Protein AF-0000000066328607 (afdb_homodimer)

Solvent-accessible surface area (backbone atoms only — not comparable to full-atom values): 21822 Å² total; per-residue (Å²): 132,86,82,62,62,66,60,51,61,69,42,44,64,60,47,49,53,6,44,50,48,44,50,51,42,34,50,56,7,50,53,42,5,49,52,48,1,49,55,45,18,50,38,54,71,70,55,42,78,79,56,28,61,55,47,50,51,49,29,50,53,29,64,73,44,41,66,67,58,46,33,49,51,36,40,67,57,39,34,74,76,64,48,50,59,67,55,27,48,24,50,31,40,14,48,34,35,14,25,53,34,14,52,27,45,34,53,11,56,64,66,52,54,65,60,61,55,50,52,40,46,71,73,64,45,48,71,68,52,35,39,64,71,48,43,47,67,61,15,44,45,63,15,34,61,51,45,42,52,49,51,55,50,49,48,43,59,54,58,58,47,38,81,66,76,38,67,24,42,56,36,45,30,52,49,41,29,69,74,69,63,41,49,70,58,28,52,50,50,42,54,52,53,48,46,64,60,48,50,59,52,52,53,49,39,52,52,50,36,52,53,37,46,55,69,75,99,133,83,81,61,60,66,60,50,61,69,42,44,63,60,47,50,54,6,43,51,48,44,51,51,42,34,50,56,8,49,52,42,4,49,52,49,1,48,55,44,16,50,38,55,71,71,55,41,80,78,55,27,61,54,47,50,51,49,30,50,52,28,64,72,43,41,65,66,58,46,33,49,52,37,41,69,58,38,34,75,76,64,46,50,60,68,56,26,50,24,50,33,40,15,48,33,35,12,26,53,34,14,52,25,44,33,53,12,56,63,66,53,53,66,61,60,55,52,50,40,46,70,73,63,42,48,72,66,54,36,39,64,71,48,42,46,68,61,16,44,44,64,15,35,61,51,45,42,51,48,51,54,50,50,48,41,58,54,58,56,47,38,81,67,75,38,67,22,41,55,37,46,30,53,48,42,28,68,74,68,63,41,48,70,58,28,51,51,51,42,53,52,52,48,46,65,60,47,50,59,53,53,52,49,40,52,53,49,37,53,53,37,46,55,69,74,99

InterPro domains:
  IPR000515 ABC transporter type 1, transmembrane domain MetI-like [PF00528] (34-216)
  IPR000515 ABC transporter type 1, transmembrane domain MetI-like [PS50928] (19-205)
  IPR000515 ABC transporter type 1, transmembrane domain MetI-like [cd06261] (22-199)
  IPR010065 Amino acid ABC transporter, permease protein, 3-TM domain [TIGR01726] (12-104)
  IPR035906 MetI-like superfamily [G3DSA:1.10.3720.10] (1-215)
  IPR035906 MetI-like superfamily [SSF161098] (14-198)
  IPR043429 ABC transporter membrane protein permease protein ArtM/GltK/GlnP/TcyL/YhdX-like [PTHR30614] (11-213)

Organism: Helicobacter pylori (strain ATCC 700392 / 26695) (NCBI:txid85962)

Structure (mmCIF, N/CA/C/O backbone):
data_AF-0000000066328607-model_v1
#
loop_
_entity.id
_entity.type
_entity.pdbx_description
1 polymer 'Glutamine ABC transporter, permease protein (GlnP)'
#
loop_
_atom_site.group_PDB
_atom_site.id
_atom_site.type_symbol
_atom_site.label_atom_id
_atom_site.label_alt_id
_atom_site.label_comp_id
_atom_site.label_asym_id
_atom_site.label_entity_id
_atom_site.label_seq_id
_atom_site.pdbx_PDB_ins_code
_atom_site.Cartn_x
_atom_site.Cartn_y
_atom_site.Cartn_z
_atom_site.occupancy
_atom_site.B_iso_or_equiv
_atom_site.auth_seq_id
_atom_site.auth_comp_id
_atom_site.auth_asym_id
_atom_site.auth_atom_id
_atom_site.pdbx_PDB_model_num
ATOM 1 N N . MET A 1 1 ? 21.172 -5.895 -26.016 1 56.72 1 MET A N 1
ATOM 2 C CA . MET A 1 1 ? 20.281 -6.691 -26.859 1 56.72 1 MET A CA 1
ATOM 3 C C . MET A 1 1 ? 19.203 -5.82 -27.484 1 56.72 1 MET A C 1
ATOM 5 O O . MET A 1 1 ? 18.703 -4.887 -26.859 1 56.72 1 MET A O 1
ATOM 9 N N . ALA A 1 2 ? 19 -5.793 -28.781 1 77.94 2 ALA A N 1
ATOM 10 C CA . ALA A 1 2 ? 18.078 -4.953 -29.531 1 77.94 2 ALA A CA 1
ATOM 11 C C . ALA A 1 2 ? 16.625 -5.293 -29.188 1 77.94 2 ALA A C 1
ATOM 13 O O . ALA A 1 2 ? 16.281 -6.465 -29.031 1 77.94 2 ALA A O 1
ATOM 14 N N . LEU A 1 3 ? 15.836 -4.395 -28.812 1 90.5 3 LEU A N 1
ATOM 15 C CA . LEU A 1 3 ? 14.422 -4.543 -28.5 1 90.5 3 LEU A CA 1
ATOM 16 C C . LEU A 1 3 ? 13.656 -5.16 -29.672 1 90.5 3 LEU A C 1
ATOM 18 O O . LEU A 1 3 ? 13.875 -4.777 -30.812 1 90.5 3 LEU A O 1
ATOM 22 N N . ASP A 1 4 ? 12.883 -6.191 -29.484 1 95.69 4 ASP A N 1
ATOM 23 C CA . ASP A 1 4 ? 12.031 -6.824 -30.484 1 95.69 4 ASP A CA 1
ATOM 24 C C . ASP A 1 4 ? 10.703 -6.07 -30.641 1 95.69 4 ASP A C 1
ATOM 26 O O . ASP A 1 4 ? 9.711 -6.434 -30.016 1 95.69 4 ASP A O 1
ATOM 30 N N . TRP A 1 5 ? 10.68 -5.152 -31.547 1 95.38 5 TRP A N 1
ATOM 31 C CA . TRP A 1 5 ? 9.531 -4.277 -31.75 1 95.38 5 TRP A CA 1
ATOM 32 C C . TRP A 1 5 ? 8.336 -5.062 -32.281 1 95.38 5 TRP A C 1
ATOM 34 O O . TRP A 1 5 ? 7.188 -4.762 -31.938 1 95.38 5 TRP A O 1
ATOM 44 N N . ASP A 1 6 ? 8.586 -6.004 -33.094 1 95.69 6 ASP A N 1
ATOM 45 C CA . ASP A 1 6 ? 7.52 -6.824 -33.625 1 95.69 6 ASP A CA 1
ATOM 46 C C . ASP A 1 6 ? 6.777 -7.582 -32.531 1 95.69 6 ASP A C 1
ATOM 48 O O . ASP A 1 6 ? 5.547 -7.641 -32.531 1 95.69 6 ASP A O 1
ATOM 52 N N . PHE A 1 7 ? 7.516 -8.172 -31.719 1 96.44 7 PHE A N 1
ATOM 53 C CA . PHE A 1 7 ? 6.918 -8.859 -30.562 1 96.44 7 PHE A CA 1
ATOM 54 C C . PHE A 1 7 ? 6.07 -7.895 -29.75 1 96.44 7 PHE A C 1
ATOM 56 O O . PHE A 1 7 ? 4.945 -8.227 -29.359 1 96.44 7 PHE A O 1
ATOM 63 N N . MET A 1 8 ? 6.586 -6.734 -29.422 1 96.69 8 MET A N 1
ATOM 64 C CA . MET A 1 8 ? 5.895 -5.75 -28.594 1 96.69 8 MET A CA 1
ATOM 65 C C . MET A 1 8 ? 4.594 -5.305 -29.25 1 96.69 8 MET A C 1
ATOM 67 O O . MET A 1 8 ? 3.559 -5.211 -28.578 1 96.69 8 MET A O 1
ATOM 71 N N . PHE A 1 9 ? 4.652 -5.102 -30.547 1 96.56 9 PHE A N 1
ATOM 72 C CA . PHE A 1 9 ? 3.455 -4.668 -31.25 1 96.56 9 PHE A CA 1
ATOM 73 C C . PHE A 1 9 ? 2.398 -5.766 -31.266 1 96.56 9 PHE A C 1
ATOM 75 O O . PHE A 1 9 ? 1.21 -5.492 -31.078 1 96.56 9 PHE A O 1
ATOM 82 N N . HIS A 1 10 ? 2.779 -6.961 -31.406 1 96.19 10 HIS A N 1
ATOM 83 C CA . HIS A 1 10 ? 1.855 -8.086 -31.438 1 96.19 10 HIS A CA 1
ATOM 84 C C . HIS A 1 10 ? 1.29 -8.375 -30.047 1 96.19 10 HIS A C 1
ATOM 86 O O . HIS A 1 10 ? 0.248 -9.023 -29.922 1 96.19 10 HIS A O 1
ATOM 92 N N . SER A 1 11 ? 1.988 -7.941 -29.016 1 96.44 11 SER A N 1
ATOM 93 C CA . SER A 1 11 ? 1.578 -8.211 -27.641 1 96.44 11 SER A CA 1
ATOM 94 C C . SER A 1 11 ? 0.584 -7.16 -27.141 1 96.44 11 SER A C 1
ATOM 96 O O . SER A 1 11 ? -0.037 -7.332 -26.094 1 96.44 11 SER A O 1
ATOM 98 N N . ILE A 1 12 ? 0.394 -6.129 -27.906 1 97.44 12 ILE A N 1
ATOM 99 C CA . ILE A 1 12 ? -0.395 -4.977 -27.484 1 97.44 12 ILE A CA 1
ATOM 100 C C . ILE A 1 12 ? -1.811 -5.426 -27.125 1 97.44 12 ILE A C 1
ATOM 102 O O . ILE A 1 12 ? -2.34 -5.055 -26.078 1 97.44 12 ILE A O 1
ATOM 106 N N . PRO A 1 13 ? -2.422 -6.297 -27.922 1 97.75 13 PRO A N 1
ATOM 107 C CA . PRO A 1 13 ? -3.791 -6.691 -27.578 1 97.75 13 PRO A CA 1
ATOM 108 C C . PRO A 1 13 ? -3.877 -7.422 -26.234 1 97.75 13 PRO A C 1
ATOM 110 O O . PRO A 1 13 ? -4.824 -7.207 -25.469 1 97.75 13 PRO A O 1
ATOM 113 N N . ALA A 1 14 ? -2.963 -8.25 -25.953 1 97.5 14 ALA A N 1
ATOM 114 C CA . ALA A 1 14 ? -2.959 -8.984 -24.688 1 97.5 14 ALA A CA 1
ATOM 115 C C . ALA A 1 14 ? -2.795 -8.031 -23.5 1 97.5 14 ALA A C 1
ATOM 117 O O . ALA A 1 14 ? -3.486 -8.164 -22.484 1 97.5 14 ALA A O 1
ATOM 118 N N . PHE A 1 15 ? -1.903 -7.074 -23.609 1 98.06 15 PHE A N 1
ATOM 119 C CA . PHE A 1 15 ? -1.684 -6.105 -22.531 1 98.06 15 PHE A CA 1
ATOM 120 C C . PHE A 1 15 ? -2.896 -5.199 -22.375 1 98.06 15 PHE A C 1
ATOM 122 O O . PHE A 1 15 ? -3.229 -4.793 -21.25 1 98.06 15 PHE A O 1
ATOM 129 N N . PHE A 1 16 ? -3.533 -4.898 -23.453 1 97.62 16 PHE A N 1
ATOM 130 C CA . PHE A 1 16 ? -4.738 -4.082 -23.391 1 97.62 16 PHE A CA 1
ATOM 131 C C . PHE A 1 16 ? -5.859 -4.832 -22.688 1 97.62 16 PHE A C 1
ATOM 133 O O . PHE A 1 16 ? -6.641 -4.242 -21.938 1 97.62 16 PHE A O 1
ATOM 140 N N . LYS A 1 17 ? -5.996 -6.062 -22.953 1 97.69 17 LYS A N 1
ATOM 141 C CA . LYS A 1 17 ? -6.988 -6.875 -22.25 1 97.69 17 LYS A CA 1
ATOM 142 C C . LYS A 1 17 ? -6.691 -6.941 -20.75 1 97.69 17 LYS A C 1
ATOM 144 O O . LYS A 1 17 ? -7.609 -6.875 -19.938 1 97.69 17 LYS A O 1
ATOM 149 N N . GLY A 1 18 ? -5.414 -7.113 -20.391 1 97.69 18 GLY A N 1
ATOM 150 C CA . GLY A 1 18 ? -5.016 -7.055 -19 1 97.69 18 GLY A CA 1
ATOM 151 C C . GLY A 1 18 ? -5.324 -5.723 -18.344 1 97.69 18 GLY A C 1
ATOM 152 O O . GLY A 1 18 ? -5.75 -5.676 -17.188 1 97.69 18 GLY A O 1
ATOM 153 N N . LEU A 1 19 ? -5.086 -4.684 -19.125 1 97.88 19 LEU A N 1
ATOM 154 C CA . LEU A 1 19 ? -5.375 -3.334 -18.656 1 97.88 19 LEU A CA 1
ATOM 155 C C . LEU A 1 19 ? -6.867 -3.156 -18.406 1 97.88 19 LEU A C 1
ATOM 157 O O . LEU A 1 19 ? -7.262 -2.549 -17.406 1 97.88 19 LEU A O 1
ATOM 161 N N . GLU A 1 20 ? -7.648 -3.631 -19.297 1 97.81 20 GLU A N 1
ATOM 162 C CA . GLU A 1 20 ? -9.094 -3.562 -19.141 1 97.81 20 GLU A CA 1
ATOM 163 C C . GLU A 1 20 ? -9.547 -4.227 -17.844 1 97.81 20 GLU A C 1
ATOM 165 O O . GLU A 1 20 ? -10.375 -3.68 -17.109 1 97.81 20 GLU A O 1
ATOM 170 N N . LEU A 1 21 ? -9.016 -5.367 -17.578 1 98 21 LEU A N 1
ATOM 171 C CA . LEU A 1 21 ? -9.375 -6.082 -16.359 1 98 21 LEU A CA 1
ATOM 172 C C . LEU A 1 21 ? -8.906 -5.32 -15.125 1 98 21 LEU A C 1
ATOM 174 O O . LEU A 1 21 ? -9.648 -5.195 -14.148 1 98 21 LEU A O 1
ATOM 178 N N . THR A 1 22 ? -7.652 -4.848 -15.141 1 97.94 22 THR A N 1
ATOM 179 C CA . THR A 1 22 ? -7.102 -4.062 -14.047 1 97.94 22 THR A CA 1
ATOM 180 C C . THR A 1 22 ? -7.988 -2.854 -13.75 1 97.94 22 THR A C 1
ATOM 182 O O . THR A 1 22 ? -8.336 -2.6 -12.594 1 97.94 22 THR A O 1
ATOM 185 N N . LEU A 1 23 ? -8.383 -2.156 -14.789 1 97.94 23 LEU A N 1
ATOM 186 C CA . LEU A 1 23 ? -9.203 -0.962 -14.625 1 97.94 23 LEU A CA 1
ATOM 187 C C . LEU A 1 23 ? -10.609 -1.325 -14.148 1 97.94 23 LEU A C 1
ATOM 189 O O . LEU A 1 23 ? -11.203 -0.594 -13.359 1 97.94 23 LEU A O 1
ATOM 193 N N . TYR A 1 24 ? -11.125 -2.414 -14.609 1 98.44 24 TYR A N 1
ATOM 194 C CA . TYR A 1 24 ? -12.445 -2.875 -14.203 1 98.44 24 TYR A CA 1
ATOM 195 C C . TYR A 1 24 ? -12.477 -3.191 -12.711 1 98.44 24 TYR A C 1
ATOM 197 O O . TYR A 1 24 ? -13.359 -2.715 -11.992 1 98.44 24 TYR A O 1
ATOM 205 N N . ILE A 1 25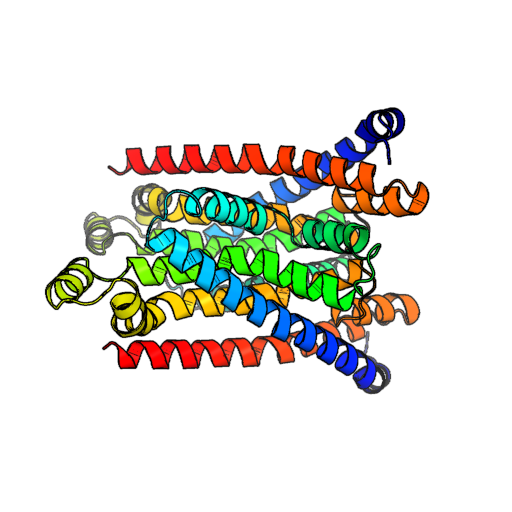 ? -11.531 -3.939 -12.258 1 98.31 25 ILE A N 1
ATOM 206 C CA . ILE A 1 25 ? -11.445 -4.316 -10.852 1 98.31 25 ILE A CA 1
ATOM 207 C C . ILE A 1 25 ? -11.219 -3.07 -10 1 98.31 25 ILE A C 1
ATOM 209 O O . ILE A 1 25 ? -11.844 -2.906 -8.945 1 98.31 25 ILE A O 1
ATOM 213 N N . SER A 1 26 ? -10.328 -2.264 -10.477 1 98.12 26 SER A N 1
ATOM 214 C CA . SER A 1 26 ? -10.031 -1.04 -9.742 1 98.12 26 SER A CA 1
ATOM 215 C C . SER A 1 26 ? -11.258 -0.147 -9.633 1 98.12 26 SER A C 1
ATOM 217 O O . SER A 1 26 ? -11.547 0.4 -8.562 1 98.12 26 SER A O 1
ATOM 219 N N . PHE A 1 27 ? -11.953 -0.001 -10.711 1 98.06 27 PHE A N 1
ATOM 220 C CA . PHE A 1 27 ? -13.109 0.887 -10.734 1 98.06 27 PHE A CA 1
ATOM 221 C C . PHE A 1 27 ? -14.156 0.433 -9.727 1 98.06 27 PHE A C 1
ATOM 223 O O . PHE A 1 27 ? -14.555 1.203 -8.852 1 98.06 27 PHE A O 1
ATOM 230 N N . PHE A 1 28 ? -14.562 -0.734 -9.766 1 98.69 28 PHE A N 1
ATOM 231 C CA . PHE A 1 28 ? -15.625 -1.227 -8.898 1 98.69 28 PHE A CA 1
ATOM 232 C C . PHE A 1 28 ? -15.117 -1.414 -7.473 1 98.69 28 PHE A C 1
ATOM 234 O O . PHE A 1 28 ? -15.867 -1.221 -6.512 1 98.69 28 PHE A O 1
ATOM 241 N N . GLY A 1 29 ? -13.828 -1.856 -7.344 1 98.62 29 GLY A N 1
ATOM 242 C CA . GLY A 1 29 ? -13.242 -1.942 -6.016 1 98.62 29 GLY A CA 1
ATOM 243 C C . GLY A 1 29 ? -13.164 -0.603 -5.309 1 98.62 29 GLY A C 1
ATOM 244 O O . GLY A 1 29 ? -13.492 -0.503 -4.121 1 98.62 29 GLY A O 1
ATOM 245 N N . ILE A 1 30 ? -12.766 0.428 -6.039 1 98.25 30 ILE A N 1
ATOM 246 C CA . ILE A 1 30 ? -12.656 1.773 -5.484 1 98.25 30 ILE A CA 1
ATOM 247 C C . ILE A 1 30 ? -14.047 2.314 -5.156 1 98.25 30 ILE A C 1
ATOM 249 O O . ILE A 1 30 ? -14.242 2.928 -4.105 1 98.25 30 ILE A O 1
ATOM 253 N N . LEU A 1 31 ? -14.977 2.078 -6.047 1 98.56 31 LEU A N 1
ATOM 254 C CA . LEU A 1 31 ? -16.359 2.498 -5.793 1 98.56 31 LEU A CA 1
ATOM 255 C C . LEU A 1 31 ? -16.891 1.873 -4.508 1 98.56 31 LEU A C 1
ATOM 257 O O . LEU A 1 31 ? -17.484 2.561 -3.68 1 98.56 31 LEU A O 1
ATOM 261 N N . LEU A 1 32 ? -16.672 0.644 -4.371 1 98.81 32 LEU A N 1
ATOM 262 C CA . LEU A 1 32 ? -17.094 -0.055 -3.162 1 98.81 32 LEU A CA 1
ATOM 263 C C . LEU A 1 32 ? -16.359 0.489 -1.939 1 98.81 32 LEU A C 1
ATOM 265 O O . LEU A 1 32 ? -16.953 0.641 -0.872 1 98.81 32 LEU A O 1
ATOM 269 N N . SER A 1 33 ? -15.07 0.733 -2.104 1 98.81 33 SER A N 1
ATOM 270 C CA . SER A 1 33 ? -14.266 1.293 -1.022 1 98.81 33 SER A CA 1
ATOM 271 C C . SER A 1 33 ? -14.812 2.643 -0.567 1 98.81 33 SER A C 1
ATOM 273 O O . SER A 1 33 ? -14.867 2.922 0.632 1 98.81 33 SER A O 1
ATOM 275 N N . LEU A 1 34 ? -15.203 3.48 -1.538 1 98.19 34 LEU A N 1
ATOM 276 C CA . LEU A 1 34 ? -15.758 4.797 -1.235 1 98.19 34 LEU A CA 1
ATOM 277 C C . LEU A 1 34 ? -17.078 4.676 -0.484 1 98.19 34 LEU A C 1
ATOM 279 O O . LEU A 1 34 ? -17.312 5.391 0.494 1 98.19 34 LEU A O 1
ATOM 283 N N . LEU A 1 35 ? -17.859 3.779 -0.89 1 98.38 35 LEU A N 1
ATOM 284 C CA . LEU A 1 35 ? -19.172 3.58 -0.274 1 98.38 35 LEU A CA 1
ATOM 285 C C . LEU A 1 35 ? -19.031 3.055 1.15 1 98.38 35 LEU A C 1
ATOM 287 O O . LEU A 1 35 ? -19.578 3.635 2.09 1 98.38 35 LEU A O 1
ATOM 291 N N . VAL A 1 36 ? -18.266 2.014 1.302 1 98.56 36 VAL A N 1
ATOM 292 C CA . VAL A 1 36 ? -18.062 1.406 2.613 1 98.56 36 VAL A CA 1
ATOM 293 C C . VAL A 1 36 ? -17.344 2.387 3.531 1 98.56 36 VAL A C 1
ATOM 295 O O . VAL A 1 36 ? -17.719 2.549 4.695 1 98.56 36 VAL A O 1
ATOM 298 N N . GLY A 1 37 ? -16.297 3.006 2.957 1 98.5 37 GLY A N 1
ATOM 299 C CA . GLY A 1 37 ? -15.539 3.975 3.738 1 98.5 37 GLY A CA 1
ATOM 300 C C . GLY A 1 37 ? -16.375 5.141 4.215 1 98.5 37 GLY A C 1
ATOM 301 O O . GLY A 1 37 ? -16.25 5.574 5.363 1 98.5 37 GLY A O 1
ATOM 302 N N . PHE A 1 38 ? -17.234 5.617 3.357 1 96.94 38 PHE A N 1
ATOM 303 C CA . PHE A 1 38 ? -18.109 6.734 3.693 1 96.94 38 PHE A CA 1
ATOM 304 C C . PHE A 1 38 ? -19.062 6.352 4.812 1 96.94 38 PHE A C 1
ATOM 306 O O . PHE A 1 38 ? -19.219 7.086 5.793 1 96.94 38 PHE A O 1
ATOM 313 N N . LEU A 1 39 ? -19.688 5.238 4.734 1 96.44 39 LEU A N 1
ATOM 314 C CA . LEU A 1 39 ? -20.625 4.77 5.746 1 96.44 39 LEU A CA 1
ATOM 315 C C . LEU A 1 39 ? -19.922 4.539 7.078 1 96.44 39 LEU A C 1
ATOM 317 O O . LEU A 1 39 ? -20.438 4.914 8.133 1 96.44 39 LEU A O 1
ATOM 321 N N . CYS A 1 40 ? -18.766 3.979 7.051 1 97.88 40 CYS A N 1
ATOM 322 C CA . CYS A 1 40 ? -18 3.736 8.273 1 97.88 40 CYS A CA 1
ATOM 323 C C . CYS A 1 40 ? -17.594 5.051 8.93 1 97.88 40 CYS A C 1
ATOM 325 O O . CYS A 1 40 ? -17.625 5.172 10.156 1 97.88 40 CYS A O 1
ATOM 327 N N . ALA A 1 41 ? -17.219 5.996 8.086 1 96.5 41 ALA A N 1
ATOM 328 C CA . ALA A 1 41 ? -16.812 7.297 8.609 1 96.5 41 ALA A CA 1
ATOM 329 C C . ALA A 1 41 ? -17.969 7.984 9.336 1 96.5 41 ALA A C 1
ATOM 331 O O . ALA A 1 41 ? -17.766 8.633 10.367 1 96.5 41 ALA A O 1
ATOM 332 N N . ILE A 1 42 ? -19.156 7.855 8.836 1 93 42 ILE A N 1
ATOM 333 C CA . ILE A 1 42 ? -20.328 8.445 9.461 1 93 42 ILE A CA 1
ATOM 334 C C . ILE A 1 42 ? -20.562 7.816 10.828 1 93 42 ILE A C 1
ATOM 336 O O . ILE A 1 42 ? -20.781 8.523 11.812 1 93 42 ILE A O 1
ATOM 340 N N . VAL A 1 43 ? -20.469 6.551 10.883 1 94.88 43 VAL A N 1
ATOM 341 C CA . VAL A 1 43 ? -20.688 5.824 12.125 1 94.88 43 VAL A CA 1
ATOM 342 C C . VAL A 1 43 ? -19.641 6.254 13.164 1 94.88 43 VAL A C 1
ATOM 344 O O . VAL A 1 43 ? -19.984 6.504 14.32 1 94.88 43 VAL A O 1
ATOM 347 N N . LEU A 1 44 ? -18.469 6.383 12.742 1 94.88 44 LEU A N 1
ATOM 348 C CA . LEU A 1 44 ? -17.391 6.75 13.656 1 94.88 44 LEU A CA 1
ATOM 349 C C . LEU A 1 44 ? -17.531 8.203 14.102 1 94.88 44 LEU A C 1
ATOM 351 O O . LEU A 1 44 ? -17.219 8.531 15.25 1 94.88 44 LEU A O 1
ATOM 355 N N . TYR A 1 45 ? -17.953 9.008 13.164 1 92.12 45 TYR A N 1
ATOM 356 C CA . TYR A 1 45 ? -18.094 10.43 13.469 1 92.12 45 TYR A CA 1
ATOM 357 C C . TYR A 1 45 ? -19.172 10.664 14.523 1 92.12 45 TYR A C 1
ATOM 359 O O . TYR A 1 45 ? -18.969 11.453 15.445 1 92.12 45 TYR A O 1
ATOM 367 N N . PHE A 1 46 ? -20.297 10.016 14.477 1 89.69 46 PHE A N 1
ATOM 368 C CA . PHE A 1 46 ? -21.422 10.227 15.383 1 89.69 46 PHE A CA 1
ATOM 369 C C . PHE A 1 46 ? -21.281 9.352 16.625 1 89.69 46 PHE A C 1
ATOM 371 O O . PHE A 1 46 ? -22.094 9.453 17.547 1 89.69 46 PHE A O 1
ATOM 378 N N . LYS A 1 47 ? -20.281 8.508 16.688 1 89.81 47 LYS A N 1
ATOM 379 C CA . LYS A 1 47 ? -19.984 7.668 17.844 1 89.81 47 LYS A CA 1
ATOM 380 C C . LYS A 1 47 ? -21.188 6.836 18.25 1 89.81 47 LYS A C 1
ATOM 382 O O . LYS A 1 47 ? -21.562 6.805 19.422 1 89.81 47 LYS A O 1
ATOM 387 N N . THR A 1 48 ? -21.75 6.27 17.312 1 87.75 48 THR A N 1
ATOM 388 C CA . THR A 1 48 ? -22.891 5.422 17.625 1 87.75 48 THR A CA 1
ATOM 389 C C . THR A 1 48 ? -22.469 4.246 18.5 1 87.75 48 THR A C 1
ATOM 391 O O . THR A 1 48 ? -21.516 3.537 18.172 1 87.75 48 THR A O 1
ATOM 394 N N . ARG A 1 49 ? -22.969 4.039 19.609 1 86.94 49 ARG A N 1
ATOM 395 C CA . ARG A 1 49 ? -22.547 3.156 20.703 1 86.94 49 ARG A CA 1
ATOM 396 C C . ARG A 1 49 ? -22.391 1.723 20.203 1 86.94 49 ARG A C 1
ATOM 398 O O . ARG A 1 49 ? -21.375 1.073 20.5 1 86.94 49 ARG A O 1
ATOM 405 N N . PHE A 1 50 ? -23.219 1.138 19.469 1 90.5 50 PHE A N 1
ATOM 406 C CA . PHE A 1 50 ? -23.172 -0.28 19.141 1 90.5 50 PHE A CA 1
ATOM 407 C C . PHE A 1 50 ? -22.422 -0.501 17.828 1 90.5 50 PHE A C 1
ATOM 409 O O . PHE A 1 50 ? -21.656 -1.463 17.688 1 90.5 50 PHE A O 1
ATOM 416 N N . LEU A 1 51 ? -22.375 0.401 16.969 1 94.75 51 LEU A N 1
ATOM 417 C CA . LEU A 1 51 ? -21.828 0.186 15.633 1 94.75 51 LEU A CA 1
ATOM 418 C C . LEU A 1 51 ? -20.359 0.636 15.57 1 94.75 51 LEU A C 1
ATOM 420 O O . LEU A 1 51 ? -19.578 0.085 14.805 1 94.75 51 LEU A O 1
ATOM 424 N N . SER A 1 52 ? -20.031 1.515 16.406 1 95.81 52 SER A N 1
ATOM 425 C CA . SER A 1 52 ? -18.719 2.129 16.344 1 95.81 52 SER A CA 1
ATOM 426 C C . SER A 1 52 ? -17.625 1.112 16.641 1 95.81 52 SER A C 1
ATOM 428 O O . SER A 1 52 ? -16.625 1.035 15.914 1 95.81 52 SER A O 1
ATOM 430 N N . PRO A 1 53 ? -17.844 0.282 17.672 1 95.5 53 PRO A N 1
ATOM 431 C CA . PRO A 1 53 ? -16.797 -0.705 17.922 1 95.5 53 PRO A CA 1
ATOM 432 C C . PRO A 1 53 ? -16.625 -1.689 16.766 1 95.5 53 PRO A C 1
ATOM 434 O O . PRO A 1 53 ? -15.5 -2.08 16.453 1 95.5 53 PRO A O 1
ATOM 437 N N . VAL A 1 54 ? -17.625 -2.041 16.156 1 97.06 54 VAL A N 1
ATOM 438 C CA . VAL A 1 54 ? -17.594 -2.975 15.031 1 97.06 54 VAL A CA 1
ATOM 439 C C . VAL A 1 54 ? -16.859 -2.338 13.852 1 97.06 54 VAL A C 1
ATOM 441 O O . VAL A 1 54 ? -16.016 -2.977 13.219 1 97.06 54 VAL A O 1
ATOM 444 N N . VAL A 1 55 ? -17.141 -1.115 13.578 1 97.56 55 VAL A N 1
ATOM 445 C CA . VAL A 1 55 ? -16.547 -0.392 12.469 1 97.56 55 VAL A CA 1
ATOM 446 C C . VAL A 1 55 ? -15.055 -0.16 12.742 1 97.56 55 VAL A C 1
ATOM 448 O O . VAL A 1 55 ? -14.227 -0.224 11.828 1 97.56 55 VAL A O 1
ATOM 451 N N . TYR A 1 56 ? -14.789 0.041 13.961 1 95.69 56 TYR A N 1
ATOM 452 C CA . TYR A 1 56 ? -13.398 0.221 14.359 1 95.69 56 TYR A CA 1
ATOM 453 C C . TYR A 1 56 ? -12.602 -1.058 14.141 1 95.69 56 TYR A C 1
ATOM 455 O O . TYR A 1 56 ? -11.508 -1.023 13.578 1 95.69 56 TYR A O 1
ATOM 463 N N . ILE A 1 57 ? -13.156 -2.143 14.539 1 95.75 57 ILE A N 1
ATOM 464 C CA . ILE A 1 57 ? -12.508 -3.438 14.383 1 95.75 57 ILE A CA 1
ATOM 465 C C . ILE A 1 57 ? -12.344 -3.762 12.898 1 95.75 57 ILE A C 1
ATOM 467 O O . ILE A 1 57 ? -11.273 -4.199 12.469 1 95.75 57 ILE A O 1
ATOM 471 N N . TYR A 1 58 ? -13.367 -3.52 12.148 1 97.06 58 TYR A N 1
ATOM 472 C CA . TYR A 1 58 ? -13.297 -3.705 10.703 1 97.06 58 TYR A CA 1
ATOM 473 C C . TYR A 1 58 ? -12.141 -2.906 10.109 1 97.06 58 TYR A C 1
ATOM 475 O O . TYR A 1 58 ? -11.328 -3.449 9.359 1 97.06 58 TYR A O 1
ATOM 483 N N . GLY A 1 59 ? -12.078 -1.633 10.43 1 96.75 59 GLY A N 1
ATOM 484 C CA . GLY A 1 59 ? -11.039 -0.771 9.906 1 96.75 59 GLY A CA 1
ATOM 485 C C . GLY A 1 59 ? -9.641 -1.262 10.227 1 96.75 59 GLY A C 1
ATOM 486 O O . GLY A 1 59 ? -8.75 -1.249 9.375 1 96.75 59 GLY A O 1
ATOM 487 N N . GLU A 1 60 ? -9.5 -1.785 11.414 1 92.44 60 GLU A N 1
ATOM 488 C CA . GLU A 1 60 ? -8.203 -2.285 11.852 1 92.44 60 GLU A CA 1
ATOM 489 C C . GLU A 1 60 ? -7.812 -3.547 11.086 1 92.44 60 GLU A C 1
ATOM 491 O O . GLU A 1 60 ? -6.672 -3.674 10.633 1 92.44 60 GLU A O 1
ATOM 496 N N . ILE A 1 61 ? -8.703 -4.402 10.953 1 94.06 61 ILE A N 1
ATOM 497 C CA . ILE A 1 61 ? -8.43 -5.652 10.242 1 94.06 61 ILE A CA 1
ATOM 498 C C . ILE A 1 61 ? -8.148 -5.359 8.773 1 94.06 61 ILE A C 1
ATOM 500 O O . ILE A 1 61 ? -7.191 -5.883 8.203 1 94.06 61 ILE A O 1
ATOM 504 N N . ALA A 1 62 ? -8.961 -4.543 8.18 1 96.44 62 ALA A N 1
ATOM 505 C CA . ALA A 1 62 ? -8.836 -4.219 6.762 1 96.44 62 ALA A CA 1
ATOM 506 C C . ALA A 1 62 ? -7.492 -3.564 6.461 1 96.44 62 ALA A C 1
ATOM 508 O O . ALA A 1 62 ? -6.812 -3.941 5.504 1 96.44 62 ALA A O 1
ATOM 509 N N . ARG A 1 63 ? -7.047 -2.688 7.273 1 94.06 63 ARG A N 1
ATOM 510 C CA . ARG A 1 63 ? -5.863 -1.885 6.984 1 94.06 63 ARG A CA 1
ATOM 511 C C . ARG A 1 63 ? -4.594 -2.598 7.441 1 94.06 63 ARG A C 1
ATOM 513 O O . ARG A 1 63 ? -3.5 -2.305 6.953 1 94.06 63 ARG A O 1
ATOM 520 N N . ASN A 1 64 ? -4.773 -3.602 8.336 1 90.5 64 ASN A N 1
ATOM 521 C CA . ASN A 1 64 ? -3.574 -4.215 8.898 1 90.5 64 ASN A CA 1
ATOM 522 C C . ASN A 1 64 ? -3.379 -5.641 8.383 1 90.5 64 ASN A C 1
ATOM 524 O O . ASN A 1 64 ? -2.568 -6.395 8.922 1 90.5 64 ASN A O 1
ATOM 528 N N . THR A 1 65 ? -4.066 -5.988 7.395 1 93.88 65 THR A N 1
ATOM 529 C CA . THR A 1 65 ? -3.904 -7.273 6.727 1 93.88 65 THR A CA 1
ATOM 530 C C . THR A 1 65 ? -3.529 -7.074 5.258 1 93.88 65 THR A C 1
ATOM 532 O O . THR A 1 65 ? -4.109 -6.23 4.574 1 93.88 65 THR A O 1
ATOM 535 N N . PRO A 1 66 ? -2.531 -7.867 4.812 1 94.75 66 PRO A N 1
ATOM 536 C CA . PRO A 1 66 ? -2.195 -7.773 3.389 1 94.75 66 PRO A CA 1
ATOM 537 C C . PRO A 1 66 ? -3.387 -8.07 2.48 1 94.75 66 PRO A C 1
ATOM 539 O O . PRO A 1 66 ? -4.191 -8.953 2.779 1 94.75 66 PRO A O 1
ATOM 542 N N . LEU A 1 67 ? -3.471 -7.324 1.412 1 96.19 67 LEU A N 1
ATOM 543 C CA . LEU A 1 67 ? -4.555 -7.551 0.465 1 96.19 67 LEU A CA 1
ATOM 544 C C . LEU A 1 67 ? -4.57 -9 -0.006 1 96.19 67 LEU A C 1
ATOM 546 O O . LEU A 1 67 ? -5.641 -9.594 -0.182 1 96.19 67 LEU A O 1
ATOM 550 N N . LEU A 1 68 ? -3.441 -9.57 -0.203 1 95.38 68 LEU A N 1
ATOM 551 C CA . LEU A 1 68 ? -3.34 -10.938 -0.694 1 95.38 68 LEU A CA 1
ATOM 552 C C . LEU A 1 68 ? -4.02 -11.914 0.264 1 95.38 68 LEU A C 1
ATOM 554 O O . LEU A 1 68 ? -4.645 -12.883 -0.171 1 95.38 68 LEU A O 1
ATOM 558 N N . ILE A 1 69 ? -3.85 -11.641 1.523 1 94.5 69 ILE A N 1
ATOM 559 C CA . ILE A 1 69 ? -4.492 -12.492 2.52 1 94.5 69 ILE A CA 1
ATOM 560 C C . ILE A 1 69 ? -6.008 -12.367 2.406 1 94.5 69 ILE A C 1
ATOM 562 O O . ILE A 1 69 ? -6.723 -13.375 2.41 1 94.5 69 ILE A O 1
ATOM 566 N N . GLN A 1 70 ? -6.465 -11.195 2.264 1 95.94 70 GLN A N 1
ATOM 567 C CA . GLN A 1 70 ? -7.895 -10.953 2.104 1 95.94 70 GLN A CA 1
ATOM 568 C C . GLN A 1 70 ? -8.422 -11.602 0.832 1 95.94 70 GLN A C 1
ATOM 570 O O . GLN A 1 70 ? -9.5 -12.211 0.841 1 95.94 70 GLN A O 1
ATOM 575 N N . LEU A 1 71 ? -7.672 -11.516 -0.167 1 95.56 71 LEU A N 1
ATOM 576 C CA . LEU A 1 71 ? -8.023 -12.109 -1.452 1 95.56 71 LEU A CA 1
ATOM 577 C C . LEU A 1 71 ? -8.141 -13.625 -1.334 1 95.56 71 LEU A C 1
ATOM 579 O O . LEU A 1 71 ? -9.086 -14.227 -1.85 1 95.56 71 LEU A O 1
ATOM 583 N N . PHE A 1 72 ? -7.223 -14.234 -0.681 1 94.31 72 PHE A N 1
ATOM 584 C CA . PHE A 1 72 ? -7.219 -15.688 -0.534 1 94.31 72 PHE A CA 1
ATOM 585 C C . PHE A 1 72 ? -8.406 -16.141 0.301 1 94.31 72 PHE A C 1
ATOM 587 O O . PHE A 1 72 ? -9.07 -17.125 -0.04 1 94.31 72 PHE A O 1
ATOM 594 N N . PHE A 1 73 ? -8.68 -15.414 1.337 1 93.69 73 PHE A N 1
ATOM 595 C CA . PHE A 1 73 ? -9.805 -15.781 2.184 1 93.69 73 PHE A CA 1
ATOM 596 C C . PHE A 1 73 ? -11.117 -15.703 1.406 1 93.69 73 PHE A C 1
ATOM 598 O O . PHE A 1 73 ? -11.961 -16.594 1.508 1 93.69 73 PHE A O 1
ATOM 605 N N . LEU A 1 74 ? -11.242 -14.734 0.647 1 93.69 74 LEU A N 1
ATOM 606 C CA . LEU A 1 74 ? -12.484 -14.547 -0.097 1 93.69 74 LEU A CA 1
ATOM 607 C C . LEU A 1 74 ? -12.578 -15.539 -1.255 1 93.69 74 LEU A C 1
ATOM 609 O O . LEU A 1 74 ? -13.633 -16.109 -1.502 1 93.69 74 LEU A O 1
ATOM 613 N N . TYR A 1 75 ? -11.477 -15.742 -1.92 1 93.56 75 TYR A N 1
ATOM 614 C CA . TYR A 1 75 ? -11.453 -16.609 -3.084 1 93.56 75 TYR A CA 1
ATOM 615 C C . TYR A 1 75 ? -11.703 -18.062 -2.68 1 93.56 75 TYR A C 1
ATOM 617 O O . TYR A 1 75 ? -12.531 -18.75 -3.285 1 93.56 75 TYR A O 1
ATOM 625 N N . TYR A 1 76 ? -11.109 -18.516 -1.666 1 90.5 76 TYR A N 1
ATOM 626 C CA . TYR A 1 76 ? -11.242 -19.906 -1.277 1 90.5 76 TYR A CA 1
ATOM 627 C C . TYR A 1 76 ? -12.445 -20.109 -0.362 1 90.5 76 TYR A C 1
ATOM 629 O O . TYR A 1 76 ? -12.984 -21.219 -0.273 1 90.5 76 TYR A O 1
ATOM 637 N N . GLY A 1 77 ? -12.867 -19.031 0.311 1 85.25 77 GLY A N 1
ATOM 638 C CA . GLY A 1 77 ? -14.031 -19.094 1.175 1 85.25 77 GLY A CA 1
ATOM 639 C C . GLY A 1 77 ? -15.336 -18.938 0.424 1 85.25 77 GLY A C 1
ATOM 640 O O . GLY A 1 77 ? -16.266 -19.734 0.606 1 85.25 77 GLY A O 1
ATOM 641 N N . LEU A 1 78 ? -15.359 -17.953 -0.422 1 83.06 78 LEU A N 1
ATOM 642 C CA . LEU A 1 78 ? -16.625 -17.578 -1.054 1 83.06 78 LEU A CA 1
ATOM 643 C C . LEU A 1 78 ? -16.734 -18.219 -2.436 1 83.06 78 LEU A C 1
ATOM 645 O O . LEU A 1 78 ? -17.844 -18.297 -2.99 1 83.06 78 LEU A O 1
ATOM 649 N N . ASN A 1 79 ? -15.664 -18.547 -2.928 1 74 79 ASN A N 1
ATOM 650 C CA . ASN A 1 79 ? -15.766 -19.25 -4.203 1 74 79 ASN A CA 1
ATOM 651 C C . ASN A 1 79 ? -16.578 -20.531 -4.074 1 74 79 ASN A C 1
ATOM 653 O O . ASN A 1 79 ? -17.297 -20.906 -5 1 74 79 ASN A O 1
ATOM 657 N N . GLU A 1 80 ? -16.531 -21.016 -2.971 1 75.62 80 GLU A N 1
ATOM 658 C CA . GLU A 1 80 ? -17.297 -22.219 -2.697 1 75.62 80 GLU A CA 1
ATOM 659 C C . GLU A 1 80 ? -18.797 -21.969 -2.77 1 75.62 80 GLU A C 1
ATOM 661 O O . GLU A 1 80 ? -19.562 -22.859 -3.115 1 75.62 80 GLU A O 1
ATOM 666 N N . ILE A 1 81 ? -19.078 -20.656 -2.557 1 81.56 81 ILE A N 1
ATOM 667 C CA . ILE A 1 81 ? -20.516 -20.391 -2.57 1 81.56 81 ILE A CA 1
ATOM 668 C C . ILE A 1 81 ? -20.891 -19.719 -3.889 1 81.56 81 ILE A C 1
ATOM 670 O O . ILE A 1 81 ? -21.984 -19.156 -4.012 1 81.56 81 ILE A O 1
ATOM 674 N N . GLY A 1 82 ? -19.969 -19.672 -4.793 1 87.75 82 GLY A N 1
ATOM 675 C CA . GLY A 1 82 ? -20.391 -19.344 -6.145 1 87.75 82 GLY A CA 1
ATOM 676 C C . GLY A 1 82 ? -19.844 -18 -6.633 1 87.75 82 GLY A C 1
ATOM 677 O O . GLY A 1 82 ? -20.062 -17.625 -7.781 1 87.75 82 GLY A O 1
ATOM 678 N N . LEU A 1 83 ? -19.125 -17.328 -5.867 1 91.19 83 LEU A N 1
ATOM 679 C CA . LEU A 1 83 ? -18.578 -16.062 -6.348 1 91.19 83 LEU A CA 1
ATOM 680 C C . LEU A 1 83 ? -17.359 -16.312 -7.238 1 91.19 83 LEU A C 1
ATOM 682 O O . LEU A 1 83 ? -16.547 -17.172 -6.949 1 91.19 83 LEU A O 1
ATOM 686 N N . SER A 1 84 ? -17.391 -15.555 -8.328 1 94.62 84 SER A N 1
ATOM 687 C CA . SER A 1 84 ? -16.281 -15.664 -9.258 1 94.62 84 SER A CA 1
ATOM 688 C C . SER A 1 84 ? -15.016 -15.023 -8.688 1 94.62 84 SER A C 1
ATOM 690 O O . SER A 1 84 ? -15.078 -14.273 -7.711 1 94.62 84 SER A O 1
ATOM 692 N N . ALA A 1 85 ? -13.836 -15.359 -9.273 1 95.12 85 ALA A N 1
ATOM 693 C CA . ALA A 1 85 ? -12.57 -14.742 -8.898 1 95.12 85 ALA A CA 1
ATOM 694 C C . ALA A 1 85 ? -12.641 -13.227 -9.023 1 95.12 85 ALA A C 1
ATOM 696 O O . ALA A 1 85 ? -12.094 -12.5 -8.18 1 95.12 85 ALA A O 1
ATOM 697 N N . LEU A 1 86 ? -13.336 -12.812 -10.086 1 96.56 86 LEU A N 1
ATOM 698 C CA . LEU A 1 86 ? -13.492 -11.383 -10.352 1 96.56 86 LEU A CA 1
ATOM 699 C C . LEU A 1 86 ? -14.266 -10.703 -9.227 1 96.56 86 LEU A C 1
ATOM 701 O O . LEU A 1 86 ? -13.859 -9.648 -8.742 1 96.56 86 LEU A O 1
ATOM 705 N N . GLU A 1 87 ? -15.32 -11.281 -8.781 1 96.88 87 GLU A N 1
ATOM 706 C CA . GLU A 1 87 ? -16.125 -10.734 -7.691 1 96.88 87 GLU A CA 1
ATOM 707 C C . GLU A 1 87 ? -15.352 -10.734 -6.375 1 96.88 87 GLU A C 1
ATOM 709 O O . GLU A 1 87 ? -15.445 -9.781 -5.594 1 96.88 87 GLU A O 1
ATOM 714 N N . CYS A 1 88 ? -14.578 -11.781 -6.176 1 96.69 88 CYS A N 1
ATOM 715 C CA . CYS A 1 88 ? -13.766 -11.867 -4.965 1 96.69 88 CYS A CA 1
ATOM 716 C C . CYS A 1 88 ? -12.719 -10.758 -4.938 1 96.69 88 CYS A C 1
ATOM 718 O O . CYS A 1 88 ? -12.453 -10.172 -3.885 1 96.69 88 CYS A O 1
ATOM 720 N N . ALA A 1 89 ? -12.125 -10.484 -6.129 1 97.81 89 ALA A N 1
ATOM 721 C CA . ALA A 1 89 ? -11.117 -9.43 -6.227 1 97.81 89 ALA A CA 1
ATOM 722 C C . ALA A 1 89 ? -11.719 -8.062 -5.91 1 97.81 89 ALA A C 1
ATOM 724 O O . ALA A 1 89 ? -11.125 -7.277 -5.168 1 97.81 89 ALA A O 1
ATOM 725 N N . ILE A 1 90 ? -12.883 -7.797 -6.414 1 98.25 90 ILE A N 1
ATOM 726 C CA . ILE A 1 90 ? -13.562 -6.527 -6.191 1 98.25 90 ILE A CA 1
ATOM 727 C C . ILE A 1 90 ? -13.938 -6.391 -4.719 1 98.25 90 ILE A C 1
ATOM 729 O O . ILE A 1 90 ? -13.734 -5.336 -4.113 1 98.25 90 ILE A O 1
ATOM 733 N N . LEU A 1 91 ? -14.414 -7.422 -4.113 1 97.94 91 LEU A N 1
ATOM 734 C CA . LEU A 1 91 ? -14.812 -7.41 -2.713 1 97.94 91 LEU A CA 1
ATOM 735 C C . LEU A 1 91 ? -13.609 -7.227 -1.802 1 97.94 91 LEU A C 1
ATOM 737 O O . LEU A 1 91 ? -13.672 -6.496 -0.811 1 97.94 91 LEU A O 1
ATOM 741 N N . ALA A 1 92 ? -12.523 -7.918 -2.152 1 98 92 ALA A N 1
ATOM 742 C CA . ALA A 1 92 ? -11.305 -7.793 -1.354 1 98 92 ALA A CA 1
ATOM 743 C C . ALA A 1 92 ? -10.758 -6.367 -1.407 1 98 92 ALA A C 1
ATOM 745 O O . ALA A 1 92 ? -10.375 -5.805 -0.38 1 98 92 ALA A O 1
ATOM 746 N N . LEU A 1 93 ? -10.758 -5.828 -2.609 1 98.56 93 LEU A N 1
ATOM 747 C CA . LEU A 1 93 ? -10.305 -4.453 -2.775 1 98.56 93 LEU A CA 1
ATOM 748 C C . LEU A 1 93 ? -11.219 -3.486 -2.033 1 98.56 93 LEU A C 1
ATOM 750 O O . LEU A 1 93 ? -10.75 -2.533 -1.41 1 98.56 93 LEU A O 1
ATOM 754 N N . GLY A 1 94 ? -12.469 -3.725 -2.148 1 98.62 94 GLY A N 1
ATOM 755 C CA . GLY A 1 94 ? -13.438 -2.914 -1.422 1 98.62 94 GLY A CA 1
ATOM 756 C C . GLY A 1 94 ? -13.281 -3.01 0.084 1 98.62 94 GLY A C 1
ATOM 757 O O . GLY A 1 94 ? -13.406 -2.006 0.791 1 98.62 94 GLY A O 1
ATOM 758 N N . PHE A 1 95 ? -13.047 -4.172 0.558 1 98.5 95 PHE A N 1
ATOM 759 C CA . PHE A 1 95 ? -12.859 -4.406 1.984 1 98.5 95 PHE A CA 1
ATOM 760 C C . PHE A 1 95 ? -11.625 -3.666 2.496 1 98.5 95 PHE A C 1
ATOM 762 O O . PHE A 1 95 ? -11.703 -2.936 3.484 1 98.5 95 PHE A O 1
ATOM 769 N N . LEU A 1 96 ? -10.531 -3.832 1.794 1 98.38 96 LEU A N 1
ATOM 770 C CA . LEU A 1 96 ? -9.297 -3.133 2.152 1 98.38 96 LEU A CA 1
ATOM 771 C C . LEU A 1 96 ? -9.477 -1.623 2.025 1 98.38 96 LEU A C 1
ATOM 773 O O . LEU A 1 96 ? -9.18 -0.877 2.963 1 98.38 96 LEU A O 1
ATOM 777 N N . GLY A 1 97 ? -9.984 -1.23 0.926 1 98.62 97 GLY A N 1
ATOM 778 C CA . GLY A 1 97 ? -10.125 0.186 0.632 1 98.62 97 GLY A CA 1
ATOM 779 C C . GLY A 1 97 ? -11.109 0.887 1.551 1 98.62 97 GLY A C 1
ATOM 780 O O . GLY A 1 97 ? -10.945 2.066 1.864 1 98.62 97 GLY A O 1
ATOM 781 N N . GLY A 1 98 ? -12.141 0.137 1.935 1 98.69 98 GLY A N 1
ATOM 782 C CA . GLY A 1 98 ? -13.094 0.719 2.863 1 98.69 98 GLY A CA 1
ATOM 783 C C . GLY A 1 98 ? -12.461 1.178 4.164 1 98.69 98 GLY A C 1
ATOM 784 O O . GLY A 1 98 ? -12.828 2.225 4.703 1 98.69 98 GLY A O 1
ATOM 785 N N . GLY A 1 99 ? -11.578 0.386 4.66 1 98.12 99 GLY A N 1
ATOM 786 C CA . GLY A 1 99 ? -10.852 0.772 5.859 1 98.12 99 GLY A CA 1
ATOM 787 C C . GLY A 1 99 ? -10.039 2.041 5.688 1 98.12 99 GLY A C 1
ATOM 788 O O . GLY A 1 99 ? -10.078 2.932 6.539 1 98.12 99 GLY A O 1
ATOM 789 N N . TYR A 1 100 ? -9.375 2.172 4.57 1 97.5 100 TYR A N 1
ATOM 790 C CA . TYR A 1 100 ? -8.547 3.344 4.305 1 97.5 100 TYR A CA 1
ATOM 791 C C . TYR A 1 100 ? -9.406 4.57 4.023 1 97.5 100 TYR A C 1
ATOM 793 O O . TYR A 1 100 ? -9.148 5.652 4.555 1 97.5 100 TYR A O 1
ATOM 801 N N . MET A 1 101 ? -10.43 4.363 3.262 1 98.44 101 MET A N 1
ATOM 802 C CA . MET A 1 101 ? -11.297 5.477 2.887 1 98.44 101 MET A CA 1
ATOM 803 C C . MET A 1 101 ? -12.031 6.027 4.105 1 98.44 101 MET A C 1
ATOM 805 O O . MET A 1 101 ? -12.273 7.23 4.195 1 98.44 101 MET A O 1
ATOM 809 N N . SER A 1 102 ? -12.383 5.156 5.004 1 98.25 102 SER A N 1
ATOM 810 C CA . SER A 1 102 ? -13.086 5.59 6.211 1 98.25 102 SER A CA 1
ATOM 811 C C . SER A 1 102 ? -12.25 6.594 7.004 1 98.25 102 SER A C 1
ATOM 813 O O . SER A 1 102 ? -12.781 7.578 7.516 1 98.25 102 SER A O 1
ATOM 815 N N . GLN A 1 103 ? -11 6.344 7.047 1 96.5 103 GLN A N 1
ATOM 816 C CA . GLN A 1 103 ? -10.102 7.246 7.766 1 96.5 103 GLN A CA 1
ATOM 817 C C . GLN A 1 103 ? -9.961 8.578 7.027 1 96.5 103 GLN A C 1
ATOM 819 O O . GLN A 1 103 ? -9.859 9.633 7.656 1 96.5 103 GLN A O 1
ATOM 824 N N . SER A 1 104 ? -9.938 8.539 5.773 1 96.56 104 SER A N 1
ATOM 825 C CA . SER A 1 104 ? -9.836 9.758 4.977 1 96.56 104 SER A CA 1
ATOM 826 C C . SER A 1 104 ? -11.078 10.625 5.129 1 96.56 104 SER A C 1
ATOM 828 O O . SER A 1 104 ? -10.977 11.844 5.316 1 96.56 104 SER A O 1
ATOM 830 N N . PHE A 1 105 ? -12.18 9.992 5.086 1 96.81 105 PHE A N 1
ATOM 831 C CA . PHE A 1 105 ? -13.43 10.727 5.281 1 96.81 105 PHE A CA 1
ATOM 832 C C . PHE A 1 105 ? -13.516 11.281 6.699 1 96.81 105 PHE A C 1
ATOM 834 O O . PHE A 1 105 ? -13.922 12.422 6.898 1 96.81 105 PHE A O 1
ATOM 841 N N . LEU A 1 106 ? -13.203 10.43 7.641 1 95.69 106 LEU A N 1
ATOM 842 C CA . LEU A 1 106 ? -13.289 10.82 9.039 1 95.69 106 LEU A CA 1
ATOM 843 C C . LEU A 1 106 ? -12.391 12.016 9.328 1 95.69 106 LEU A C 1
ATOM 845 O O . LEU A 1 106 ? -12.766 12.906 10.094 1 95.69 106 LEU A O 1
ATOM 849 N N . LEU A 1 107 ? -11.219 11.984 8.711 1 93 107 LEU A N 1
ATOM 850 C CA . LEU A 1 107 ? -10.32 13.125 8.836 1 93 107 LEU A CA 1
ATOM 851 C C . LEU A 1 107 ? -10.992 14.406 8.367 1 93 107 LEU A C 1
ATOM 853 O O . LEU A 1 107 ? -10.852 15.453 9 1 93 107 LEU A O 1
ATOM 857 N N . GLY A 1 108 ? -11.633 14.336 7.316 1 92.88 108 GLY A N 1
ATOM 858 C CA . GLY A 1 108 ? -12.375 15.484 6.809 1 92.88 108 GLY A CA 1
ATOM 859 C C . GLY A 1 108 ? -13.508 15.914 7.715 1 92.88 108 GLY A C 1
ATOM 860 O O . GLY A 1 108 ? -13.68 17.109 7.988 1 92.88 108 GLY A O 1
ATOM 861 N N . PHE A 1 109 ? -14.219 14.984 8.234 1 92.56 109 PHE A N 1
ATOM 862 C CA . PHE A 1 109 ? -15.344 15.273 9.109 1 92.56 109 PHE A CA 1
ATOM 863 C C . PHE A 1 109 ? -14.875 15.969 10.383 1 92.56 109 PHE A C 1
ATOM 865 O O . PHE A 1 109 ? -15.523 16.906 10.859 1 92.56 109 PHE A O 1
ATOM 872 N N . LYS A 1 110 ? -13.797 15.57 10.844 1 91.62 110 LYS A N 1
ATOM 873 C CA . LYS A 1 110 ? -13.305 16.078 12.125 1 91.62 110 LYS A CA 1
ATOM 874 C C . LYS A 1 110 ? -12.602 17.422 11.953 1 91.62 110 LYS A C 1
ATOM 876 O O . LYS A 1 110 ? -12.383 18.125 12.93 1 91.62 110 LYS A O 1
ATOM 881 N N . SER A 1 111 ? -12.258 17.719 10.781 1 88.5 111 SER A N 1
ATOM 882 C CA . SER A 1 111 ? -11.516 18.953 10.547 1 88.5 111 SER A CA 1
ATOM 883 C C . SER A 1 111 ? -12.422 20.172 10.664 1 88.5 111 SER A C 1
ATOM 885 O O . SER A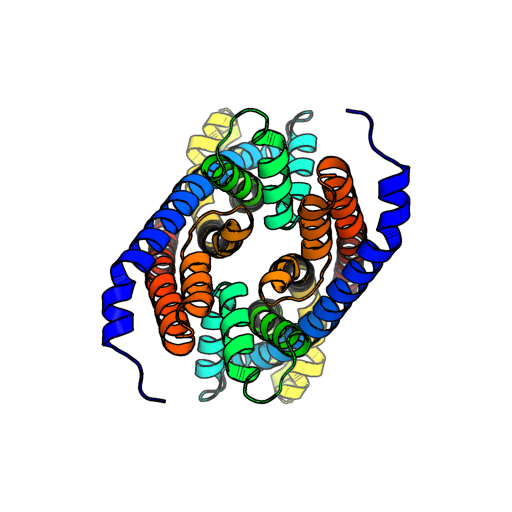 1 111 ? -11.945 21.312 10.789 1 88.5 111 SER A O 1
ATOM 887 N N . LEU A 1 112 ? -13.609 20.031 10.734 1 82.25 112 LEU A N 1
ATOM 888 C CA . LEU A 1 112 ? -14.539 21.141 10.805 1 82.25 112 LEU A CA 1
ATOM 889 C C . LEU A 1 112 ? -14.703 21.641 12.242 1 82.25 112 LEU A C 1
ATOM 891 O O . LEU A 1 112 ? -14.719 20.828 13.18 1 82.25 112 LEU A O 1
ATOM 895 N N . ALA A 1 113 ? -14.562 23 12.312 1 71.31 113 ALA A N 1
ATOM 896 C CA . ALA A 1 113 ? -14.602 23.656 13.609 1 71.31 113 ALA A CA 1
ATOM 897 C C . ALA A 1 113 ? -15.852 23.266 14.391 1 71.31 113 ALA A C 1
ATOM 899 O O . ALA A 1 113 ? -16.922 23.062 13.812 1 71.31 113 ALA A O 1
ATOM 900 N N . SER A 1 114 ? -15.5 23.094 15.555 1 76.56 114 SER A N 1
ATOM 901 C CA . SER A 1 114 ? -16.578 22.781 16.484 1 76.56 114 SER A CA 1
ATOM 902 C C . SER A 1 114 ? -17.703 23.812 16.391 1 76.56 114 SER A C 1
ATOM 904 O O . SER A 1 114 ? -18.875 23.469 16.5 1 76.56 114 SER A O 1
ATOM 906 N N . ILE A 1 115 ? -17.344 24.953 16.047 1 73.25 115 ILE A N 1
ATOM 907 C CA . ILE A 1 115 ? -18.312 26.031 16 1 73.25 115 ILE A CA 1
ATOM 908 C C . ILE A 1 115 ? -19.328 25.766 14.891 1 73.25 115 ILE A C 1
ATOM 910 O O . ILE A 1 115 ? -20.531 25.969 15.086 1 73.25 115 ILE A O 1
ATOM 914 N N . GLN A 1 116 ? -18.75 25.25 13.734 1 77.31 116 GLN A N 1
ATOM 915 C CA . GLN A 1 116 ? -19.641 24.953 12.625 1 77.31 116 GLN A CA 1
ATOM 916 C C . GLN A 1 116 ? -20.656 23.891 13.008 1 77.31 116 GLN A C 1
ATOM 918 O O . GLN A 1 116 ? -21.844 24 12.688 1 77.31 116 GLN A O 1
ATOM 923 N N . ARG A 1 117 ? -20.188 23.031 13.773 1 78.38 117 ARG A N 1
ATOM 924 C CA . ARG A 1 117 ? -21.062 21.953 14.234 1 78.38 117 ARG A CA 1
ATOM 925 C C . ARG A 1 117 ? -22.094 22.453 15.242 1 78.38 117 ARG A C 1
ATOM 927 O O . ARG A 1 117 ? -23.281 22.156 15.133 1 78.38 117 ARG A O 1
ATOM 934 N N . GLU A 1 118 ? -21.625 23.219 16.141 1 81.5 118 GLU A N 1
ATOM 935 C CA . GLU A 1 118 ? -22.484 23.766 17.172 1 81.5 118 GLU A CA 1
ATOM 936 C C . GLU A 1 118 ? -23.516 24.719 16.594 1 81.5 118 GLU A C 1
ATOM 938 O O . GLU A 1 118 ? -24.688 24.703 16.984 1 81.5 118 GLU A O 1
ATOM 943 N N . SER A 1 119 ? -23.031 25.516 15.648 1 81.88 119 SER A N 1
ATOM 944 C CA . SER A 1 119 ? -23.922 26.469 15 1 81.88 119 SER A CA 1
ATOM 945 C C . SER A 1 119 ? -25.031 25.766 14.227 1 81.88 119 SER A C 1
ATOM 947 O O . SER A 1 119 ? -26.188 26.172 14.273 1 81.88 119 SER A O 1
ATOM 949 N N . ALA A 1 120 ? -24.672 24.75 13.609 1 82.19 120 ALA A N 1
ATOM 950 C CA . ALA A 1 120 ? -25.641 24 12.812 1 82.19 120 ALA A CA 1
ATOM 951 C C . ALA A 1 120 ? -26.688 23.328 13.711 1 82.19 120 ALA A C 1
ATOM 953 O O . ALA A 1 120 ? -27.875 23.344 13.406 1 82.19 120 ALA A O 1
ATOM 954 N N . LEU A 1 121 ? -26.188 22.938 14.812 1 79.94 121 LEU A N 1
ATOM 955 C CA . LEU A 1 121 ? -27.078 22.281 15.766 1 79.94 121 LEU A CA 1
ATOM 956 C C . LEU A 1 121 ? -28 23.297 16.438 1 79.94 121 LEU A C 1
ATOM 958 O O . LEU A 1 121 ? -29.172 23 16.688 1 79.94 121 LEU A O 1
ATOM 962 N N . SER A 1 122 ? -27.453 24.375 16.594 1 85.25 122 SER A N 1
ATOM 963 C CA . SER A 1 122 ? -28.234 25.453 17.203 1 85.25 122 SER A CA 1
ATOM 964 C C . SER A 1 122 ? -29.312 25.953 16.25 1 85.25 122 SER A C 1
ATOM 966 O O . SER A 1 122 ? -30.359 26.438 16.688 1 85.25 122 SER A O 1
ATOM 968 N N . LEU A 1 123 ? -29.094 25.828 14.953 1 87.88 123 LEU A N 1
ATOM 969 C CA . LEU A 1 123 ? -30.047 26.266 13.938 1 87.88 123 LEU A CA 1
ATOM 970 C C . LEU A 1 123 ? -31.109 25.203 13.703 1 87.88 123 LEU A C 1
ATOM 972 O O . LEU A 1 123 ? -32 25.375 12.852 1 87.88 123 LEU A O 1
ATOM 976 N N . GLY A 1 124 ? -30.984 24.125 14.469 1 85 124 GLY A N 1
ATOM 977 C CA . GLY A 1 124 ? -32.031 23.125 14.445 1 85 124 GLY A CA 1
ATOM 978 C C . GLY A 1 124 ? -31.781 22 13.453 1 85 124 GLY A C 1
ATOM 979 O O . GLY A 1 124 ? -32.688 21.219 13.141 1 85 124 GLY A O 1
ATOM 980 N N . PHE A 1 125 ? -30.625 22 12.969 1 87.56 125 PHE A N 1
ATOM 981 C CA . PHE A 1 125 ? -30.328 20.906 12.055 1 87.56 125 PHE A CA 1
ATOM 982 C C . PHE A 1 125 ? -30.25 19.578 12.805 1 87.56 125 PHE A C 1
ATOM 984 O O . PHE A 1 125 ? -29.703 19.516 13.906 1 87.56 125 PHE A O 1
ATOM 991 N N . SER A 1 126 ? -30.906 18.625 12.141 1 89.69 126 SER A N 1
ATOM 992 C CA . SER A 1 126 ? -30.641 17.266 12.625 1 89.69 126 SER A CA 1
ATOM 993 C C . SER A 1 126 ? -29.234 16.828 12.281 1 89.69 126 SER A C 1
ATOM 995 O O . SER A 1 126 ? -28.609 17.359 11.352 1 89.69 126 SER A O 1
ATOM 997 N N . PRO A 1 127 ? -28.75 15.922 13.016 1 84.81 127 PRO A N 1
ATOM 998 C CA . PRO A 1 127 ? -27.375 15.469 12.766 1 84.81 127 PRO A CA 1
ATOM 999 C C . PRO A 1 127 ? -27.156 15.008 11.328 1 84.81 127 PRO A C 1
ATOM 1001 O O . PRO A 1 127 ? -26.125 15.312 10.727 1 84.81 127 PRO A O 1
ATOM 1004 N N . LEU A 1 128 ? -28.078 14.383 10.82 1 86.44 128 LEU A N 1
ATOM 1005 C CA . LEU A 1 128 ? -27.953 13.883 9.453 1 86.44 128 LEU A CA 1
ATOM 1006 C C . LEU A 1 128 ? -28.047 15.023 8.445 1 86.44 128 LEU A C 1
ATOM 1008 O O . LEU A 1 128 ? -27.344 15.008 7.426 1 86.44 128 LEU A O 1
ATOM 1012 N N . LYS A 1 129 ? -28.859 15.93 8.711 1 89 129 LYS A N 1
ATOM 1013 C CA . LYS A 1 129 ? -28.969 17.094 7.848 1 89 129 LYS A CA 1
ATOM 1014 C C . LYS A 1 129 ? -27.703 17.953 7.918 1 89 129 LYS A C 1
ATOM 1016 O O . LYS A 1 129 ? -27.234 18.453 6.895 1 89 129 LYS A O 1
ATOM 1021 N N . MET A 1 130 ? -27.234 18.062 9.117 1 87.62 130 MET A N 1
ATOM 1022 C CA . MET A 1 130 ? -25.969 18.781 9.305 1 87.62 130 MET A CA 1
ATOM 1023 C C . MET A 1 130 ? -24.844 18.125 8.523 1 87.62 130 MET A C 1
ATOM 1025 O O . MET A 1 130 ? -24.062 18.812 7.863 1 87.62 130 MET A O 1
ATOM 1029 N N . MET A 1 131 ? -24.828 16.812 8.594 1 86.44 131 MET A N 1
ATOM 1030 C CA . MET A 1 131 ? -23.797 16.047 7.898 1 86.44 131 MET A CA 1
ATOM 1031 C C . MET A 1 131 ? -23.891 16.25 6.391 1 86.44 131 MET A C 1
ATOM 1033 O O . MET A 1 131 ? -22.891 16.531 5.734 1 86.44 131 MET A O 1
ATOM 1037 N N . TYR A 1 132 ? -25.047 16.188 5.918 1 87.44 132 TYR A N 1
ATOM 1038 C CA . TYR A 1 132 ? -25.25 16.219 4.473 1 87.44 132 TYR A CA 1
ATOM 1039 C C . TYR A 1 132 ? -25.062 17.625 3.926 1 87.44 132 TYR A C 1
ATOM 1041 O O . TYR A 1 132 ? -24.406 17.828 2.902 1 87.44 132 TYR A O 1
ATOM 1049 N N . TYR A 1 133 ? -25.516 18.672 4.668 1 86.44 133 TYR A N 1
ATOM 1050 C CA . TYR A 1 133 ? -25.594 20.016 4.105 1 86.44 133 TYR A CA 1
ATOM 1051 C C . TYR A 1 133 ? -24.359 20.844 4.508 1 86.44 133 TYR A C 1
ATOM 1053 O O . TYR A 1 133 ? -23.984 21.781 3.809 1 86.44 133 TYR A O 1
ATOM 1061 N N . ILE A 1 134 ? -23.75 20.438 5.508 1 85.31 134 ILE A N 1
ATOM 1062 C CA . ILE A 1 134 ? -22.719 21.328 6.023 1 85.31 134 ILE A CA 1
ATOM 1063 C C . ILE A 1 134 ? -21.375 20.609 6.074 1 85.31 134 ILE A C 1
ATOM 1065 O O . ILE A 1 134 ? -20.422 21.016 5.406 1 85.31 134 ILE A O 1
ATOM 1069 N N . ILE A 1 135 ? -21.359 19.5 6.707 1 87.56 135 ILE A N 1
ATOM 1070 C CA . ILE A 1 135 ? -20.094 18.844 7.012 1 87.56 135 ILE A CA 1
ATOM 1071 C C . ILE A 1 135 ? -19.531 18.203 5.75 1 87.56 135 ILE A C 1
ATOM 1073 O O . ILE A 1 135 ? -18.375 18.422 5.402 1 87.56 135 ILE A O 1
ATOM 1077 N N . LEU A 1 136 ? -20.406 17.531 5.059 1 88.31 136 LEU A N 1
ATOM 1078 C CA . LEU A 1 136 ? -19.953 16.734 3.918 1 88.31 136 LEU A CA 1
ATOM 1079 C C . LEU A 1 136 ? -19.312 17.625 2.854 1 88.31 136 LEU A C 1
ATOM 1081 O O . LEU A 1 136 ? -18.188 17.391 2.432 1 88.31 136 LEU A O 1
ATOM 1085 N N . PRO A 1 137 ? -20.016 18.641 2.459 1 86.94 137 PRO A N 1
ATOM 1086 C CA . PRO A 1 137 ? -19.438 19.484 1.418 1 86.94 137 PRO A CA 1
ATOM 1087 C C . PRO A 1 137 ? -18.141 20.172 1.862 1 86.94 137 PRO A C 1
ATOM 1089 O O . PRO A 1 137 ? -17.188 20.266 1.081 1 86.94 137 PRO A O 1
ATOM 1092 N N . GLN A 1 138 ? -18.031 20.547 3.072 1 87.25 138 GLN A N 1
ATOM 1093 C CA . GLN A 1 138 ? -16.875 21.281 3.574 1 87.25 138 GLN A CA 1
ATOM 1094 C C . GLN A 1 138 ? -15.711 20.344 3.869 1 87.25 138 GLN A C 1
ATOM 1096 O O . GLN A 1 138 ? -14.547 20.734 3.752 1 87.25 138 GLN A O 1
ATOM 1101 N N . SER A 1 139 ? -16.078 19.141 4.164 1 91.62 139 SER A N 1
ATOM 1102 C CA . SER A 1 139 ? -15.047 18.203 4.57 1 91.62 139 SER A CA 1
ATOM 1103 C C . SER A 1 139 ? -14.32 17.625 3.361 1 91.62 139 SER A C 1
ATOM 1105 O O . SER A 1 139 ? -13.211 17.094 3.488 1 91.62 139 SER A O 1
ATOM 1107 N N . LEU A 1 140 ? -14.875 17.703 2.18 1 90.69 140 LEU A N 1
ATOM 1108 C CA . LEU A 1 140 ? -14.305 17.094 0.981 1 90.69 140 LEU A CA 1
ATOM 1109 C C . LEU A 1 140 ? -13.008 17.797 0.586 1 90.69 140 LEU A C 1
ATOM 1111 O O . LEU A 1 140 ? -12.086 17.156 0.078 1 90.69 140 LEU A O 1
ATOM 1115 N N . SER A 1 141 ? -12.898 19.109 0.838 1 89.25 141 SER A N 1
ATOM 1116 C CA . SER A 1 141 ? -11.672 19.828 0.53 1 89.25 141 SER A CA 1
ATOM 1117 C C . SER A 1 141 ? -10.5 19.312 1.358 1 89.25 141 SER A C 1
ATOM 1119 O O . SER A 1 141 ? -9.367 19.281 0.884 1 89.25 141 SER A O 1
ATOM 1121 N N . VAL A 1 142 ? -10.867 18.844 2.506 1 90.94 142 VAL A N 1
ATOM 1122 C CA . VAL A 1 142 ? -9.836 18.359 3.424 1 90.94 142 VAL A CA 1
ATOM 1123 C C . VAL A 1 142 ? -9.531 16.891 3.139 1 90.94 142 VAL A C 1
ATOM 1125 O O . VAL A 1 142 ? -8.375 16.469 3.205 1 90.94 142 VAL A O 1
ATOM 1128 N N . SER A 1 143 ? -10.5 16.125 2.699 1 93.69 143 SER A N 1
ATOM 1129 C CA . SER A 1 143 ? -10.367 14.688 2.531 1 93.69 143 SER A CA 1
ATOM 1130 C C . SER A 1 143 ? -9.805 14.344 1.155 1 93.69 143 SER A C 1
ATOM 1132 O O . SER A 1 143 ? -9.258 13.258 0.958 1 93.69 143 SER A O 1
ATOM 1134 N N . MET A 1 144 ? -9.883 15.203 0.243 1 93.94 144 MET A N 1
ATOM 1135 C CA . MET A 1 144 ? -9.664 14.891 -1.166 1 93.94 144 MET A CA 1
ATOM 1136 C C . MET A 1 144 ? -8.234 14.43 -1.408 1 93.94 144 MET A C 1
ATOM 1138 O O . MET A 1 144 ? -8.008 13.438 -2.104 1 93.94 144 MET A O 1
ATOM 1142 N N . PRO A 1 145 ? -7.242 15.094 -0.853 1 91.44 145 PRO A N 1
ATOM 1143 C CA . PRO A 1 145 ? -5.875 14.617 -1.068 1 91.44 145 PRO A CA 1
ATOM 1144 C C . PRO A 1 145 ? -5.672 13.18 -0.586 1 91.44 145 PRO A C 1
ATOM 1146 O O . PRO A 1 145 ? -5.055 12.367 -1.284 1 91.44 145 PRO A O 1
ATOM 1149 N N . SER A 1 146 ? -6.27 12.922 0.561 1 94.12 146 SER A N 1
ATOM 1150 C CA . SER A 1 146 ? -6.152 11.586 1.131 1 94.12 146 SER A CA 1
ATOM 1151 C C . SER A 1 146 ? -6.957 10.57 0.324 1 94.12 146 SER A C 1
ATOM 1153 O O . SER A 1 146 ? -6.5 9.445 0.103 1 94.12 146 SER A O 1
ATOM 1155 N N . ILE A 1 147 ? -8.094 10.938 -0.118 1 96.31 147 ILE A N 1
ATOM 1156 C CA . ILE A 1 147 ? -8.93 10.07 -0.94 1 96.31 147 ILE A CA 1
ATOM 1157 C C . ILE A 1 147 ? -8.211 9.758 -2.254 1 96.31 147 ILE A C 1
ATOM 1159 O O . ILE A 1 147 ? -8.148 8.602 -2.672 1 96.31 147 ILE A O 1
ATOM 1163 N N . GLY A 1 148 ? -7.68 10.797 -2.877 1 95.06 148 GLY A N 1
ATOM 1164 C CA . GLY A 1 148 ? -6.93 10.609 -4.109 1 95.06 148 GLY A CA 1
ATOM 1165 C C . GLY A 1 148 ? -5.742 9.68 -3.947 1 95.06 148 GLY A C 1
ATOM 1166 O O . GLY A 1 148 ? -5.512 8.805 -4.789 1 95.06 148 GLY A O 1
ATOM 1167 N N . ALA A 1 149 ? -4.996 9.828 -2.865 1 93.62 149 ALA A N 1
ATOM 1168 C CA . ALA A 1 149 ? -3.861 8.961 -2.572 1 93.62 149 ALA A CA 1
ATOM 1169 C C . ALA A 1 149 ? -4.305 7.508 -2.414 1 93.62 149 ALA A C 1
ATOM 1171 O O . ALA A 1 149 ? -3.635 6.59 -2.893 1 93.62 149 ALA A O 1
ATOM 1172 N N . ASN A 1 150 ? -5.43 7.336 -1.774 1 96.56 150 ASN A N 1
ATOM 1173 C CA . ASN A 1 150 ? -5.938 5.984 -1.558 1 96.56 150 ASN A CA 1
ATOM 1174 C C . ASN A 1 150 ? -6.418 5.352 -2.859 1 96.56 150 ASN A C 1
ATOM 1176 O O . ASN A 1 150 ? -6.305 4.137 -3.047 1 96.56 150 ASN A O 1
ATOM 1180 N N . VAL A 1 151 ? -6.953 6.172 -3.736 1 97.25 151 VAL A N 1
ATOM 1181 C CA . VAL A 1 151 ? -7.387 5.664 -5.035 1 97.25 151 VAL A CA 1
ATOM 1182 C C . VAL A 1 151 ? -6.184 5.125 -5.805 1 97.25 151 VAL A C 1
ATOM 1184 O O . VAL A 1 151 ? -6.234 4.023 -6.355 1 97.25 151 VAL A O 1
ATOM 1187 N N . ILE A 1 152 ? -5.164 5.852 -5.832 1 95.62 152 ILE A N 1
ATOM 1188 C CA . ILE A 1 152 ? -3.943 5.438 -6.52 1 95.62 152 ILE A CA 1
ATOM 1189 C C . ILE A 1 152 ? -3.367 4.195 -5.844 1 95.62 152 ILE A C 1
ATOM 1191 O O . ILE A 1 152 ? -2.953 3.25 -6.52 1 95.62 152 ILE A O 1
ATOM 1195 N N . PHE A 1 153 ? -3.395 4.219 -4.562 1 95.81 153 PHE A N 1
ATOM 1196 C CA . PHE A 1 153 ? -2.924 3.09 -3.768 1 95.81 153 PHE A CA 1
ATOM 1197 C C . PHE A 1 153 ? -3.689 1.821 -4.125 1 95.81 153 PHE A C 1
ATOM 1199 O O . PHE A 1 153 ? -3.088 0.769 -4.348 1 95.81 153 PHE A O 1
ATOM 1206 N N . LEU A 1 154 ? -4.965 1.895 -4.23 1 97.75 154 LEU A N 1
ATOM 1207 C CA . LEU A 1 154 ? -5.809 0.732 -4.492 1 97.75 154 LEU A CA 1
ATOM 1208 C C . LEU A 1 154 ? -5.582 0.206 -5.906 1 97.75 154 LEU A C 1
ATOM 1210 O O . LEU A 1 154 ? -5.57 -1.008 -6.129 1 97.75 154 LEU A O 1
ATOM 1214 N N . LEU A 1 155 ? -5.434 1.092 -6.801 1 97.25 155 LEU A N 1
ATOM 1215 C CA . LEU A 1 155 ? -5.137 0.648 -8.156 1 97.25 155 LEU A CA 1
ATOM 1216 C C . LEU A 1 155 ? -3.836 -0.143 -8.203 1 97.25 155 LEU A C 1
ATOM 1218 O O . LEU A 1 155 ? -3.768 -1.204 -8.828 1 97.25 155 LEU A O 1
ATOM 1222 N N . LYS A 1 156 ? -2.852 0.312 -7.578 1 95.69 156 LYS A N 1
ATOM 1223 C CA . LYS A 1 156 ? -1.568 -0.382 -7.516 1 95.69 156 LYS A CA 1
ATOM 1224 C C . LYS A 1 156 ? -1.71 -1.744 -6.844 1 95.69 156 LYS A C 1
ATOM 1226 O O . LYS A 1 156 ? -1.065 -2.713 -7.25 1 95.69 156 LYS A O 1
ATOM 1231 N N . GLU A 1 157 ? -2.551 -1.776 -5.852 1 95.94 157 GLU A N 1
ATOM 1232 C CA . GLU A 1 157 ? -2.744 -3.008 -5.09 1 95.94 157 GLU A CA 1
ATOM 1233 C C . GLU A 1 157 ? -3.385 -4.094 -5.949 1 95.94 157 GLU A C 1
ATOM 1235 O O . GLU A 1 157 ? -3.238 -5.285 -5.668 1 95.94 157 GLU A O 1
ATOM 1240 N N . THR A 1 158 ? -4.027 -3.74 -7.008 1 96.75 158 THR A N 1
ATOM 1241 C CA . THR A 1 158 ? -4.656 -4.723 -7.883 1 96.75 158 THR A CA 1
ATOM 1242 C C . THR A 1 158 ? -3.604 -5.594 -8.555 1 96.75 158 THR A C 1
ATOM 1244 O O . THR A 1 158 ? -3.93 -6.637 -9.133 1 96.75 158 THR A O 1
ATOM 1247 N N . SER A 1 159 ? -2.393 -5.227 -8.469 1 95.62 159 SER A N 1
ATOM 1248 C CA . SER A 1 159 ? -1.317 -5.949 -9.141 1 95.62 159 SER A CA 1
ATOM 1249 C C . SER A 1 159 ? -1.206 -7.379 -8.625 1 95.62 159 SER A C 1
ATOM 1251 O O . SER A 1 159 ? -0.617 -8.242 -9.281 1 95.62 159 SER A O 1
ATOM 1253 N N . VAL A 1 160 ? -1.846 -7.711 -7.504 1 95.56 160 VAL A N 1
ATOM 1254 C CA . VAL A 1 160 ? -1.626 -9.008 -6.875 1 95.56 160 VAL A CA 1
ATOM 1255 C C . VAL A 1 160 ? -2.762 -9.961 -7.242 1 95.56 160 VAL A C 1
ATOM 1257 O O . VAL A 1 160 ? -2.756 -11.125 -6.844 1 95.56 160 VAL A O 1
ATOM 1260 N N . VAL A 1 161 ? -3.713 -9.516 -8.016 1 96.19 161 VAL A N 1
ATOM 1261 C CA . VAL A 1 161 ? -4.906 -10.32 -8.258 1 96.19 161 VAL A CA 1
ATOM 1262 C C . VAL A 1 161 ? -4.551 -11.523 -9.125 1 96.19 161 VAL A C 1
ATOM 1264 O O . VAL A 1 161 ? -5.32 -12.484 -9.203 1 96.19 161 VAL A O 1
ATOM 1267 N N . GLY A 1 162 ? -3.443 -11.508 -9.781 1 94.38 162 GLY A N 1
ATOM 1268 C CA . GLY A 1 162 ? -2.961 -12.664 -10.516 1 94.38 162 GLY A CA 1
ATOM 1269 C C . GLY A 1 162 ? -2.789 -13.898 -9.648 1 94.38 162 GLY A C 1
ATOM 1270 O O . GLY A 1 162 ? -2.787 -15.023 -10.148 1 94.38 162 GLY A O 1
ATOM 1271 N N . ALA A 1 163 ? -2.697 -13.688 -8.367 1 91.31 163 ALA A N 1
ATOM 1272 C CA . ALA A 1 163 ? -2.512 -14.781 -7.41 1 91.31 163 ALA A CA 1
ATOM 1273 C C . ALA A 1 163 ? -3.738 -15.688 -7.371 1 91.31 163 ALA A C 1
ATOM 1275 O O . ALA A 1 163 ? -3.65 -16.844 -6.949 1 91.31 163 ALA A O 1
ATOM 1276 N N . ILE A 1 164 ? -4.883 -15.133 -7.789 1 91.94 164 ILE A N 1
ATOM 1277 C CA . ILE A 1 164 ? -6.082 -15.961 -7.855 1 91.94 164 ILE A CA 1
ATOM 1278 C C . ILE A 1 164 ? -6.5 -16.156 -9.312 1 91.94 164 ILE A C 1
ATOM 1280 O O . ILE A 1 164 ? -7.688 -16.109 -9.633 1 91.94 164 ILE A O 1
ATOM 1284 N N . ALA A 1 165 ? -5.586 -16.125 -10.203 1 89.44 165 ALA A N 1
ATOM 1285 C CA . ALA A 1 165 ? -5.695 -16.578 -11.586 1 89.44 165 ALA A CA 1
ATOM 1286 C C . ALA A 1 165 ? -6.453 -15.555 -12.43 1 89.44 165 ALA A C 1
ATOM 1288 O O . ALA A 1 165 ? -7.137 -15.914 -13.391 1 89.44 165 ALA A O 1
ATOM 1289 N N . LEU A 1 166 ? -6.441 -14.289 -11.992 1 95.06 166 LEU A N 1
ATOM 1290 C CA . LEU A 1 166 ? -6.961 -13.227 -12.852 1 95.06 166 LEU A CA 1
ATOM 1291 C C . LEU A 1 166 ? -5.867 -12.672 -13.75 1 95.06 166 LEU A C 1
ATOM 1293 O O . LEU A 1 166 ? -4.754 -12.406 -13.297 1 95.06 166 LEU A O 1
ATOM 1297 N N . THR A 1 167 ? -6.148 -12.523 -14.984 1 95.81 167 THR A N 1
ATOM 1298 C CA . THR A 1 167 ? -5.145 -12.164 -15.977 1 95.81 167 THR A CA 1
ATOM 1299 C C . THR A 1 167 ? -5.047 -10.648 -16.109 1 95.81 167 THR A C 1
ATOM 1301 O O . THR A 1 167 ? -5.32 -10.094 -17.188 1 95.81 167 THR A O 1
ATOM 1304 N N . ASP A 1 168 ? -4.594 -10.016 -15.07 1 96.69 168 ASP A N 1
ATOM 1305 C CA . ASP A 1 168 ? -4.375 -8.578 -15.094 1 96.69 168 ASP A CA 1
ATOM 1306 C C . ASP A 1 168 ? -3.062 -8.234 -15.797 1 96.69 168 ASP A C 1
ATOM 1308 O O . ASP A 1 168 ? -2.439 -9.094 -16.422 1 96.69 168 ASP A O 1
ATOM 1312 N N . ILE A 1 169 ? -2.664 -6.961 -15.758 1 96.19 169 ILE A N 1
ATOM 1313 C CA . ILE A 1 169 ? -1.484 -6.48 -16.469 1 96.19 169 ILE A CA 1
ATOM 1314 C C . ILE A 1 169 ? -0.248 -7.234 -15.984 1 96.19 169 ILE A C 1
ATOM 1316 O O . ILE A 1 169 ? 0.578 -7.668 -16.797 1 96.19 169 ILE A O 1
ATOM 1320 N N . MET A 1 170 ? -0.145 -7.379 -14.688 1 93.94 170 MET A N 1
ATOM 1321 C CA . MET A 1 170 ? 1.003 -8.055 -14.094 1 93.94 170 MET A CA 1
ATOM 1322 C C . MET A 1 170 ? 1.068 -9.516 -14.539 1 93.94 170 MET A C 1
ATOM 1324 O O . MET A 1 170 ? 2.146 -10.023 -14.844 1 93.94 170 MET A O 1
ATOM 1328 N N . PHE A 1 171 ? 0.005 -10.141 -14.602 1 94.19 171 PHE A N 1
ATOM 1329 C CA . PHE A 1 171 ? -0.073 -11.539 -14.992 1 94.19 171 PHE A CA 1
ATOM 1330 C C . PHE A 1 171 ? 0.344 -11.719 -16.453 1 94.19 171 PHE A C 1
ATOM 1332 O O . PHE A 1 171 ? 1.076 -12.656 -16.781 1 94.19 171 PHE A O 1
ATOM 1339 N N . VAL A 1 172 ? -0.142 -10.875 -17.297 1 96.12 172 VAL A N 1
ATOM 1340 C CA . VAL A 1 172 ? 0.195 -10.953 -18.719 1 96.12 172 VAL A CA 1
ATOM 1341 C C . VAL A 1 172 ? 1.705 -10.828 -18.891 1 96.12 172 VAL A C 1
ATOM 1343 O O . VAL A 1 172 ? 2.318 -11.602 -19.641 1 96.12 172 VAL A O 1
ATOM 1346 N N . ALA A 1 173 ? 2.27 -9.828 -18.25 1 95.88 173 ALA A N 1
ATOM 1347 C CA . ALA A 1 173 ? 3.711 -9.625 -18.344 1 95.88 173 ALA A CA 1
ATOM 1348 C C . ALA A 1 173 ? 4.477 -10.852 -17.859 1 95.88 173 ALA A C 1
ATOM 1350 O O . ALA A 1 173 ? 5.418 -11.305 -18.516 1 95.88 173 ALA A O 1
ATOM 1351 N N . LYS A 1 174 ? 4.055 -11.383 -16.75 1 93.25 174 LYS A N 1
ATOM 1352 C CA . LYS A 1 174 ? 4.703 -12.57 -16.203 1 93.25 174 LYS A CA 1
ATOM 1353 C C . LYS A 1 174 ? 4.574 -13.758 -17.156 1 93.25 174 LYS A C 1
ATOM 1355 O O . LYS A 1 174 ? 5.535 -14.508 -17.344 1 93.25 174 LYS A O 1
ATOM 1360 N N . ASP A 1 175 ? 3.416 -13.938 -17.672 1 94.69 175 ASP A N 1
ATOM 1361 C CA . ASP A 1 175 ? 3.152 -15.031 -18.609 1 94.69 175 ASP A CA 1
ATOM 1362 C C . ASP A 1 175 ? 4.027 -14.906 -19.859 1 94.69 175 ASP A C 1
ATOM 1364 O O . ASP A 1 175 ? 4.59 -15.898 -20.328 1 94.69 175 ASP A O 1
ATOM 1368 N N . PHE A 1 176 ? 4.121 -13.727 -20.375 1 95.94 176 PHE A N 1
ATOM 1369 C CA . PHE A 1 176 ? 4.898 -13.5 -21.578 1 95.94 176 PHE A CA 1
ATOM 1370 C C . PHE A 1 176 ? 6.383 -13.719 -21.328 1 95.94 176 PHE A C 1
ATOM 1372 O O . PHE A 1 176 ? 7.105 -14.211 -22.188 1 95.94 176 PHE A O 1
ATOM 1379 N N . ILE A 1 177 ? 6.871 -13.344 -20.188 1 93.5 177 ILE A N 1
ATOM 1380 C CA . ILE A 1 177 ? 8.258 -13.625 -19.812 1 93.5 177 ILE A CA 1
ATOM 1381 C C . ILE A 1 177 ? 8.484 -15.133 -19.75 1 93.5 177 ILE A C 1
ATOM 1383 O O . ILE A 1 177 ? 9.5 -15.633 -20.234 1 93.5 177 ILE A O 1
ATOM 1387 N N . GLY A 1 178 ? 7.539 -15.852 -19.281 1 91.25 178 GLY A N 1
ATOM 1388 C CA . GLY A 1 178 ? 7.672 -17.281 -19.109 1 91.25 178 GLY A CA 1
ATOM 1389 C C . GLY A 1 178 ? 7.555 -18.062 -20.406 1 91.25 178 GLY A C 1
ATOM 1390 O O . GLY A 1 178 ? 8.289 -19.016 -20.641 1 91.25 178 GLY A O 1
ATOM 1391 N N . ILE A 1 179 ? 6.707 -17.641 -21.219 1 93.62 179 ILE A N 1
ATOM 1392 C CA . ILE A 1 179 ? 6.398 -18.406 -22.422 1 93.62 179 ILE A CA 1
ATOM 1393 C C . ILE A 1 179 ? 7.375 -18.016 -23.531 1 93.62 179 ILE A C 1
ATOM 1395 O O . ILE A 1 179 ? 7.934 -18.891 -24.203 1 93.62 179 ILE A O 1
ATOM 1399 N N . TYR A 1 180 ? 7.613 -16.688 -23.688 1 93.94 180 TYR A N 1
ATOM 1400 C CA . TYR A 1 180 ? 8.352 -16.234 -24.859 1 93.94 180 TYR A CA 1
ATOM 1401 C C . TYR A 1 180 ? 9.789 -15.859 -24.484 1 93.94 180 TYR A C 1
ATOM 1403 O O . TYR A 1 180 ? 10.617 -15.625 -25.359 1 93.94 180 TYR A O 1
ATOM 1411 N N . TYR A 1 181 ? 10.008 -15.703 -23.219 1 92 181 TYR A N 1
ATOM 1412 C CA . TYR A 1 181 ? 11.328 -15.367 -22.688 1 92 181 TYR A CA 1
ATOM 1413 C C . TYR A 1 181 ? 11.773 -13.992 -23.172 1 92 181 TYR A C 1
ATOM 1415 O O . TYR A 1 181 ? 12.969 -13.75 -23.359 1 92 181 TYR A O 1
ATOM 1423 N N . LYS A 1 182 ? 10.797 -13.172 -23.531 1 93.81 182 LYS A N 1
ATOM 1424 C CA . LYS A 1 182 ? 11.047 -11.773 -23.891 1 93.81 182 LYS A CA 1
ATOM 1425 C C . LYS A 1 182 ? 10.883 -10.859 -22.688 1 93.81 182 LYS A C 1
ATOM 1427 O O . LYS A 1 182 ? 9.93 -10.086 -22.609 1 93.81 182 LYS A O 1
ATOM 1432 N N . THR A 1 183 ? 11.891 -10.922 -21.859 1 93.12 183 THR A N 1
ATOM 1433 C CA . THR A 1 183 ? 11.812 -10.297 -20.547 1 93.12 183 THR A CA 1
ATOM 1434 C C . THR A 1 183 ? 11.828 -8.773 -20.672 1 93.12 183 THR A C 1
ATOM 1436 O O . THR A 1 183 ? 10.945 -8.094 -20.156 1 93.12 183 THR A O 1
ATOM 1439 N N . THR A 1 184 ? 12.773 -8.211 -21.422 1 93.44 184 THR A N 1
ATOM 1440 C CA . THR A 1 184 ? 12.93 -6.762 -21.531 1 93.44 184 THR A CA 1
ATOM 1441 C C . THR A 1 184 ? 11.711 -6.137 -22.188 1 93.44 184 THR A C 1
ATOM 1443 O O . THR A 1 184 ? 11.172 -5.145 -21.703 1 93.44 184 THR A O 1
ATOM 1446 N N . GLU A 1 185 ? 11.242 -6.742 -23.203 1 96.62 185 GLU A N 1
ATOM 1447 C CA . GLU A 1 185 ? 10.07 -6.25 -23.922 1 96.62 185 GLU A CA 1
ATOM 1448 C C . GLU A 1 185 ? 8.828 -6.289 -23.047 1 96.62 185 GLU A C 1
ATOM 1450 O O . GLU A 1 185 ? 8.047 -5.336 -23.016 1 96.62 185 GLU A O 1
ATOM 1455 N N . SER A 1 186 ? 8.688 -7.379 -22.312 1 96.62 186 SER A N 1
ATOM 1456 C CA . SER A 1 186 ? 7.512 -7.551 -21.453 1 96.62 186 SER A CA 1
ATOM 1457 C C . SER A 1 186 ? 7.516 -6.555 -20.297 1 96.62 186 SER A C 1
ATOM 1459 O O . SER A 1 186 ? 6.469 -6.012 -19.938 1 96.62 186 SER A O 1
ATOM 1461 N N . LEU A 1 187 ? 8.695 -6.332 -19.766 1 95.19 187 LEU A N 1
ATOM 1462 C CA . LEU A 1 187 ? 8.812 -5.383 -18.672 1 95.19 187 LEU A CA 1
ATOM 1463 C C . LEU A 1 187 ? 8.555 -3.959 -19.141 1 95.19 187 LEU A C 1
ATOM 1465 O O . LEU A 1 187 ? 7.949 -3.16 -18.438 1 95.19 187 LEU A O 1
ATOM 1469 N N . LEU A 1 188 ? 9 -3.621 -20.266 1 95.5 188 LEU A N 1
ATOM 1470 C CA . LEU A 1 188 ? 8.742 -2.303 -20.828 1 95.5 188 LEU A CA 1
ATOM 1471 C C . LEU A 1 188 ? 7.25 -2.111 -21.094 1 95.5 188 LEU A C 1
ATOM 1473 O O . LEU A 1 188 ? 6.691 -1.055 -20.797 1 95.5 188 LEU A O 1
ATOM 1477 N N . MET A 1 189 ? 6.645 -3.131 -21.656 1 97.06 189 MET A N 1
ATOM 1478 C CA . MET A 1 189 ? 5.207 -3.068 -21.906 1 97.06 189 MET A CA 1
ATOM 1479 C C . MET A 1 189 ? 4.434 -2.939 -20.609 1 97.06 189 MET A C 1
ATOM 1481 O O . MET A 1 189 ? 3.447 -2.207 -20.531 1 97.06 189 MET A O 1
ATOM 1485 N N . LEU A 1 190 ? 4.871 -3.715 -19.625 1 96.56 190 LEU A N 1
ATOM 1486 C CA . LEU A 1 190 ? 4.277 -3.654 -18.297 1 96.56 190 LEU A CA 1
ATOM 1487 C C . LEU A 1 190 ? 4.332 -2.236 -17.75 1 96.56 190 LEU A C 1
ATOM 1489 O O . LEU A 1 190 ? 3.318 -1.703 -17.281 1 96.56 190 LEU A O 1
ATOM 1493 N N . SER A 1 191 ? 5.496 -1.598 -17.766 1 95.31 191 SER A N 1
ATOM 1494 C CA . SER A 1 191 ? 5.707 -0.253 -17.234 1 95.31 191 SER A CA 1
ATOM 1495 C C . SER A 1 191 ? 4.863 0.772 -17.984 1 95.31 191 SER A C 1
ATOM 1497 O O . SER A 1 191 ? 4.234 1.637 -17.359 1 95.31 191 SER A O 1
ATOM 1499 N N . LEU A 1 192 ? 4.832 0.668 -19.25 1 95.5 192 LEU A N 1
ATOM 1500 C CA . LEU A 1 192 ? 4.078 1.602 -20.078 1 95.5 192 LEU A CA 1
ATOM 1501 C C . LEU A 1 192 ? 2.58 1.472 -19.812 1 95.5 192 LEU A C 1
ATOM 1503 O O . LEU A 1 192 ? 1.868 2.477 -19.734 1 95.5 192 LEU A O 1
ATOM 1507 N N . THR A 1 193 ? 2.121 0.277 -19.719 1 96.94 193 THR A N 1
ATOM 1508 C CA . THR A 1 193 ? 0.696 0.049 -19.516 1 96.94 193 THR A CA 1
ATOM 1509 C C . THR A 1 193 ? 0.261 0.587 -18.156 1 96.94 193 THR A C 1
ATOM 1511 O O . THR A 1 193 ? -0.805 1.194 -18.031 1 96.94 193 THR A O 1
ATOM 1514 N N . TYR A 1 194 ? 1.092 0.368 -17.156 1 95.38 194 TYR A N 1
ATOM 1515 C CA . TYR A 1 194 ? 0.741 0.91 -15.852 1 95.38 194 TYR A CA 1
ATOM 1516 C C . TYR A 1 194 ? 0.808 2.432 -15.859 1 95.38 194 TYR A C 1
ATOM 1518 O O . TYR A 1 194 ? 0.05 3.096 -15.148 1 95.38 194 TYR A O 1
ATOM 1526 N N . LEU A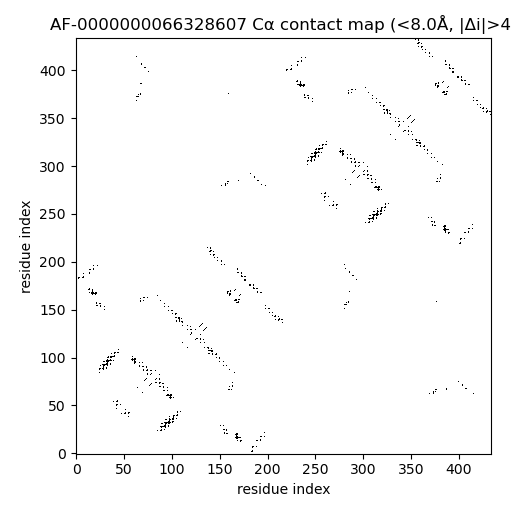 1 195 ? 1.732 2.951 -16.594 1 93.75 195 LEU A N 1
ATOM 1527 C CA . LEU A 1 195 ? 1.812 4.402 -16.734 1 93.75 195 LEU A CA 1
ATOM 1528 C C . LEU A 1 195 ? 0.528 4.965 -17.328 1 93.75 195 LEU A C 1
ATOM 1530 O O . LEU A 1 195 ? 0.029 6 -16.875 1 93.75 195 LEU A O 1
ATOM 1534 N N . ILE A 1 196 ? -0.006 4.301 -18.25 1 95.25 196 ILE A N 1
ATOM 1535 C CA . ILE A 1 196 ? -1.248 4.695 -18.906 1 95.25 196 ILE A CA 1
ATOM 1536 C C . ILE A 1 196 ? -2.402 4.625 -17.906 1 95.25 196 ILE A C 1
ATOM 1538 O O . ILE A 1 196 ? -3.33 5.438 -17.969 1 95.25 196 ILE A O 1
ATOM 1542 N N . ALA A 1 197 ? -2.33 3.717 -17 1 94.94 197 ALA A N 1
ATOM 1543 C CA . ALA A 1 197 ? -3.402 3.525 -16.031 1 94.94 197 ALA A CA 1
ATOM 1544 C C . ALA A 1 197 ? -3.291 4.531 -14.883 1 94.94 197 ALA A C 1
ATOM 1546 O O . ALA A 1 197 ? -4.297 5.082 -14.43 1 94.94 197 ALA A O 1
ATOM 1547 N N . LEU A 1 198 ? -2.072 4.809 -14.445 1 94 198 LEU A N 1
ATOM 1548 C CA . LEU A 1 198 ? -1.857 5.535 -13.195 1 94 198 LEU A CA 1
ATOM 1549 C C . LEU A 1 198 ? -1.769 7.035 -13.453 1 94 198 LEU A C 1
ATOM 1551 O O . LEU A 1 198 ? -2.256 7.836 -12.648 1 94 198 LEU A O 1
ATOM 1555 N N . LEU A 1 199 ? -1.206 7.469 -14.555 1 90.94 199 LEU A N 1
ATOM 1556 C CA . LEU A 1 199 ? -0.923 8.875 -14.812 1 90.94 199 LEU A CA 1
ATOM 1557 C C . LEU A 1 199 ? -2.215 9.672 -14.945 1 90.94 199 LEU A C 1
ATOM 1559 O O . LEU A 1 199 ? -2.379 10.711 -14.297 1 90.94 199 LEU A O 1
ATOM 1563 N N . PRO A 1 200 ? -3.141 9.188 -15.75 1 91.69 200 PRO A N 1
ATOM 1564 C CA . PRO A 1 200 ? -4.398 9.938 -15.844 1 91.69 200 PRO A CA 1
ATOM 1565 C C . PRO A 1 200 ? -5.129 10.031 -14.5 1 91.69 200 PRO A C 1
ATOM 1567 O O . PRO A 1 200 ? -5.754 11.047 -14.203 1 91.69 200 PRO A O 1
ATOM 1570 N N . LEU A 1 201 ? -5.062 8.992 -13.758 1 91.31 201 LEU A N 1
ATOM 1571 C CA . LEU A 1 201 ? -5.719 8.984 -12.453 1 91.31 201 LEU A CA 1
ATOM 1572 C C . LEU A 1 201 ? -5.066 9.984 -11.508 1 91.31 201 LEU A C 1
ATOM 1574 O O . LEU A 1 201 ? -5.754 10.68 -10.758 1 91.31 201 LEU A O 1
ATOM 1578 N N . SER A 1 202 ? -3.793 9.984 -11.555 1 89.75 202 SER A N 1
ATOM 1579 C CA . SER A 1 202 ? -3.055 10.938 -10.734 1 89.75 202 SER A CA 1
ATOM 1580 C C . SER A 1 202 ? -3.4 12.375 -11.109 1 89.75 202 SER A C 1
ATOM 1582 O O . SER A 1 202 ? -3.643 13.211 -10.234 1 89.75 202 SER A O 1
ATOM 1584 N N . VAL A 1 203 ? -3.492 12.719 -12.391 1 90.56 203 VAL A N 1
ATOM 1585 C CA . VAL A 1 203 ? -3.818 14.047 -12.883 1 90.56 203 VAL A CA 1
ATOM 1586 C C . VAL A 1 203 ? -5.258 14.406 -12.508 1 90.56 203 VAL A C 1
ATOM 1588 O O . VAL A 1 203 ? -5.535 15.523 -12.078 1 90.56 203 VAL A O 1
ATOM 1591 N N . LEU A 1 204 ? -6.066 13.453 -12.594 1 91.69 204 LEU A N 1
ATOM 1592 C CA . LEU A 1 204 ? -7.473 13.656 -12.258 1 91.69 204 LEU A CA 1
ATOM 1593 C C . LEU A 1 204 ? -7.629 14.078 -10.805 1 91.69 204 LEU A C 1
ATOM 1595 O O . LEU A 1 204 ? -8.344 15.031 -10.5 1 91.69 204 LEU A O 1
ATOM 1599 N N . PHE A 1 205 ? -6.938 13.477 -9.914 1 89.06 205 PHE A N 1
ATOM 1600 C CA . PHE A 1 205 ? -7.152 13.758 -8.5 1 89.06 205 PHE A CA 1
ATOM 1601 C C . PHE A 1 205 ? -6.414 15.023 -8.078 1 89.06 205 PHE A C 1
ATOM 1603 O O . PHE A 1 205 ? -6.809 15.688 -7.117 1 89.06 205 PHE A O 1
ATOM 1610 N N . VAL A 1 206 ? -5.418 15.398 -8.859 1 86.62 206 VAL A N 1
ATOM 1611 C CA . VAL A 1 206 ? -4.801 16.703 -8.633 1 86.62 206 VAL A CA 1
ATOM 1612 C C . VAL A 1 206 ? -5.781 17.812 -9.008 1 86.62 206 VAL A C 1
ATOM 1614 O O . VAL A 1 206 ? -5.93 18.797 -8.273 1 86.62 206 VAL A O 1
ATOM 1617 N N . ILE A 1 207 ? -6.449 17.656 -10.094 1 90.62 207 ILE A N 1
ATOM 1618 C CA . ILE A 1 207 ? -7.43 18.625 -10.562 1 90.62 207 ILE A CA 1
ATOM 1619 C C . ILE A 1 207 ? -8.594 18.703 -9.586 1 90.62 207 ILE A C 1
ATOM 1621 O O . ILE A 1 207 ? -9.047 19.781 -9.219 1 90.62 207 ILE A O 1
ATOM 1625 N N . LEU A 1 208 ? -9.023 17.578 -9.102 1 89.56 208 LEU A N 1
ATOM 1626 C CA . LEU A 1 208 ? -10.125 17.531 -8.148 1 89.56 208 LEU A CA 1
ATOM 1627 C C . LEU A 1 208 ? -9.734 18.188 -6.836 1 89.56 208 LEU A C 1
ATOM 1629 O O . LEU A 1 208 ? -10.547 18.875 -6.215 1 89.56 208 LEU A O 1
ATOM 1633 N N . GLU A 1 209 ? -8.539 17.891 -6.438 1 87.88 209 GLU A N 1
ATOM 1634 C CA . GLU A 1 209 ? -8.031 18.516 -5.219 1 87.88 209 GLU A CA 1
ATOM 1635 C C . GLU A 1 209 ? -8.055 20.031 -5.332 1 87.88 209 GLU A C 1
ATOM 1637 O O . GLU A 1 209 ? -8.461 20.719 -4.395 1 87.88 209 GLU A O 1
ATOM 1642 N N . ARG A 1 210 ? -7.699 20.609 -6.441 1 88 210 ARG A N 1
ATOM 1643 C CA . ARG A 1 210 ? -7.676 22.062 -6.672 1 88 210 ARG A CA 1
ATOM 1644 C C . ARG A 1 210 ? -9.086 22.625 -6.73 1 88 210 ARG A C 1
ATOM 1646 O O . ARG A 1 210 ? -9.336 23.734 -6.23 1 88 210 ARG A O 1
ATOM 1653 N N . PHE A 1 211 ? -9.883 21.875 -7.277 1 88.38 211 PHE A N 1
ATOM 1654 C CA . PHE A 1 211 ? -11.273 22.297 -7.41 1 88.38 211 PHE A CA 1
ATOM 1655 C C . PHE A 1 211 ? -11.922 22.438 -6.043 1 88.38 211 PHE A C 1
ATOM 1657 O O . PHE A 1 211 ? -12.633 23.422 -5.793 1 88.38 211 PHE A O 1
ATOM 1664 N N . PHE A 1 212 ? -11.734 21.547 -5.176 1 85.75 212 PHE A N 1
ATOM 1665 C CA . PHE A 1 212 ? -12.391 21.562 -3.871 1 85.75 212 PHE A CA 1
ATOM 1666 C C . PHE A 1 212 ? -11.719 22.578 -2.943 1 85.75 212 PHE A C 1
ATOM 1668 O O . PHE A 1 212 ? -12.352 23.109 -2.035 1 85.75 212 PHE A O 1
ATOM 1675 N N . LYS A 1 213 ? -10.5 22.797 -3.15 1 81.69 213 LYS A N 1
ATOM 1676 C CA . LYS A 1 213 ? -9.812 23.828 -2.367 1 81.69 213 LYS A CA 1
ATOM 1677 C C . LYS A 1 213 ? -10.328 25.219 -2.717 1 81.69 213 LYS A C 1
ATOM 1679 O O . LYS A 1 213 ? -1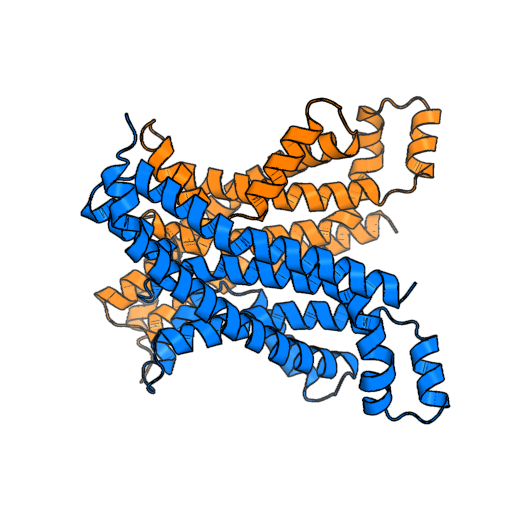0.469 26.062 -1.84 1 81.69 213 LYS A O 1
ATOM 1684 N N . LYS A 1 214 ? -10.664 25.484 -3.902 1 78.06 214 LYS A N 1
ATOM 1685 C CA . LYS A 1 214 ? -11.164 26.781 -4.363 1 78.06 214 LYS A CA 1
ATOM 1686 C C . LYS A 1 214 ? -12.586 27.031 -3.865 1 78.06 214 LYS A C 1
ATOM 1688 O O . LYS A 1 214 ? -12.961 28.156 -3.578 1 78.06 214 LYS A O 1
ATOM 1693 N N . LYS A 1 215 ? -13.289 26 -3.719 1 71 215 LYS A N 1
ATOM 1694 C CA . LYS A 1 215 ? -14.68 26.141 -3.299 1 71 215 LYS A CA 1
ATOM 1695 C C . LYS A 1 215 ? -14.766 26.547 -1.831 1 71 215 LYS A C 1
ATOM 1697 O O . LYS A 1 215 ? -15.68 27.281 -1.44 1 71 215 LYS A O 1
ATOM 1702 N N . VAL A 1 216 ? -13.875 26.062 -1.046 1 65.81 216 VAL A N 1
ATOM 1703 C CA . VAL A 1 216 ? -13.914 26.391 0.375 1 65.81 216 VAL A CA 1
ATOM 1704 C C . VAL A 1 216 ? -13.172 27.703 0.624 1 65.81 216 VAL A C 1
ATOM 1706 O O . VAL A 1 216 ? -13.508 28.453 1.547 1 65.81 216 VAL A O 1
ATOM 1709 N N . ALA A 1 217 ? -12.195 28.203 -0.126 1 57.06 217 ALA A N 1
ATOM 1710 C CA . ALA A 1 217 ? -11.562 29.516 0.019 1 57.06 217 ALA A CA 1
ATOM 1711 C C . ALA A 1 217 ? -12.508 30.625 -0.432 1 57.06 217 ALA A C 1
ATOM 1713 O O . ALA A 1 217 ? -13.336 30.422 -1.329 1 57.06 217 ALA A O 1
ATOM 1714 N N . MET B 1 1 ? -16.75 -28.438 8.344 1 57.66 1 MET B N 1
ATOM 1715 C CA . MET B 1 1 ? -15.656 -29.391 8.273 1 57.66 1 MET B CA 1
ATOM 1716 C C . MET B 1 1 ? -14.688 -29.219 9.438 1 57.66 1 MET B C 1
ATOM 1718 O O . MET B 1 1 ? -14.438 -28.094 9.875 1 57.66 1 MET B O 1
ATOM 1722 N N . ALA B 1 2 ? -14.383 -30.25 10.211 1 79.69 2 ALA B N 1
ATOM 1723 C CA . ALA B 1 2 ? -13.547 -30.219 11.406 1 79.69 2 ALA B CA 1
ATOM 1724 C C . ALA B 1 2 ? -12.102 -29.875 11.062 1 79.69 2 ALA B C 1
ATOM 1726 O O . ALA B 1 2 ? -11.578 -30.328 10.039 1 79.69 2 ALA B O 1
ATOM 1727 N N . LEU B 1 3 ? -11.523 -28.906 11.648 1 89.56 3 LEU B N 1
ATOM 1728 C CA . LEU B 1 3 ? -10.141 -28.484 11.461 1 89.56 3 LEU B CA 1
ATOM 1729 C C . LEU B 1 3 ? -9.18 -29.641 11.703 1 89.56 3 LEU B C 1
ATOM 1731 O O . LEU B 1 3 ? -9.344 -30.406 12.656 1 89.56 3 LEU B O 1
ATOM 1735 N N . ASP B 1 4 ? -8.258 -29.984 10.797 1 95.69 4 ASP B N 1
ATOM 1736 C CA . ASP B 1 4 ? -7.211 -30.984 10.945 1 95.69 4 ASP B CA 1
ATOM 1737 C C . ASP B 1 4 ? -6.039 -30.453 11.758 1 95.69 4 ASP B C 1
ATOM 1739 O O . ASP B 1 4 ? -5.059 -29.953 11.203 1 95.69 4 ASP B O 1
ATOM 1743 N N . TRP B 1 5 ? -6.102 -30.672 13.016 1 95.44 5 TRP B N 1
ATOM 1744 C CA . TRP B 1 5 ? -5.113 -30.141 13.953 1 95.44 5 TRP B CA 1
ATOM 1745 C C . TRP B 1 5 ? -3.75 -30.797 13.727 1 95.44 5 TRP B C 1
ATOM 1747 O O . TRP B 1 5 ? -2.713 -30.141 13.891 1 95.44 5 TRP B O 1
ATOM 1757 N N . ASP B 1 6 ? -3.74 -32.031 13.383 1 95.75 6 ASP B N 1
ATOM 1758 C CA . ASP B 1 6 ? -2.49 -32.719 13.133 1 95.75 6 ASP B CA 1
ATOM 1759 C C . ASP B 1 6 ? -1.73 -32.094 11.961 1 95.75 6 ASP B C 1
ATOM 1761 O O . ASP B 1 6 ? -0.516 -31.906 12.039 1 95.75 6 ASP B O 1
ATOM 1765 N N . PHE B 1 7 ? -2.428 -31.891 10.938 1 96.44 7 PHE B N 1
ATOM 1766 C CA . PHE B 1 7 ? -1.834 -31.219 9.781 1 96.44 7 PHE B CA 1
ATOM 1767 C C . PHE B 1 7 ? -1.265 -29.875 10.18 1 96.44 7 PHE B C 1
ATOM 1769 O O . PHE B 1 7 ? -0.141 -29.531 9.805 1 96.44 7 PHE B O 1
ATOM 1776 N N . MET B 1 8 ? -2.018 -29.062 10.898 1 96.62 8 MET B N 1
ATOM 1777 C CA . MET B 1 8 ? -1.606 -27.719 11.289 1 96.62 8 MET B CA 1
ATOM 1778 C C . MET B 1 8 ? -0.35 -27.766 12.148 1 96.62 8 MET B C 1
ATOM 1780 O O . MET B 1 8 ? 0.578 -26.984 11.945 1 96.62 8 MET B O 1
ATOM 1784 N N . PHE B 1 9 ? -0.326 -28.719 13.062 1 96.56 9 PHE B N 1
ATOM 1785 C CA . PHE B 1 9 ? 0.836 -28.828 13.93 1 96.56 9 PHE B CA 1
ATOM 1786 C C . PHE B 1 9 ? 2.07 -29.25 13.141 1 96.56 9 PHE B C 1
ATOM 1788 O O . PHE B 1 9 ? 3.168 -28.734 13.383 1 96.56 9 PHE B O 1
ATOM 1795 N N . HIS B 1 10 ? 1.947 -30.094 12.203 1 96.19 10 HIS B N 1
ATOM 1796 C CA . HIS B 1 10 ? 3.062 -30.562 11.391 1 96.19 10 HIS B CA 1
ATOM 1797 C C . HIS B 1 10 ? 3.531 -29.484 10.422 1 96.19 10 HIS B C 1
ATOM 1799 O O . HIS B 1 10 ? 4.656 -29.547 9.914 1 96.19 10 HIS B O 1
ATOM 1805 N N . SER B 1 11 ? 2.666 -28.547 10.125 1 96.44 11 SER B N 1
ATOM 1806 C CA . SER B 1 11 ? 2.98 -27.484 9.164 1 96.44 11 SER B CA 1
ATOM 1807 C C . SER B 1 11 ? 3.707 -26.328 9.836 1 96.44 11 SER B C 1
ATOM 1809 O O . SER B 1 11 ? 4.246 -25.453 9.156 1 96.44 11 SER B O 1
ATOM 1811 N N . ILE B 1 12 ? 3.777 -26.344 11.125 1 97.38 12 ILE B N 1
ATOM 1812 C CA . ILE B 1 12 ? 4.289 -25.219 11.898 1 97.38 12 ILE B CA 1
ATOM 1813 C C . ILE B 1 12 ? 5.723 -24.922 11.469 1 97.38 12 ILE B C 1
ATOM 1815 O O . ILE B 1 12 ? 6.066 -23.75 11.227 1 97.38 12 ILE B O 1
ATOM 1819 N N . PRO B 1 13 ? 6.566 -25.922 11.281 1 97.69 13 PRO B N 1
ATOM 1820 C CA . PRO B 1 13 ? 7.945 -25.609 10.898 1 97.69 13 PRO B CA 1
ATOM 1821 C C . PRO B 1 13 ? 8.031 -24.891 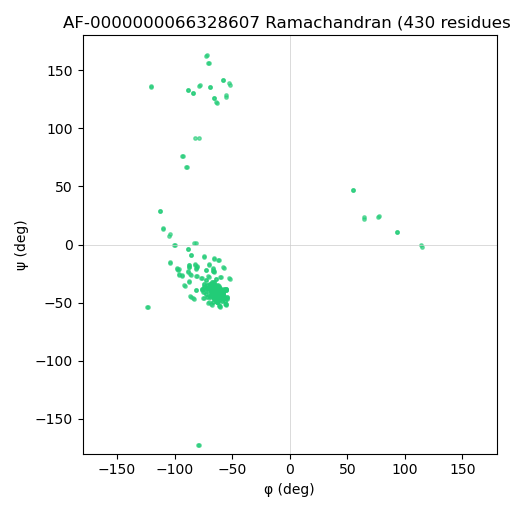9.547 1 97.69 13 PRO B C 1
ATOM 1823 O O . PRO B 1 13 ? 8.844 -23.984 9.383 1 97.69 13 PRO B O 1
ATOM 1826 N N . ALA B 1 14 ? 7.254 -25.297 8.609 1 97.5 14 ALA B N 1
ATOM 1827 C CA . ALA B 1 14 ? 7.258 -24.656 7.297 1 97.5 14 ALA B CA 1
ATOM 1828 C C . ALA B 1 14 ? 6.809 -23.203 7.383 1 97.5 14 ALA B C 1
ATOM 1830 O O . ALA B 1 14 ? 7.41 -22.328 6.766 1 97.5 14 ALA B O 1
ATOM 1831 N N . PHE B 1 15 ? 5.777 -22.922 8.133 1 98.06 15 PHE B N 1
ATOM 1832 C CA . PHE B 1 15 ? 5.277 -21.562 8.297 1 98.06 15 PHE B CA 1
ATOM 1833 C C . PHE B 1 15 ? 6.277 -20.703 9.062 1 98.06 15 PHE B C 1
ATOM 1835 O O . PHE B 1 15 ? 6.418 -19.516 8.781 1 98.06 15 PHE B O 1
ATOM 1842 N N . PHE B 1 16 ? 6.953 -21.312 9.984 1 97.56 16 PHE B N 1
ATOM 1843 C CA . PHE B 1 16 ? 7.969 -20.578 10.727 1 97.56 16 PHE B CA 1
ATOM 1844 C C . PHE B 1 16 ? 9.141 -20.203 9.828 1 97.56 16 PHE B C 1
ATOM 1846 O O . PHE B 1 16 ? 9.719 -19.125 9.961 1 97.56 16 PHE B O 1
ATOM 1853 N N . LYS B 1 17 ? 9.523 -21.078 8.984 1 97.62 17 LYS B N 1
ATOM 1854 C CA . LYS B 1 17 ? 10.578 -20.781 8.016 1 97.62 17 LYS B CA 1
ATOM 1855 C C . LYS B 1 17 ? 10.156 -19.641 7.086 1 97.62 17 LYS B C 1
ATOM 1857 O O . LYS B 1 17 ? 10.961 -18.766 6.766 1 97.62 17 LYS B O 1
ATOM 1862 N N . GLY B 1 18 ? 8.898 -19.672 6.617 1 97.69 18 GLY B N 1
ATOM 1863 C CA . GLY B 1 18 ? 8.367 -18.578 5.828 1 97.69 18 GLY B CA 1
ATOM 1864 C C . GLY B 1 18 ? 8.352 -17.266 6.578 1 97.69 18 GLY B C 1
ATOM 1865 O O . GLY B 1 18 ? 8.656 -16.203 6.004 1 97.69 18 GLY B O 1
ATOM 1866 N N . LEU B 1 19 ? 8.008 -17.375 7.855 1 97.81 19 LEU B N 1
ATOM 1867 C CA . LEU B 1 19 ? 7.992 -16.188 8.711 1 97.81 19 LEU B CA 1
ATOM 1868 C C . LEU B 1 19 ? 9.391 -15.609 8.859 1 97.81 19 LEU B C 1
ATOM 1870 O O . LEU B 1 19 ? 9.57 -14.391 8.828 1 97.81 19 LEU B O 1
ATOM 1874 N N . GLU B 1 20 ? 10.336 -16.453 9.055 1 97.75 20 GLU B N 1
ATOM 1875 C CA . GLU B 1 20 ? 11.727 -16.031 9.164 1 97.75 20 GLU B CA 1
ATOM 1876 C C . GLU B 1 20 ? 12.164 -15.25 7.93 1 97.75 20 GLU B C 1
ATOM 1878 O O . GLU B 1 20 ? 12.805 -14.195 8.047 1 97.75 20 GLU B O 1
ATOM 1883 N N . LEU B 1 21 ? 11.828 -15.758 6.801 1 98 21 LEU B N 1
ATOM 1884 C CA . LEU B 1 21 ? 12.195 -15.086 5.559 1 98 21 LEU B CA 1
ATOM 1885 C C . LEU B 1 21 ? 11.477 -13.75 5.434 1 98 21 LEU B C 1
ATOM 1887 O O . LEU B 1 21 ? 12.078 -12.742 5.051 1 98 21 LEU B O 1
ATOM 1891 N N . THR B 1 22 ? 10.164 -13.734 5.707 1 97.94 22 THR B N 1
ATOM 1892 C CA . THR B 1 22 ? 9.375 -12.516 5.672 1 97.94 22 THR B CA 1
ATOM 1893 C C . THR B 1 22 ? 9.984 -11.445 6.574 1 97.94 22 THR B C 1
ATOM 1895 O O . THR B 1 22 ? 10.164 -10.297 6.16 1 97.94 22 THR B O 1
ATOM 1898 N N . LEU B 1 23 ? 10.344 -11.836 7.773 1 97.94 23 LEU B N 1
ATOM 1899 C CA . LEU B 1 23 ? 10.906 -10.898 8.742 1 97.94 23 LEU B CA 1
ATOM 1900 C C . LEU B 1 23 ? 12.297 -10.445 8.312 1 97.94 23 LEU B C 1
ATOM 1902 O O . LEU B 1 23 ? 12.672 -9.289 8.516 1 97.94 23 LEU B O 1
ATOM 1906 N N . TYR B 1 24 ? 13.047 -11.328 7.734 1 98.44 24 TYR B N 1
ATOM 1907 C CA . TYR B 1 24 ? 14.391 -11 7.262 1 98.44 24 TYR B CA 1
ATOM 1908 C C . TYR B 1 24 ? 14.336 -9.953 6.156 1 98.44 24 TYR B C 1
ATOM 1910 O O . TYR B 1 24 ? 15.039 -8.938 6.223 1 98.44 24 TYR B O 1
ATOM 1918 N N . ILE B 1 25 ? 13.508 -10.164 5.191 1 98.31 25 ILE B N 1
ATOM 1919 C CA . ILE B 1 25 ? 13.352 -9.234 4.074 1 98.31 25 ILE B CA 1
ATOM 1920 C C . ILE B 1 25 ? 12.82 -7.898 4.582 1 98.31 25 ILE B C 1
ATOM 1922 O O . ILE B 1 25 ? 13.305 -6.84 4.18 1 98.31 25 ILE B O 1
ATOM 1926 N N . SER B 1 26 ? 11.844 -8.016 5.43 1 98.12 26 SER B N 1
ATOM 1927 C CA . SER B 1 26 ? 11.258 -6.797 5.977 1 98.12 26 SER B CA 1
ATOM 1928 C C . SER B 1 26 ? 12.281 -5.996 6.766 1 98.12 26 SER B C 1
ATOM 1930 O O . SER B 1 26 ? 12.359 -4.77 6.637 1 98.12 26 SER B O 1
ATOM 1932 N N . PHE B 1 27 ? 13.039 -6.668 7.566 1 98.06 27 PHE B N 1
ATOM 1933 C CA . PHE B 1 27 ? 14 -5.988 8.422 1 98.06 27 PHE B CA 1
ATOM 1934 C C . PHE B 1 27 ? 15.016 -5.219 7.582 1 98.06 27 PHE B C 1
ATOM 1936 O O . PHE B 1 27 ? 15.18 -4.008 7.754 1 98.06 27 PHE B O 1
ATOM 1943 N N . PHE B 1 28 ? 15.633 -5.816 6.691 1 98.69 28 PHE B N 1
ATOM 1944 C CA . PHE B 1 28 ? 16.688 -5.18 5.902 1 98.69 28 PHE B CA 1
ATOM 1945 C C . PHE B 1 28 ? 16.078 -4.211 4.891 1 98.69 28 PHE B C 1
ATOM 1947 O O . PHE B 1 28 ? 16.688 -3.184 4.574 1 98.69 28 PHE B O 1
ATOM 1954 N N . GLY B 1 29 ? 14.891 -4.59 4.328 1 98.62 29 GLY B N 1
ATOM 1955 C CA . GLY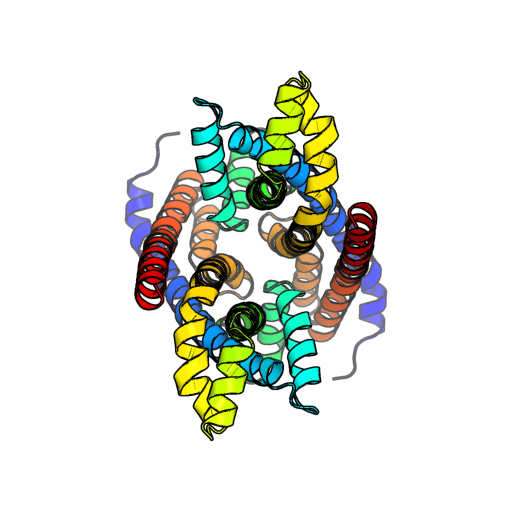 B 1 29 ? 14.203 -3.66 3.445 1 98.62 29 GLY B CA 1
ATOM 1956 C C . GLY B 1 29 ? 13.812 -2.361 4.129 1 98.62 29 GLY B C 1
ATOM 1957 O O . GLY B 1 29 ? 14 -1.279 3.568 1 98.62 29 GLY B O 1
ATOM 1958 N N . ILE B 1 30 ? 13.312 -2.469 5.348 1 98.25 30 ILE B N 1
ATOM 1959 C CA . ILE B 1 30 ? 12.898 -1.302 6.121 1 98.25 30 ILE B CA 1
ATOM 1960 C C . ILE B 1 30 ? 14.125 -0.482 6.508 1 98.25 30 ILE B C 1
ATOM 1962 O O . ILE B 1 30 ? 14.109 0.749 6.43 1 98.25 30 ILE B O 1
ATOM 1966 N N . LEU B 1 31 ? 15.164 -1.166 6.91 1 98.56 31 LEU B N 1
ATOM 1967 C CA . LEU B 1 31 ? 16.406 -0.475 7.246 1 98.56 31 LEU B CA 1
ATOM 1968 C C . LEU B 1 31 ? 16.922 0.33 6.055 1 98.56 31 LEU B C 1
ATOM 1970 O O . LEU B 1 31 ? 17.297 1.492 6.203 1 98.56 31 LEU B O 1
ATOM 1974 N N . LEU B 1 32 ? 16.938 -0.27 4.953 1 98.81 32 LEU B N 1
ATOM 1975 C CA . LEU B 1 32 ? 17.359 0.412 3.736 1 98.81 32 LEU B CA 1
ATOM 1976 C C . LEU B 1 32 ? 16.422 1.574 3.412 1 98.81 32 LEU B C 1
ATOM 1978 O O . LEU B 1 32 ? 16.875 2.639 2.984 1 98.81 32 LEU B O 1
ATOM 1982 N N . SER B 1 33 ? 15.133 1.33 3.582 1 98.81 33 SER B N 1
ATOM 1983 C CA . SER B 1 33 ? 14.133 2.371 3.344 1 98.81 33 SER B CA 1
ATOM 1984 C C . SER B 1 33 ? 14.375 3.582 4.238 1 98.81 33 SER B C 1
ATOM 1986 O O . SER B 1 33 ? 14.266 4.727 3.791 1 98.81 33 SER B O 1
ATOM 1988 N N . LEU B 1 34 ? 14.695 3.326 5.52 1 98.12 34 LEU B N 1
ATOM 1989 C CA . LEU B 1 34 ? 14.961 4.395 6.477 1 98.12 34 LEU B CA 1
ATOM 1990 C C . LEU B 1 34 ? 16.203 5.184 6.078 1 98.12 34 LEU B C 1
ATOM 1992 O O . LEU B 1 34 ? 16.203 6.414 6.129 1 98.12 34 LEU B O 1
ATOM 1996 N N . LEU B 1 35 ? 17.188 4.508 5.652 1 98.38 35 LEU B N 1
ATOM 1997 C CA . LEU B 1 35 ? 18.438 5.141 5.27 1 98.38 35 LEU B CA 1
ATOM 1998 C C . LEU B 1 35 ? 18.25 5.992 4.016 1 98.38 35 LEU B C 1
ATOM 2000 O O . LEU B 1 35 ? 18.594 7.176 4.012 1 98.38 35 LEU B O 1
ATOM 2004 N N . VAL B 1 36 ? 17.688 5.398 3.006 1 98.56 36 VAL B N 1
ATOM 2005 C CA . VAL B 1 36 ? 17.484 6.098 1.743 1 98.56 36 VAL B CA 1
ATOM 2006 C C . VAL B 1 36 ? 16.5 7.254 1.948 1 98.56 36 VAL B C 1
ATOM 2008 O O . VAL B 1 36 ? 16.719 8.359 1.456 1 98.56 36 VAL B O 1
ATOM 2011 N N . GLY B 1 37 ? 15.422 6.93 2.676 1 98.5 37 GLY B N 1
ATOM 2012 C CA . GLY B 1 37 ? 14.43 7.961 2.947 1 98.5 37 GLY B CA 1
ATOM 2013 C C . GLY B 1 37 ? 14.992 9.141 3.713 1 98.5 37 GLY B C 1
ATOM 2014 O O . GLY B 1 37 ? 14.68 10.297 3.404 1 98.5 37 GLY B O 1
ATOM 2015 N N . PHE B 1 38 ? 15.812 8.859 4.676 1 96.81 38 PHE B N 1
ATOM 2016 C CA . PHE B 1 38 ? 16.438 9.906 5.484 1 96.81 38 PHE B CA 1
ATOM 2017 C C . PHE B 1 38 ? 17.328 10.789 4.629 1 96.81 38 PHE B C 1
ATOM 2019 O O . PHE B 1 38 ? 17.25 12.016 4.688 1 96.81 38 PHE B O 1
ATOM 2026 N N . LEU B 1 39 ? 18.156 10.227 3.828 1 96.44 39 LEU B N 1
ATOM 2027 C CA . LEU B 1 39 ? 19.078 10.969 2.965 1 96.44 39 LEU B CA 1
ATOM 2028 C C . LEU B 1 39 ? 18.297 11.797 1.945 1 96.44 39 LEU B C 1
ATOM 2030 O O . LEU B 1 39 ? 18.641 12.961 1.703 1 96.44 39 LEU B O 1
ATOM 2034 N N . CYS B 1 40 ? 17.266 11.258 1.39 1 97.81 40 CYS B N 1
ATOM 2035 C CA . CYS B 1 40 ? 16.453 11.977 0.424 1 97.81 40 CYS B CA 1
ATOM 2036 C C . CYS B 1 40 ? 15.742 13.156 1.083 1 97.81 40 CYS B C 1
ATOM 2038 O O . CYS B 1 40 ? 15.633 14.234 0.489 1 97.81 40 CYS B O 1
ATOM 2040 N N . ALA B 1 41 ? 15.281 12.93 2.299 1 96.44 41 ALA B N 1
ATOM 2041 C CA . ALA B 1 41 ? 14.594 13.992 3.02 1 96.44 41 ALA B CA 1
ATOM 2042 C C . ALA B 1 41 ? 15.523 15.172 3.283 1 96.44 41 ALA B C 1
ATOM 2044 O O . ALA B 1 41 ? 15.109 16.328 3.207 1 96.44 41 ALA B O 1
ATOM 2045 N N . ILE B 1 42 ? 16.766 14.906 3.58 1 92.88 42 ILE B N 1
ATOM 2046 C CA . ILE B 1 42 ? 17.75 15.953 3.822 1 92.88 42 ILE B CA 1
ATOM 2047 C C . ILE B 1 42 ? 17.953 16.781 2.551 1 92.88 42 ILE B C 1
ATOM 2049 O O . ILE B 1 42 ? 17.953 18 2.592 1 92.88 42 ILE B O 1
ATOM 2053 N N . VAL B 1 43 ? 18.094 16.094 1.478 1 94.81 43 VAL B N 1
ATOM 2054 C CA . VAL B 1 43 ? 18.312 16.766 0.196 1 94.81 43 VAL B CA 1
ATOM 2055 C C . VAL B 1 43 ? 17.125 17.656 -0.142 1 94.81 43 VAL B C 1
ATOM 2057 O O . VAL B 1 43 ? 17.297 18.797 -0.563 1 94.81 43 VAL B O 1
ATOM 2060 N N . LEU B 1 44 ? 15.992 17.172 0.09 1 94.81 44 LEU B N 1
ATOM 2061 C CA . LEU B 1 44 ? 14.781 17.922 -0.236 1 94.81 44 LEU B CA 1
ATOM 2062 C C . LEU B 1 44 ? 14.602 19.109 0.711 1 94.81 44 LEU B C 1
ATOM 2064 O O . LEU B 1 44 ? 14.133 20.172 0.3 1 94.81 44 LEU B O 1
ATOM 2068 N N . TYR B 1 45 ? 14.961 18.859 1.948 1 92 45 TYR B N 1
ATOM 2069 C CA . TYR B 1 45 ? 14.797 19.906 2.947 1 92 45 TYR B CA 1
ATOM 2070 C C . TYR B 1 45 ? 15.703 21.094 2.645 1 92 45 TYR B C 1
ATOM 2072 O O . TYR B 1 45 ? 15.281 22.25 2.744 1 92 45 TYR B O 1
ATOM 2080 N N . PHE B 1 46 ? 16.938 20.922 2.26 1 89.5 46 PHE B N 1
ATOM 2081 C CA . PHE B 1 46 ? 17.906 21.984 2.025 1 89.5 46 PHE B CA 1
ATOM 2082 C C . PHE B 1 46 ? 17.828 22.484 0.591 1 89.5 46 PHE B C 1
ATOM 2084 O O . PHE B 1 46 ? 18.516 23.438 0.221 1 89.5 46 PHE B O 1
ATOM 2091 N N . LYS B 1 47 ? 17 21.875 -0.24 1 89.88 47 LYS B N 1
ATOM 2092 C CA . LYS B 1 47 ? 16.75 22.312 -1.611 1 89.88 47 LYS B CA 1
ATOM 2093 C C . LYS B 1 47 ? 18.047 22.422 -2.404 1 89.88 47 LYS B C 1
ATOM 2095 O O . LYS B 1 47 ? 18.312 23.438 -3.057 1 89.88 47 LYS B O 1
ATOM 2100 N N . THR B 1 48 ? 18.781 21.453 -2.287 1 87.62 48 THR B N 1
ATOM 2101 C CA . THR B 1 48 ? 20.031 21.453 -3.055 1 87.62 48 THR B CA 1
ATOM 2102 C C . THR B 1 48 ? 19.734 21.438 -4.551 1 87.62 48 THR B C 1
ATOM 2104 O O . THR B 1 48 ? 18.969 20.609 -5.035 1 87.62 48 THR B O 1
ATOM 2107 N N . ARG B 1 49 ? 20.156 22.328 -5.316 1 87.06 49 ARG B N 1
ATOM 2108 C CA . ARG B 1 49 ? 19.797 22.656 -6.691 1 87.06 49 ARG B CA 1
ATOM 2109 C C . ARG B 1 49 ? 19.938 21.438 -7.602 1 87.06 49 ARG B C 1
ATOM 2111 O O . ARG B 1 49 ? 19.031 21.141 -8.383 1 87.06 49 ARG B O 1
ATOM 2118 N N . PHE B 1 50 ? 20.922 20.672 -7.574 1 90.5 50 PHE B N 1
ATOM 2119 C CA . PHE B 1 50 ? 21.156 19.609 -8.547 1 90.5 50 PHE B CA 1
ATOM 2120 C C . PHE B 1 50 ? 20.594 18.281 -8.055 1 90.5 50 PHE B C 1
ATOM 2122 O O . PHE B 1 50 ? 20.047 17.5 -8.836 1 90.5 50 PHE B O 1
ATOM 2129 N N . LEU B 1 51 ? 20.484 18.062 -6.844 1 94.81 51 LEU B N 1
ATOM 2130 C CA . LEU B 1 51 ? 20.125 16.75 -6.309 1 94.81 51 LEU B CA 1
ATOM 2131 C C . LEU B 1 51 ? 18.625 16.688 -6.043 1 94.81 51 LEU B C 1
ATOM 2133 O O . LEU B 1 51 ? 18.016 15.609 -6.137 1 94.81 51 LEU B O 1
ATOM 2137 N N . SER B 1 52 ? 18.062 17.781 -5.82 1 95.88 52 SER B N 1
ATOM 2138 C CA . SER B 1 52 ? 16.656 17.812 -5.41 1 95.88 52 SER B CA 1
ATOM 2139 C C . SER B 1 52 ? 15.742 17.312 -6.512 1 95.88 52 SER B C 1
ATOM 2141 O O . SER B 1 52 ? 14.852 16.484 -6.262 1 95.88 52 SER B O 1
ATOM 2143 N N . PRO B 1 53 ? 16.016 17.734 -7.758 1 95.62 53 PRO B N 1
ATOM 2144 C CA . PRO B 1 53 ? 15.141 17.219 -8.812 1 95.62 53 PRO B CA 1
ATOM 2145 C C . PRO B 1 53 ? 15.266 15.703 -8.977 1 95.62 53 PRO B C 1
ATOM 2147 O O . PRO B 1 53 ? 14.266 15.023 -9.219 1 95.62 53 PRO B O 1
ATOM 2150 N N . VAL B 1 54 ? 16.359 15.195 -8.828 1 97.06 54 VAL B N 1
ATOM 2151 C CA . VAL B 1 54 ? 16.609 13.766 -8.953 1 97.06 54 VAL B CA 1
ATOM 2152 C C . VAL B 1 54 ? 15.898 13.008 -7.836 1 97.06 54 VAL B C 1
ATOM 2154 O O . VAL B 1 54 ? 15.25 11.992 -8.078 1 97.06 54 VAL B O 1
ATOM 2157 N N . VAL B 1 55 ? 15.984 13.508 -6.652 1 97.56 55 VAL B N 1
ATOM 2158 C CA . VAL B 1 55 ? 15.367 12.883 -5.484 1 97.56 55 VAL B CA 1
ATOM 2159 C C . VAL B 1 55 ? 13.852 12.961 -5.594 1 97.56 55 VAL B C 1
ATOM 2161 O O . VAL B 1 55 ? 13.141 12.031 -5.203 1 97.56 55 VAL B O 1
ATOM 2164 N N . TYR B 1 56 ? 13.438 14.016 -6.152 1 95.75 56 TYR B N 1
ATOM 2165 C CA . TYR B 1 56 ? 12 14.18 -6.367 1 95.75 56 TYR B CA 1
ATOM 2166 C C . TYR B 1 56 ? 11.477 13.156 -7.367 1 95.75 56 TYR B C 1
ATOM 2168 O O . TYR B 1 56 ? 10.453 12.516 -7.121 1 95.75 56 TYR B O 1
ATOM 2176 N N . ILE B 1 57 ? 12.18 12.992 -8.422 1 95.75 57 ILE B N 1
ATOM 2177 C CA . ILE B 1 57 ? 11.797 12.031 -9.453 1 95.75 57 ILE B CA 1
ATOM 2178 C C . ILE B 1 57 ? 11.844 10.617 -8.891 1 95.75 57 ILE B C 1
ATOM 2180 O O . ILE B 1 57 ? 10.922 9.828 -9.102 1 95.75 57 ILE B O 1
ATOM 2184 N N . TYR B 1 58 ? 12.859 10.32 -8.172 1 97.06 58 TYR B N 1
ATOM 2185 C CA . TYR B 1 58 ? 12.961 9.031 -7.504 1 97.06 58 TYR B CA 1
ATOM 2186 C C . TYR B 1 58 ? 11.75 8.766 -6.621 1 97.06 58 TYR B C 1
ATOM 2188 O O . TYR B 1 58 ? 11.125 7.711 -6.715 1 97.06 58 TYR B O 1
ATOM 2196 N N . GLY B 1 59 ? 11.438 9.719 -5.766 1 96.75 59 GLY B N 1
ATOM 2197 C CA . GLY B 1 59 ? 10.305 9.57 -4.863 1 96.75 59 GLY B CA 1
ATOM 2198 C C . GLY B 1 59 ? 9 9.312 -5.582 1 96.75 59 GLY B C 1
ATOM 2199 O O . GLY B 1 59 ? 8.211 8.453 -5.168 1 96.75 59 GLY B O 1
ATOM 2200 N N . GLU B 1 60 ? 8.844 9.977 -6.703 1 92.5 60 GLU B N 1
ATOM 2201 C CA . GLU B 1 60 ? 7.625 9.82 -7.488 1 92.5 60 GLU B CA 1
ATOM 2202 C C . GLU B 1 60 ? 7.547 8.43 -8.117 1 92.5 60 GLU B C 1
ATOM 2204 O O . GLU B 1 60 ? 6.5 7.781 -8.078 1 92.5 60 GLU B O 1
ATOM 2209 N N . ILE B 1 61 ? 8.586 8.008 -8.656 1 94.19 61 ILE B N 1
ATOM 2210 C CA . ILE B 1 61 ? 8.617 6.699 -9.297 1 94.19 61 ILE B CA 1
ATOM 2211 C C . ILE B 1 61 ? 8.43 5.609 -8.25 1 94.19 61 ILE B C 1
ATOM 2213 O O . ILE B 1 61 ? 7.641 4.68 -8.445 1 94.19 61 ILE B O 1
ATOM 2217 N N . ALA B 1 62 ? 9.125 5.723 -7.168 1 96.56 62 ALA B N 1
ATOM 2218 C CA . ALA B 1 62 ? 9.086 4.719 -6.105 1 96.56 62 ALA B CA 1
ATOM 2219 C C . ALA B 1 62 ? 7.676 4.59 -5.535 1 96.56 62 ALA B C 1
ATOM 2221 O O . ALA B 1 62 ? 7.172 3.477 -5.359 1 96.56 62 ALA B O 1
ATOM 2222 N N . ARG B 1 63 ? 7 5.648 -5.328 1 94.12 63 ARG B N 1
ATOM 2223 C CA . ARG B 1 63 ? 5.723 5.637 -4.625 1 94.12 63 ARG B CA 1
ATOM 2224 C C . ARG B 1 63 ? 4.566 5.387 -5.594 1 94.12 63 ARG B C 1
ATOM 2226 O O . ARG B 1 63 ? 3.488 4.957 -5.184 1 94.12 63 ARG B O 1
ATOM 2233 N N . ASN B 1 64 ? 4.844 5.598 -6.906 1 90.69 64 ASN B N 1
ATOM 2234 C CA . ASN B 1 64 ? 3.73 5.508 -7.848 1 90.69 64 ASN B CA 1
ATOM 2235 C C . ASN B 1 64 ? 3.854 4.277 -8.742 1 90.69 64 ASN B C 1
ATOM 2237 O O . ASN B 1 64 ? 3.156 4.164 -9.75 1 90.69 64 ASN B O 1
ATOM 2241 N N . THR B 1 65 ? 4.684 3.396 -8.391 1 93.94 65 THR B N 1
ATOM 2242 C CA . THR B 1 65 ? 4.82 2.117 -9.078 1 93.94 65 THR B CA 1
ATOM 2243 C C . THR B 1 65 ? 4.562 0.958 -8.117 1 93.94 65 THR B C 1
ATOM 2245 O O . THR B 1 65 ? 5.047 0.966 -6.984 1 93.94 65 THR B O 1
ATOM 2248 N N . PRO B 1 66 ? 3.787 -0.025 -8.609 1 94.81 66 PRO B N 1
ATOM 2249 C CA . PRO B 1 66 ? 3.582 -1.197 -7.758 1 94.81 66 PRO B CA 1
ATOM 2250 C C . PRO B 1 66 ? 4.891 -1.879 -7.367 1 94.81 66 PRO B C 1
ATOM 2252 O O . PRO B 1 66 ? 5.812 -1.972 -8.188 1 94.81 66 PRO B O 1
ATOM 2255 N N . LEU B 1 67 ? 4.941 -2.328 -6.145 1 96.25 67 LEU B N 1
ATOM 2256 C CA . LEU B 1 67 ? 6.137 -3.029 -5.688 1 96.25 67 LEU B CA 1
ATOM 2257 C C . LEU B 1 67 ? 6.465 -4.203 -6.605 1 96.25 67 LEU B C 1
ATOM 2259 O O . LEU B 1 67 ? 7.633 -4.477 -6.879 1 96.25 67 LEU B O 1
ATOM 2263 N N . LEU B 1 68 ? 5.484 -4.879 -7.07 1 95.38 68 LEU B N 1
ATOM 2264 C CA . LEU B 1 68 ? 5.684 -6.047 -7.918 1 95.38 68 LEU B CA 1
ATOM 2265 C C . LEU B 1 68 ? 6.434 -5.672 -9.195 1 95.38 68 LEU B C 1
ATOM 2267 O O . LEU B 1 68 ? 7.266 -6.441 -9.68 1 95.38 68 LEU B O 1
ATOM 2271 N N . ILE B 1 69 ? 6.094 -4.527 -9.711 1 94.56 69 ILE B N 1
ATOM 2272 C CA . ILE B 1 69 ? 6.781 -4.062 -10.906 1 94.56 69 ILE B CA 1
ATOM 2273 C C . ILE B 1 69 ? 8.258 -3.807 -10.594 1 94.56 69 ILE B C 1
ATOM 2275 O O . ILE B 1 69 ? 9.141 -4.219 -11.344 1 94.56 69 ILE B O 1
ATOM 2279 N N . GLN B 1 70 ? 8.5 -3.197 -9.5 1 96.06 70 GLN B N 1
ATOM 2280 C CA . GLN B 1 70 ? 9.867 -2.932 -9.07 1 96.06 70 GLN B CA 1
ATOM 2281 C C . GLN B 1 70 ? 10.633 -4.23 -8.828 1 96.06 70 GLN B C 1
ATOM 2283 O O . GLN B 1 70 ? 11.797 -4.359 -9.227 1 96.06 70 GLN B O 1
ATOM 2288 N N . LEU B 1 71 ? 9.969 -5.137 -8.266 1 95.62 71 LEU B N 1
ATOM 2289 C CA . LEU B 1 71 ? 10.547 -6.449 -7.984 1 95.62 71 LEU B CA 1
ATOM 2290 C C . LEU B 1 71 ? 10.93 -7.16 -9.281 1 95.62 71 LEU B C 1
ATOM 2292 O O . LEU B 1 71 ? 12.016 -7.734 -9.383 1 95.62 71 LEU B O 1
ATOM 2296 N N . PHE B 1 72 ? 10.078 -7.125 -10.227 1 94.38 72 PHE B N 1
ATOM 2297 C CA . PHE B 1 72 ? 10.328 -7.801 -11.5 1 94.38 72 PHE B CA 1
ATOM 2298 C C . PHE B 1 72 ? 11.5 -7.156 -12.234 1 94.38 72 PHE B C 1
ATOM 2300 O O . PHE B 1 72 ? 12.352 -7.855 -12.781 1 94.38 72 PHE B O 1
ATOM 2307 N N . PHE B 1 73 ? 11.539 -5.855 -12.203 1 93.75 73 PHE B N 1
ATOM 2308 C CA . PHE B 1 73 ? 12.625 -5.156 -12.875 1 93.75 73 PHE B CA 1
ATOM 2309 C C . PHE B 1 73 ? 13.969 -5.512 -12.234 1 93.75 73 PHE B C 1
ATOM 2311 O O . PHE B 1 73 ? 14.945 -5.758 -12.945 1 93.75 73 PHE B O 1
ATOM 2318 N N . LEU B 1 74 ? 13.977 -5.59 -11 1 93.88 74 LEU B N 1
ATOM 2319 C CA . LEU B 1 74 ? 15.227 -5.871 -10.305 1 93.88 74 LEU B CA 1
ATOM 2320 C C . LEU B 1 74 ? 15.609 -7.344 -10.445 1 93.88 74 LEU B C 1
ATOM 2322 O O . LEU B 1 74 ? 16.781 -7.668 -10.68 1 93.88 74 LEU B O 1
ATOM 2326 N N . TYR B 1 75 ? 14.641 -8.195 -10.344 1 93.62 75 TYR B N 1
ATOM 2327 C CA . TYR B 1 75 ? 14.883 -9.633 -10.391 1 93.62 75 TYR B CA 1
ATOM 2328 C C . TYR B 1 75 ? 15.352 -10.047 -11.781 1 93.62 75 TYR B C 1
ATOM 2330 O O . TYR B 1 75 ? 16.344 -10.781 -11.914 1 93.62 75 TYR B O 1
ATOM 2338 N N . TYR B 1 76 ? 14.773 -9.57 -12.773 1 90.81 76 TYR B N 1
ATOM 2339 C CA . TYR B 1 76 ? 15.125 -9.992 -14.125 1 90.81 76 TYR B CA 1
ATOM 2340 C C . TYR B 1 76 ? 16.25 -9.141 -14.695 1 90.81 76 TYR B C 1
ATOM 2342 O O . TYR B 1 76 ? 16.984 -9.578 -15.586 1 90.81 76 TYR B O 1
ATOM 2350 N N . GLY B 1 77 ? 16.406 -7.93 -14.148 1 85.69 77 GLY B N 1
ATOM 2351 C CA . GLY B 1 77 ? 17.484 -7.051 -14.586 1 85.69 77 GLY B CA 1
ATOM 2352 C C . GLY B 1 77 ? 18.797 -7.336 -13.891 1 85.69 77 GLY B C 1
ATOM 2353 O O . GLY B 1 77 ? 19.828 -7.473 -14.555 1 85.69 77 GLY B O 1
ATOM 2354 N N . LEU B 1 78 ? 18.703 -7.488 -12.602 1 83.38 78 LEU B N 1
ATOM 2355 C CA . LEU B 1 78 ? 19.922 -7.574 -11.82 1 83.38 78 LEU B CA 1
ATOM 2356 C C . LEU B 1 78 ? 20.281 -9.031 -11.531 1 83.38 78 LEU B C 1
ATOM 2358 O O . LEU B 1 78 ? 21.422 -9.328 -11.18 1 83.38 78 LEU B O 1
ATOM 2362 N N . ASN B 1 79 ? 19.328 -9.805 -11.641 1 74.25 79 ASN B N 1
ATOM 2363 C CA . ASN B 1 79 ? 19.688 -11.211 -11.492 1 74.25 79 ASN B CA 1
ATOM 2364 C C . ASN B 1 79 ? 20.703 -11.648 -12.547 1 74.25 79 ASN B C 1
ATOM 2366 O O . ASN B 1 79 ? 21.562 -12.477 -12.266 1 74.25 79 ASN B O 1
ATOM 2370 N N . GLU B 1 80 ? 20.625 -11.008 -13.555 1 76.81 80 GLU B N 1
ATOM 2371 C CA . GLU B 1 80 ? 21.562 -11.305 -14.641 1 76.81 80 GLU B CA 1
ATOM 2372 C C . GLU B 1 80 ? 22.984 -10.945 -14.242 1 76.81 80 GLU B C 1
ATOM 2374 O O . GLU B 1 80 ? 23.938 -11.57 -14.711 1 76.81 80 GLU B O 1
ATOM 2379 N N . ILE B 1 81 ? 23.031 -10.023 -13.266 1 82.06 81 ILE B N 1
ATOM 2380 C CA . ILE B 1 81 ? 24.391 -9.625 -12.906 1 82.06 81 ILE B CA 1
ATOM 2381 C C . ILE B 1 81 ? 24.781 -10.266 -11.578 1 82.06 81 ILE B C 1
ATOM 2383 O O . ILE B 1 81 ? 25.766 -9.859 -10.953 1 82.06 81 ILE B O 1
ATOM 2387 N N . GLY B 1 82 ? 23.938 -11.141 -11.102 1 87.94 82 GLY B N 1
ATOM 2388 C CA . GLY B 1 82 ? 24.438 -11.984 -10.023 1 87.94 82 GLY B CA 1
ATOM 2389 C C . GLY B 1 82 ? 23.703 -11.75 -8.703 1 87.94 82 GLY B C 1
ATOM 2390 O O . GLY B 1 82 ? 23.984 -12.43 -7.715 1 87.94 82 GLY B O 1
ATOM 2391 N N . LEU B 1 83 ? 22.812 -10.883 -8.641 1 91.38 83 LEU B N 1
ATOM 2392 C CA . LEU B 1 83 ? 22.094 -10.688 -7.383 1 91.38 83 LEU B CA 1
ATOM 2393 C C . LEU B 1 83 ? 21.047 -11.766 -7.184 1 91.38 83 LEU B C 1
ATOM 2395 O O . LEU B 1 83 ? 20.359 -12.156 -8.141 1 91.38 83 LEU B O 1
ATOM 2399 N N . SER B 1 84 ? 21.016 -12.234 -5.961 1 94.62 84 SER B N 1
ATOM 2400 C CA . SER B 1 84 ? 20.031 -13.258 -5.625 1 94.62 84 SER B CA 1
ATOM 2401 C C . SER B 1 84 ? 18.625 -12.664 -5.547 1 94.62 84 SER B C 1
ATOM 2403 O O . SER B 1 84 ? 18.469 -11.445 -5.484 1 94.62 84 SER B O 1
ATOM 2405 N N . ALA B 1 85 ? 17.594 -13.539 -5.609 1 95.19 85 ALA B N 1
ATOM 2406 C CA . ALA B 1 85 ? 16.203 -13.133 -5.445 1 95.19 85 ALA B CA 1
ATOM 2407 C C . ALA B 1 85 ? 16 -12.391 -4.125 1 95.19 85 ALA B C 1
ATOM 2409 O O . ALA B 1 85 ? 15.258 -11.406 -4.062 1 95.19 85 ALA B O 1
ATOM 2410 N N . LEU B 1 86 ? 16.703 -12.906 -3.111 1 96.62 86 LEU B N 1
ATOM 2411 C CA . LEU B 1 86 ? 16.625 -12.312 -1.781 1 96.62 86 LEU B CA 1
ATOM 2412 C C . LEU B 1 86 ? 17.141 -10.883 -1.789 1 96.62 86 LEU B C 1
ATOM 2414 O O . LEU B 1 86 ? 16.5 -9.984 -1.238 1 96.62 86 LEU B O 1
ATOM 2418 N N . GLU B 1 87 ? 18.25 -10.641 -2.41 1 96.94 87 GLU B N 1
ATOM 2419 C CA . GLU B 1 87 ? 18.828 -9.305 -2.506 1 96.94 87 GLU B CA 1
ATOM 2420 C C . GLU B 1 87 ? 17.938 -8.375 -3.326 1 96.94 87 GLU B C 1
ATOM 2422 O O . GLU B 1 87 ? 17.781 -7.199 -2.986 1 96.94 87 GLU B O 1
ATOM 2427 N N . CYS B 1 88 ? 17.359 -8.922 -4.371 1 96.81 88 CYS B N 1
ATOM 2428 C CA . CYS B 1 88 ? 16.469 -8.133 -5.207 1 96.81 88 CYS B CA 1
ATOM 2429 C C . CYS B 1 88 ? 15.227 -7.699 -4.426 1 96.81 88 CYS B C 1
ATOM 2431 O O . CYS B 1 88 ? 14.766 -6.566 -4.57 1 96.81 88 CYS B O 1
ATOM 2433 N N . ALA B 1 89 ? 14.719 -8.625 -3.58 1 97.88 89 ALA B N 1
ATOM 2434 C CA . ALA B 1 89 ? 13.547 -8.312 -2.766 1 97.88 89 ALA B CA 1
ATOM 2435 C C . ALA B 1 89 ? 13.852 -7.199 -1.771 1 97.88 89 ALA B C 1
ATOM 2437 O O . ALA B 1 89 ? 13.055 -6.273 -1.607 1 97.88 89 ALA B O 1
ATOM 2438 N N . ILE B 1 90 ? 14.984 -7.25 -1.158 1 98.31 90 ILE B N 1
ATOM 2439 C CA . ILE B 1 90 ? 15.391 -6.25 -0.177 1 98.31 90 ILE B CA 1
ATOM 2440 C C . ILE B 1 90 ? 15.594 -4.902 -0.866 1 98.31 90 ILE B C 1
ATOM 2442 O O . ILE B 1 90 ? 15.141 -3.869 -0.368 1 98.31 90 ILE B O 1
ATOM 2446 N N . LEU B 1 91 ? 16.188 -4.891 -2.006 1 97.94 91 LEU B N 1
ATOM 2447 C CA . LEU B 1 91 ? 16.438 -3.666 -2.754 1 97.94 91 LEU B CA 1
ATOM 2448 C C . LEU B 1 91 ? 15.133 -3.043 -3.24 1 97.94 91 LEU B C 1
ATOM 2450 O O . LEU B 1 91 ? 14.977 -1.822 -3.199 1 97.94 91 LEU B O 1
ATOM 2454 N N . ALA B 1 92 ? 14.234 -3.91 -3.719 1 98.06 92 ALA B N 1
ATOM 2455 C CA . ALA B 1 92 ? 12.945 -3.412 -4.188 1 98.06 92 ALA B CA 1
ATOM 2456 C C . ALA B 1 92 ? 12.156 -2.779 -3.047 1 98.06 92 ALA B C 1
ATOM 2458 O O . ALA B 1 92 ? 11.57 -1.703 -3.207 1 98.06 92 ALA B O 1
ATOM 2459 N N . LEU B 1 93 ? 12.18 -3.465 -1.922 1 98.56 93 LEU B N 1
ATOM 2460 C CA . LEU B 1 93 ? 11.492 -2.934 -0.747 1 98.56 93 LEU B CA 1
ATOM 2461 C C . LEU B 1 93 ? 12.133 -1.631 -0.286 1 98.56 93 LEU B C 1
ATOM 2463 O O . LEU B 1 93 ? 11.438 -0.688 0.092 1 98.56 93 LEU B O 1
ATOM 2467 N N . GLY B 1 94 ? 13.414 -1.613 -0.288 1 98.69 94 GLY B N 1
ATOM 2468 C CA . GLY B 1 94 ? 14.133 -0.399 0.057 1 98.69 94 GLY B CA 1
ATOM 2469 C C . GLY B 1 94 ? 13.852 0.751 -0.892 1 98.69 94 GLY B C 1
ATOM 2470 O O . GLY B 1 94 ? 13.727 1.899 -0.463 1 98.69 94 GLY B O 1
ATOM 2471 N N . PHE B 1 95 ? 13.797 0.448 -2.139 1 98.5 95 PHE B N 1
ATOM 2472 C CA . PHE B 1 95 ? 13.516 1.448 -3.162 1 98.5 95 PHE B CA 1
ATOM 2473 C C . PHE B 1 95 ? 12.125 2.045 -2.969 1 98.5 95 PHE B C 1
ATOM 2475 O O . PHE B 1 95 ? 11.969 3.268 -2.932 1 98.5 95 PHE B O 1
ATOM 2482 N N . LEU B 1 96 ? 11.156 1.187 -2.812 1 98.38 96 LEU B N 1
ATOM 2483 C CA . LEU B 1 96 ? 9.789 1.636 -2.566 1 98.38 96 LEU B CA 1
ATOM 2484 C C . LEU B 1 96 ? 9.695 2.389 -1.243 1 98.38 96 LEU B C 1
ATOM 2486 O O . LEU B 1 96 ? 9.18 3.508 -1.196 1 98.38 96 LEU B O 1
ATOM 2490 N N . GLY B 1 97 ? 10.219 1.789 -0.244 1 98.62 97 GLY B N 1
ATOM 2491 C CA . GLY B 1 97 ? 10.125 2.352 1.094 1 98.62 97 GLY B CA 1
ATOM 2492 C C . GLY B 1 97 ? 10.867 3.666 1.239 1 98.62 97 GLY B C 1
ATOM 2493 O O . GLY B 1 97 ? 10.453 4.539 2.006 1 98.62 97 GLY B O 1
ATOM 2494 N N . GLY B 1 98 ? 11.984 3.756 0.516 1 98.69 98 GLY B N 1
ATOM 2495 C CA . GLY B 1 98 ? 12.719 5.008 0.556 1 98.69 98 GLY B CA 1
ATOM 2496 C C . GLY B 1 98 ? 11.891 6.203 0.126 1 98.69 98 GLY B C 1
ATOM 2497 O O . GLY B 1 98 ? 12 7.285 0.708 1 98.69 98 GLY B O 1
ATOM 2498 N N . GLY B 1 99 ? 11.125 6.016 -0.883 1 98.12 99 GLY B N 1
ATOM 2499 C CA . GLY B 1 99 ? 10.234 7.074 -1.326 1 98.12 99 GLY B CA 1
ATOM 2500 C C . GLY B 1 99 ? 9.219 7.477 -0.274 1 98.12 99 GLY B C 1
ATOM 2501 O O . GLY B 1 99 ? 9.008 8.672 -0.032 1 98.12 99 GLY B O 1
ATOM 2502 N N . TYR B 1 100 ? 8.656 6.523 0.398 1 97.5 100 TYR B N 1
ATOM 2503 C CA . TYR B 1 100 ? 7.648 6.801 1.42 1 97.5 100 TYR B CA 1
ATOM 2504 C C . TYR B 1 100 ? 8.289 7.402 2.666 1 97.5 100 TYR B C 1
ATOM 2506 O O . TYR B 1 100 ? 7.785 8.375 3.223 1 97.5 100 TYR B O 1
ATOM 2514 N N . MET B 1 101 ? 9.406 6.848 3.041 1 98.44 101 MET B N 1
ATOM 2515 C CA . MET B 1 101 ? 10.078 7.312 4.25 1 98.44 101 MET B CA 1
ATOM 2516 C C . MET B 1 101 ? 10.586 8.742 4.078 1 98.44 101 MET B C 1
ATOM 2518 O O . MET B 1 101 ? 10.594 9.523 5.031 1 98.44 101 MET B O 1
ATOM 2522 N N . SER B 1 102 ? 11 9.062 2.883 1 98.25 102 SER B N 1
ATOM 2523 C CA . SER B 1 102 ? 11.492 10.414 2.617 1 98.25 102 SER B CA 1
ATOM 2524 C C . SER B 1 102 ? 10.422 11.453 2.906 1 98.25 102 SER B C 1
ATOM 2526 O O . SER B 1 102 ? 10.711 12.516 3.469 1 98.25 102 SER B O 1
ATOM 2528 N N . GLN B 1 103 ? 9.234 11.125 2.562 1 96.44 103 GLN B N 1
ATOM 2529 C CA . GLN B 1 103 ? 8.133 12.047 2.809 1 96.44 103 GLN B CA 1
ATOM 2530 C C . GLN B 1 103 ? 7.816 12.141 4.297 1 96.44 103 GLN B C 1
ATOM 2532 O O . GLN B 1 103 ? 7.465 13.219 4.797 1 96.44 103 GLN B O 1
ATOM 2537 N N . SER B 1 104 ? 7.914 11.102 4.977 1 96.5 104 SER B N 1
ATOM 2538 C CA . SER B 1 104 ? 7.668 11.094 6.414 1 96.5 104 SER B CA 1
ATOM 2539 C C . SER B 1 104 ? 8.711 11.922 7.16 1 96.5 104 SER B C 1
ATOM 2541 O O . SER B 1 104 ? 8.367 12.719 8.031 1 96.5 104 SER B O 1
ATOM 2543 N N . PHE B 1 105 ? 9.914 11.734 6.777 1 96.69 105 PHE B N 1
ATOM 2544 C CA . PHE B 1 105 ? 10.977 12.523 7.387 1 96.69 105 PHE B CA 1
ATOM 2545 C C . PHE B 1 105 ? 10.836 14 7.035 1 96.69 105 PHE B C 1
ATOM 2547 O O . PHE B 1 105 ? 11 14.867 7.895 1 96.69 105 PHE B O 1
ATOM 2554 N N . LEU B 1 106 ? 10.586 14.242 5.781 1 95.56 106 LEU B N 1
ATOM 2555 C CA . LEU B 1 106 ? 10.469 15.617 5.309 1 95.56 106 LEU B CA 1
ATOM 2556 C C . LEU B 1 106 ? 9.344 16.344 6.039 1 95.56 106 LEU B C 1
ATOM 2558 O O . LEU B 1 106 ? 9.484 17.531 6.367 1 95.56 106 LEU B O 1
ATOM 2562 N N . LEU B 1 107 ? 8.258 15.617 6.25 1 92.88 107 LEU B N 1
ATOM 2563 C CA . LEU B 1 107 ? 7.156 16.188 7.016 1 92.88 107 LEU B CA 1
ATOM 2564 C C . LEU B 1 107 ? 7.621 16.609 8.398 1 92.88 107 LEU B C 1
ATOM 2566 O O . LEU B 1 107 ? 7.242 17.688 8.883 1 92.88 107 LEU B O 1
ATOM 2570 N N . GLY B 1 108 ? 8.359 15.836 9 1 92.69 108 GLY B N 1
ATOM 2571 C CA . GLY B 1 108 ? 8.922 16.188 10.305 1 92.69 108 GLY B CA 1
ATOM 2572 C C . GLY B 1 108 ? 9.867 17.359 10.25 1 92.69 108 GLY B C 1
ATOM 2573 O O . GLY B 1 108 ? 9.797 18.266 11.086 1 92.69 108 GLY B O 1
ATOM 2574 N N . PHE B 1 109 ? 10.688 17.406 9.258 1 92.44 109 PHE B N 1
ATOM 2575 C CA . PHE B 1 109 ? 11.656 18.484 9.109 1 92.44 109 PHE B CA 1
ATOM 2576 C C . PHE B 1 109 ? 10.945 19.828 8.914 1 92.44 109 PHE B C 1
ATOM 2578 O O . PHE B 1 109 ? 11.367 20.844 9.461 1 92.44 109 PHE B O 1
ATOM 2585 N N . LYS B 1 110 ? 9.922 19.781 8.219 1 91.44 110 LYS B N 1
ATOM 2586 C CA . LYS B 1 110 ? 9.227 21.016 7.852 1 91.44 110 LYS B CA 1
ATOM 2587 C C . LYS B 1 110 ? 8.312 21.484 8.977 1 91.44 110 LYS B C 1
ATOM 2589 O O . LYS B 1 110 ? 7.879 22.641 8.992 1 91.44 110 LYS B O 1
ATOM 2594 N N . SER B 1 111 ? 8.023 20.625 9.859 1 88.38 111 SER B N 1
ATOM 2595 C CA . SER B 1 111 ? 7.094 20.984 10.93 1 88.38 111 SER B CA 1
ATOM 2596 C C . SER B 1 111 ? 7.75 21.906 11.945 1 88.38 111 SER B C 1
ATOM 2598 O O . SER B 1 111 ? 7.062 22.547 12.75 1 88.38 111 SER B O 1
ATOM 2600 N N . LEU B 1 112 ? 8.93 22.094 11.898 1 82.06 112 LEU B N 1
ATOM 2601 C CA . LEU B 1 112 ? 9.633 22.938 12.859 1 82.06 112 LEU B CA 1
ATOM 2602 C C . LEU B 1 112 ? 9.562 24.406 12.445 1 82.06 112 LEU B C 1
ATOM 2604 O O . LEU B 1 112 ? 9.641 24.719 11.258 1 82.06 112 LEU B O 1
ATOM 2608 N N . ALA B 1 113 ? 9.164 25.188 13.492 1 71.19 113 ALA B N 1
ATOM 2609 C CA . ALA B 1 113 ? 8.961 26.625 13.297 1 71.19 113 ALA B CA 1
ATOM 2610 C C . ALA B 1 113 ? 10.18 27.266 12.648 1 71.19 113 ALA B C 1
ATOM 2612 O O . ALA B 1 113 ? 11.312 26.875 12.922 1 71.19 113 ALA B O 1
ATOM 2613 N N . SER B 1 114 ? 9.758 28.047 11.781 1 75.75 114 SER B N 1
ATOM 2614 C CA . SER B 1 114 ? 10.781 28.828 11.102 1 75.75 114 SER B CA 1
ATOM 2615 C C . SER B 1 114 ? 11.695 29.531 12.094 1 75.75 114 SER B C 1
ATOM 2617 O O . SER B 1 114 ? 12.898 29.641 11.875 1 75.75 114 SER B O 1
ATOM 2619 N N . ILE B 1 115 ? 11.148 29.828 13.172 1 72.38 115 ILE B N 1
ATOM 2620 C CA . ILE B 1 115 ? 11.906 30.578 14.18 1 72.38 115 ILE B CA 1
ATOM 2621 C C . ILE B 1 115 ? 13.047 29.703 14.711 1 72.38 115 ILE B C 1
ATOM 2623 O O . ILE B 1 115 ? 14.172 30.188 14.883 1 72.38 115 ILE B O 1
ATOM 2627 N N . GLN B 1 116 ? 12.68 28.375 14.891 1 76.44 116 GLN B N 1
ATOM 2628 C CA . GLN B 1 116 ? 13.703 27.469 15.391 1 76.44 116 GLN B CA 1
ATOM 2629 C C . GLN B 1 116 ? 14.867 27.375 14.406 1 76.44 116 GLN B C 1
ATOM 2631 O O . GLN B 1 116 ? 16.031 27.391 14.812 1 76.44 116 GLN B O 1
ATOM 2636 N N . ARG B 1 117 ? 14.5 27.422 13.234 1 78 117 ARG B N 1
ATOM 2637 C CA . ARG B 1 117 ? 15.516 27.359 12.18 1 78 117 ARG B CA 1
ATOM 2638 C C . ARG B 1 117 ? 16.328 28.641 12.117 1 78 117 ARG B C 1
ATOM 2640 O O . ARG B 1 117 ? 17.562 28.594 12.062 1 78 117 ARG B O 1
ATOM 2647 N N . GLU B 1 118 ? 15.648 29.719 12.172 1 80.94 118 GLU B N 1
ATOM 2648 C CA . GLU B 1 118 ? 16.312 31.016 12.094 1 80.94 118 GLU B CA 1
ATOM 2649 C C . GLU B 1 118 ? 17.188 31.266 13.312 1 80.94 118 GLU B C 1
ATOM 2651 O O . GLU B 1 118 ? 18.297 31.781 13.188 1 80.94 118 GLU B O 1
ATOM 2656 N N . SER B 1 119 ? 16.656 30.828 14.445 1 81.25 119 SER B N 1
ATOM 2657 C CA . SER B 1 119 ? 17.406 31 15.688 1 81.25 119 SER B CA 1
ATOM 2658 C C . SER B 1 119 ? 18.688 30.188 15.672 1 81.25 119 SER B C 1
ATOM 2660 O O . SER B 1 119 ? 19.734 30.656 16.094 1 81.25 119 SER B O 1
ATOM 2662 N N . ALA B 1 120 ? 18.578 29.062 15.172 1 81.12 120 ALA B N 1
ATOM 2663 C CA . ALA B 1 120 ? 19.75 28.188 15.125 1 81.12 120 ALA B CA 1
ATOM 2664 C C . ALA B 1 120 ? 20.797 28.734 14.172 1 81.12 120 ALA B C 1
ATOM 2666 O O . ALA B 1 120 ? 22 28.703 14.484 1 81.12 120 ALA B O 1
ATOM 2667 N N . LEU B 1 121 ? 20.312 29.328 13.164 1 79.25 121 LEU B N 1
ATOM 2668 C CA . LEU B 1 121 ? 21.219 29.891 12.18 1 79.25 121 LEU B CA 1
ATOM 2669 C C . LEU B 1 121 ? 21.875 31.172 12.711 1 79.25 121 LEU B C 1
ATOM 2671 O O . LEU B 1 121 ? 23.047 31.438 12.445 1 79.25 121 LEU B O 1
ATOM 2675 N N . SER B 1 122 ? 21.094 31.797 13.438 1 84.81 122 SER B N 1
ATOM 2676 C CA . SER B 1 122 ? 21.609 33.031 14.039 1 84.81 122 SER B CA 1
ATOM 2677 C C . SER B 1 122 ? 22.656 32.719 15.102 1 84.81 122 SER B C 1
ATOM 2679 O O . SER B 1 122 ? 23.547 33.531 15.352 1 84.81 122 SER B O 1
ATOM 2681 N N . LEU B 1 123 ? 22.578 31.578 15.734 1 87.31 123 LEU B N 1
ATOM 2682 C CA . LEU B 1 123 ? 23.531 31.172 16.766 1 87.31 123 LEU B CA 1
ATOM 2683 C C . LEU B 1 123 ? 24.797 30.594 16.141 1 87.31 123 LEU B C 1
ATOM 2685 O O . LEU B 1 123 ? 25.703 30.156 16.859 1 87.31 123 LEU B O 1
ATOM 2689 N N . GLY B 1 124 ? 24.812 30.594 14.797 1 84.38 124 GLY B N 1
ATOM 2690 C CA . GLY B 1 124 ? 26.031 30.219 14.109 1 84.38 124 GLY B CA 1
ATOM 2691 C C . GLY B 1 124 ? 26.094 28.75 13.742 1 84.38 124 GLY B C 1
ATOM 2692 O O . GLY B 1 124 ? 27.141 28.234 13.359 1 84.38 124 GLY B O 1
ATOM 2693 N N . PHE B 1 125 ? 25 28.125 13.891 1 86.88 125 PHE B N 1
ATOM 2694 C CA . PHE B 1 125 ? 25 26.734 13.492 1 86.88 125 PHE B CA 1
ATOM 2695 C C . PHE B 1 125 ? 25.109 26.594 11.977 1 86.88 125 PHE B C 1
ATOM 2697 O O . PHE B 1 125 ? 24.484 27.375 11.234 1 86.88 125 PHE B O 1
ATOM 2704 N N . SER B 1 126 ? 25.984 25.656 11.641 1 89.44 126 SER B N 1
ATOM 2705 C CA . SER B 1 126 ? 25.938 25.266 10.234 1 89.44 126 SER B CA 1
ATOM 2706 C C . SER B 1 126 ? 24.656 24.469 9.93 1 89.44 126 SER B C 1
ATOM 2708 O O . SER B 1 126 ? 24.047 23.891 10.828 1 89.44 126 SER B O 1
ATOM 2710 N N . PRO B 1 127 ? 24.281 24.484 8.727 1 84.69 127 PRO B N 1
ATOM 2711 C CA . PRO B 1 127 ? 23.047 23.781 8.367 1 84.69 127 PRO B CA 1
ATOM 2712 C C . PRO B 1 127 ? 23.062 22.328 8.789 1 84.69 127 PRO B C 1
ATOM 2714 O O . PRO B 1 127 ? 22.047 21.812 9.273 1 84.69 127 PRO B O 1
ATOM 2717 N N . LEU B 1 128 ? 24.125 21.734 8.656 1 86.12 128 LEU B N 1
ATOM 2718 C CA . LEU B 1 128 ? 24.219 20.312 9.016 1 86.12 128 LEU B CA 1
ATOM 2719 C C . LEU B 1 128 ? 24.188 20.125 10.531 1 86.12 128 LEU B C 1
ATOM 2721 O O . LEU B 1 128 ? 23.609 19.172 11.031 1 86.12 128 LEU B O 1
ATOM 2725 N N . LYS B 1 129 ? 24.812 20.984 11.195 1 88.5 129 LYS B N 1
ATOM 2726 C CA . LYS B 1 129 ? 24.781 20.938 12.656 1 88.5 129 LYS B CA 1
ATOM 2727 C C . LYS B 1 129 ? 23.391 21.234 13.188 1 88.5 129 LYS B C 1
ATOM 2729 O O . LYS B 1 129 ? 22.938 20.578 14.125 1 88.5 129 LYS B O 1
ATOM 2734 N N . MET B 1 130 ? 22.781 22.172 12.547 1 87.25 130 MET B N 1
ATOM 2735 C CA . MET B 1 130 ? 21.406 22.5 12.914 1 87.25 130 MET B CA 1
ATOM 2736 C C . MET B 1 130 ? 20.5 21.297 12.703 1 87.25 130 MET B C 1
ATOM 2738 O O . MET B 1 130 ? 19.672 20.984 13.562 1 87.25 130 MET B O 1
ATOM 2742 N N . MET B 1 131 ? 20.703 20.641 11.594 1 86.06 131 MET B N 1
ATOM 2743 C CA . MET B 1 131 ? 19.906 19.469 11.258 1 86.06 131 MET B CA 1
ATOM 2744 C C . MET B 1 131 ? 20.094 18.359 12.289 1 86.06 131 MET B C 1
ATOM 2746 O O . MET B 1 131 ? 19.125 17.797 12.789 1 86.06 131 MET B O 1
ATOM 2750 N N . TYR B 1 132 ? 21.281 18.141 12.633 1 87 132 TYR B N 1
ATOM 2751 C CA . TYR B 1 132 ? 21.609 17.016 13.5 1 87 132 TYR B CA 1
ATOM 2752 C C . TYR B 1 132 ? 21.234 17.312 14.945 1 87 132 TYR B C 1
ATOM 2754 O O . TYR B 1 132 ? 20.641 16.453 15.617 1 87 132 TYR B O 1
ATOM 2762 N N . TYR B 1 133 ? 21.422 18.562 15.422 1 85.88 133 TYR B N 1
ATOM 2763 C CA . TYR B 1 133 ? 21.281 18.859 16.844 1 85.88 133 TYR B CA 1
ATOM 2764 C C . TYR B 1 133 ? 19.906 19.406 17.172 1 85.88 133 TYR B C 1
ATOM 2766 O O . TYR B 1 133 ? 19.422 19.281 18.297 1 85.88 133 TYR B O 1
ATOM 2774 N N . ILE B 1 134 ? 19.281 19.891 16.203 1 84.75 134 ILE B N 1
ATOM 2775 C CA . ILE B 1 134 ? 18.062 20.625 16.547 1 84.75 134 ILE B CA 1
ATOM 2776 C C . ILE B 1 134 ? 16.875 20.031 15.797 1 84.75 134 ILE B C 1
ATOM 2778 O O . ILE B 1 134 ? 15.922 19.531 16.406 1 84.75 134 ILE B O 1
ATOM 2782 N N . ILE B 1 135 ? 17.016 19.938 14.531 1 87.06 135 ILE B N 1
ATOM 2783 C CA . ILE B 1 135 ? 15.867 19.594 13.695 1 87.06 135 ILE B CA 1
ATOM 2784 C C . ILE B 1 135 ? 15.547 18.109 13.836 1 87.06 135 ILE B C 1
ATOM 2786 O O . ILE B 1 135 ? 14.398 17.75 14.102 1 87.06 135 ILE B O 1
ATOM 27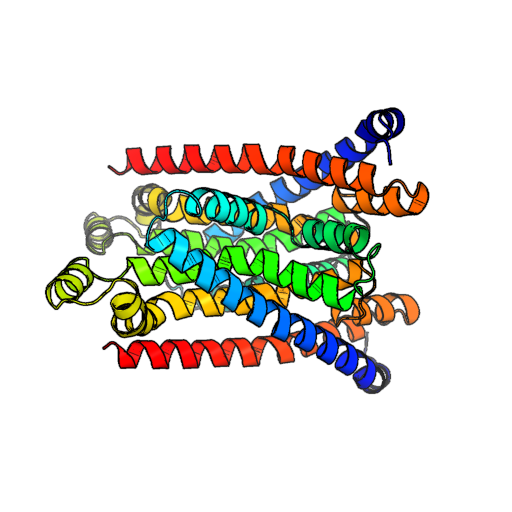90 N N . LEU B 1 136 ? 16.578 17.344 13.766 1 87.88 136 LEU B N 1
ATOM 2791 C CA . LEU B 1 136 ? 16.391 15.898 13.727 1 87.88 136 LEU B CA 1
ATOM 2792 C C . LEU B 1 136 ? 15.711 15.398 14.992 1 87.88 136 LEU B C 1
ATOM 2794 O O . LEU B 1 136 ? 14.688 14.719 14.93 1 87.88 136 LEU B O 1
ATOM 2798 N N . PRO B 1 137 ? 16.25 15.75 16.109 1 86.5 137 PRO B N 1
ATOM 2799 C CA . PRO B 1 137 ? 15.617 15.266 17.344 1 86.5 137 PRO B CA 1
ATOM 2800 C C . PRO B 1 137 ? 14.188 15.766 17.516 1 86.5 137 PRO B C 1
ATOM 2802 O O . PRO B 1 137 ? 13.312 15.008 17.953 1 86.5 137 PRO B O 1
ATOM 2805 N N . GLN B 1 138 ? 13.891 16.938 17.109 1 86.75 138 GLN B N 1
ATOM 2806 C CA . GLN B 1 138 ? 12.578 17.531 17.312 1 86.75 138 GLN B CA 1
ATOM 2807 C C . GLN B 1 138 ? 11.586 17.047 16.266 1 86.75 138 GLN B C 1
ATOM 2809 O O . GLN B 1 138 ? 10.383 16.953 16.531 1 86.75 138 GLN B O 1
ATOM 2814 N N . SER B 1 139 ? 12.141 16.703 15.156 1 91.31 139 SER B N 1
ATOM 2815 C CA . SER B 1 139 ? 11.266 16.328 14.047 1 91.31 139 SER B CA 1
ATOM 2816 C C . SER B 1 139 ? 10.781 14.883 14.195 1 91.31 139 SER B C 1
ATOM 2818 O O . SER B 1 139 ? 9.781 14.492 13.586 1 91.31 139 SER B O 1
ATOM 2820 N N . LEU B 1 140 ? 11.438 14.07 14.984 1 90.25 140 LEU B N 1
ATOM 2821 C CA . LEU B 1 140 ? 11.109 12.656 15.109 1 90.25 140 LEU B CA 1
ATOM 2822 C C . LEU B 1 140 ? 9.742 12.469 15.773 1 90.25 140 LEU B C 1
ATOM 2824 O O . LEU B 1 140 ? 9.008 11.531 15.445 1 90.25 140 LEU B O 1
ATOM 2828 N N . SER B 1 141 ? 9.375 13.375 16.688 1 88.94 141 SER B N 1
ATOM 2829 C CA . SER B 1 141 ? 8.07 13.289 17.344 1 88.94 141 SER B CA 1
ATOM 2830 C C . SER B 1 141 ? 6.938 13.477 16.328 1 88.94 141 SER B C 1
ATOM 2832 O O . SER B 1 141 ? 5.879 12.852 16.453 1 88.94 141 SER B O 1
ATOM 2834 N N . VAL B 1 142 ? 7.258 14.219 15.344 1 90.69 142 VAL B N 1
ATOM 2835 C CA . VAL B 1 142 ? 6.254 14.523 14.328 1 90.69 142 VAL B CA 1
ATOM 2836 C C . VAL B 1 142 ? 6.25 13.43 13.258 1 90.69 142 VAL B C 1
ATOM 2838 O O . VAL B 1 142 ? 5.188 13.047 12.758 1 90.69 142 VAL B O 1
ATOM 2841 N N . SER B 1 143 ? 7.371 12.828 12.984 1 93.5 143 SER B N 1
ATOM 2842 C CA . SER B 1 143 ? 7.516 11.875 11.891 1 93.5 143 SER B CA 1
ATOM 2843 C C . SER B 1 143 ? 7.16 10.461 12.336 1 93.5 143 SER B C 1
ATOM 2845 O O . SER B 1 143 ? 6.84 9.602 11.508 1 93.5 143 SER B O 1
ATOM 2847 N N . MET B 1 144 ? 7.172 10.211 13.562 1 93.75 144 MET B N 1
ATOM 2848 C CA . MET B 1 144 ? 7.152 8.844 14.086 1 93.75 144 MET B CA 1
ATOM 2849 C C . MET B 1 144 ? 5.859 8.133 13.711 1 93.75 144 MET B C 1
ATOM 2851 O O . MET B 1 144 ? 5.887 6.98 13.273 1 93.75 144 MET B O 1
ATOM 2855 N N . PRO B 1 145 ? 4.715 8.766 13.836 1 91.38 145 PRO B N 1
ATOM 2856 C CA . PRO B 1 145 ? 3.486 8.078 13.438 1 91.38 145 PRO B CA 1
ATOM 2857 C C . PRO B 1 145 ? 3.506 7.648 11.969 1 91.38 145 PRO B C 1
ATOM 2859 O O . PRO B 1 145 ? 3.117 6.523 11.648 1 91.38 145 PRO B O 1
ATOM 2862 N N . SER B 1 146 ? 4.023 8.555 11.172 1 94.06 146 SER B N 1
ATOM 2863 C CA . SER B 1 146 ? 4.098 8.266 9.742 1 94.06 146 SER B CA 1
ATOM 2864 C C . SER B 1 146 ? 5.145 7.195 9.445 1 94.06 146 SER B C 1
ATOM 2866 O O . SER B 1 146 ? 4.926 6.32 8.609 1 94.06 146 SER B O 1
ATOM 2868 N N . ILE B 1 147 ? 6.238 7.25 10.109 1 96.25 147 ILE B N 1
ATOM 2869 C CA . ILE B 1 147 ? 7.293 6.254 9.945 1 96.25 147 ILE B CA 1
ATOM 2870 C C . ILE B 1 147 ? 6.777 4.879 10.375 1 96.25 147 ILE B C 1
ATOM 2872 O O . ILE B 1 147 ? 6.961 3.893 9.656 1 96.25 147 ILE B O 1
ATOM 2876 N N . GLY B 1 148 ? 6.125 4.844 11.523 1 94.94 148 GLY B N 1
ATOM 2877 C CA . GLY B 1 148 ? 5.543 3.598 11.992 1 94.94 148 GLY B CA 1
ATOM 2878 C C . GLY B 1 148 ? 4.543 3.004 11.023 1 94.94 148 GLY B C 1
ATOM 2879 O O . GLY B 1 148 ? 4.555 1.798 10.766 1 94.94 148 GLY B O 1
ATOM 2880 N N . ALA B 1 149 ? 3.684 3.836 10.453 1 93.5 149 ALA B N 1
ATOM 2881 C CA . ALA B 1 149 ? 2.703 3.395 9.469 1 93.5 149 ALA B CA 1
ATOM 2882 C C . ALA B 1 149 ? 3.391 2.812 8.234 1 93.5 149 ALA B C 1
ATOM 2884 O O . ALA B 1 149 ? 2.949 1.798 7.688 1 93.5 149 ALA B O 1
ATOM 2885 N N . ASN B 1 150 ? 4.461 3.441 7.832 1 96.56 150 ASN B N 1
ATOM 2886 C CA . ASN B 1 150 ? 5.191 2.973 6.66 1 96.56 150 ASN B CA 1
ATOM 2887 C C . ASN B 1 150 ? 5.895 1.647 6.93 1 96.56 150 ASN B C 1
ATOM 2889 O O . ASN B 1 150 ? 6.023 0.812 6.031 1 96.56 150 ASN B O 1
ATOM 2893 N N . VAL B 1 151 ? 6.352 1.481 8.156 1 97.25 151 VAL B N 1
ATOM 2894 C CA . VAL B 1 151 ? 6.992 0.221 8.516 1 97.25 151 VAL B CA 1
ATOM 2895 C C . VAL B 1 151 ? 5.988 -0.922 8.398 1 97.25 151 VAL B C 1
ATOM 2897 O O . VAL B 1 151 ? 6.293 -1.967 7.82 1 97.25 151 VAL B O 1
ATOM 2900 N N . ILE B 1 152 ? 4.855 -0.733 8.914 1 95.5 152 ILE B N 1
ATOM 2901 C CA . ILE B 1 152 ? 3.805 -1.744 8.844 1 95.5 152 ILE B CA 1
ATOM 2902 C C . ILE B 1 152 ? 3.408 -1.979 7.387 1 95.5 152 ILE B C 1
ATOM 2904 O O . ILE B 1 152 ? 3.24 -3.123 6.961 1 95.5 152 ILE B O 1
ATOM 2908 N N . PHE B 1 153 ? 3.309 -0.911 6.676 1 95.75 153 PHE B N 1
ATOM 2909 C CA . PHE B 1 153 ? 2.98 -0.967 5.254 1 95.75 153 PHE B CA 1
ATOM 2910 C C . PHE B 1 153 ? 3.996 -1.812 4.496 1 95.75 153 PHE B C 1
ATOM 2912 O O . PHE B 1 153 ? 3.623 -2.68 3.705 1 95.75 153 PHE B O 1
ATOM 2919 N N . LEU B 1 154 ? 5.242 -1.627 4.742 1 97.75 154 LEU B N 1
ATOM 2920 C CA . LEU B 1 154 ? 6.305 -2.324 4.027 1 97.75 154 LEU B CA 1
ATOM 2921 C C . LEU B 1 154 ? 6.316 -3.809 4.379 1 97.75 154 LEU B C 1
ATOM 2923 O O . LEU B 1 154 ? 6.547 -4.656 3.512 1 97.75 154 LEU B O 1
ATOM 2927 N N . LEU B 1 155 ? 6.094 -4.082 5.594 1 97.19 155 LEU B N 1
ATOM 2928 C CA . LEU B 1 155 ? 6.012 -5.488 5.973 1 97.19 155 LEU B CA 1
ATOM 2929 C C . LEU B 1 155 ? 4.891 -6.191 5.223 1 97.19 155 LEU B C 1
ATOM 2931 O O . LEU B 1 155 ? 5.078 -7.297 4.703 1 97.19 155 LEU B O 1
ATOM 2935 N N . LYS B 1 156 ? 3.785 -5.613 5.141 1 95.56 156 LYS B N 1
ATOM 2936 C CA . LYS B 1 156 ? 2.652 -6.18 4.414 1 95.56 156 LYS B CA 1
ATOM 2937 C C . LYS B 1 156 ? 2.979 -6.348 2.932 1 95.56 156 LYS B C 1
ATOM 2939 O O . LYS B 1 156 ? 2.564 -7.328 2.309 1 95.56 156 LYS B O 1
ATOM 2944 N N . GLU B 1 157 ? 3.715 -5.402 2.432 1 95.94 157 GLU B N 1
ATOM 2945 C CA . GLU B 1 157 ? 4.055 -5.418 1.012 1 95.94 157 GLU B CA 1
ATOM 2946 C C . GLU B 1 157 ? 4.965 -6.598 0.677 1 95.94 157 GLU B C 1
ATOM 2948 O O . GLU B 1 157 ? 5.016 -7.039 -0.472 1 95.94 157 GLU B O 1
ATOM 2953 N N . THR B 1 158 ? 5.633 -7.152 1.625 1 96.75 158 THR B N 1
ATOM 2954 C CA . THR B 1 158 ? 6.512 -8.289 1.381 1 96.75 158 THR B CA 1
ATOM 2955 C C . THR B 1 158 ? 5.707 -9.508 0.946 1 96.75 158 THR B C 1
ATOM 2957 O O . THR B 1 158 ? 6.273 -10.492 0.457 1 96.75 158 THR B O 1
ATOM 2960 N N . SER B 1 159 ? 4.441 -9.461 1.083 1 95.62 159 SER B N 1
ATOM 2961 C CA . SER B 1 159 ? 3.586 -10.602 0.766 1 95.62 159 SER B CA 1
ATOM 2962 C C . SER B 1 159 ? 3.691 -10.977 -0.708 1 95.62 159 SER B C 1
ATOM 2964 O O . SER B 1 159 ? 3.338 -12.094 -1.097 1 95.62 159 SER B O 1
ATOM 2966 N N . VAL B 1 160 ? 4.277 -10.133 -1.553 1 95.56 160 VAL B N 1
ATOM 2967 C CA . VAL B 1 160 ? 4.242 -10.359 -2.992 1 95.56 160 VAL B CA 1
ATOM 2968 C C . VAL B 1 160 ? 5.562 -10.969 -3.451 1 95.56 160 VAL B C 1
ATOM 2970 O O . VAL B 1 160 ? 5.734 -11.281 -4.633 1 95.56 160 VAL B O 1
ATOM 2973 N N . VAL B 1 161 ? 6.492 -11.188 -2.557 1 96.25 161 VAL B N 1
ATOM 2974 C CA . VAL B 1 161 ? 7.832 -11.602 -2.961 1 96.25 161 VAL B CA 1
ATOM 2975 C C . VAL B 1 161 ? 7.789 -13.031 -3.488 1 96.25 161 VAL B C 1
ATOM 2977 O O . VAL B 1 161 ? 8.727 -13.484 -4.148 1 96.25 161 VAL B O 1
ATOM 2980 N N . GLY B 1 162 ? 6.77 -13.766 -3.209 1 94.44 162 GLY B N 1
ATOM 2981 C CA . GLY B 1 162 ? 6.582 -15.086 -3.783 1 94.44 162 GLY B CA 1
ATOM 2982 C C . GLY B 1 162 ? 6.559 -15.078 -5.301 1 94.44 162 GLY B C 1
ATOM 2983 O O . GLY B 1 162 ? 6.809 -16.109 -5.934 1 94.44 162 GLY B O 1
ATOM 2984 N N . ALA B 1 163 ? 6.297 -13.938 -5.867 1 91.44 163 ALA B N 1
ATOM 2985 C CA . ALA B 1 163 ? 6.223 -13.789 -7.316 1 91.44 163 ALA B CA 1
ATOM 2986 C C . ALA B 1 163 ? 7.59 -14.023 -7.961 1 91.44 163 ALA B C 1
ATOM 2988 O O . ALA B 1 163 ? 7.676 -14.32 -9.156 1 91.44 163 ALA B O 1
ATOM 2989 N N . ILE B 1 164 ? 8.648 -13.852 -7.156 1 92.06 164 ILE B N 1
ATOM 2990 C CA . ILE B 1 164 ? 9.984 -14.133 -7.68 1 92.06 164 ILE B CA 1
ATOM 2991 C C . ILE B 1 164 ? 10.57 -15.352 -6.969 1 92.06 164 ILE B C 1
ATOM 2993 O O . ILE B 1 164 ? 11.758 -15.375 -6.641 1 92.06 164 ILE B O 1
ATOM 2997 N N . ALA B 1 165 ? 9.75 -16.234 -6.539 1 89.38 165 ALA B N 1
ATOM 2998 C CA . ALA B 1 165 ? 10.078 -17.594 -6.105 1 89.38 165 ALA B CA 1
ATOM 2999 C C . ALA B 1 165 ? 10.711 -17.594 -4.715 1 89.38 165 ALA B C 1
ATOM 3001 O O . ALA B 1 165 ? 11.539 -18.438 -4.398 1 89.38 165 ALA B O 1
ATOM 3002 N N . LEU B 1 166 ? 10.43 -16.531 -3.928 1 95.19 166 LEU B N 1
ATOM 3003 C CA . LEU B 1 166 ? 10.828 -16.562 -2.523 1 95.19 166 LEU B CA 1
ATOM 3004 C C . LEU B 1 166 ? 9.742 -17.188 -1.663 1 95.19 166 LEU B C 1
ATOM 3006 O O . LEU B 1 166 ? 8.555 -16.875 -1.819 1 95.19 166 LEU B O 1
ATOM 3010 N N . THR B 1 167 ? 10.102 -18.078 -0.815 1 95.81 167 THR B N 1
ATOM 3011 C CA . THR B 1 167 ? 9.148 -18.875 -0.055 1 95.81 167 THR B CA 1
ATOM 3012 C C . THR B 1 167 ? 8.781 -18.172 1.256 1 95.81 167 THR B C 1
ATOM 3014 O O . THR B 1 167 ? 9.055 -18.703 2.338 1 95.81 167 THR B O 1
ATOM 3017 N N . ASP B 1 168 ? 8.125 -17.062 1.13 1 96.62 168 ASP B N 1
ATOM 3018 C CA . ASP B 1 168 ? 7.648 -16.328 2.303 1 96.62 168 ASP B CA 1
ATOM 3019 C C . ASP B 1 168 ? 6.371 -16.969 2.857 1 96.62 168 ASP B C 1
ATOM 3021 O O . ASP B 1 168 ? 5.988 -18.062 2.453 1 96.62 168 ASP B O 1
ATOM 3025 N N . ILE B 1 169 ? 5.746 -16.312 3.834 1 96.19 169 ILE B N 1
ATOM 3026 C CA . ILE B 1 169 ? 4.574 -16.859 4.516 1 96.19 169 ILE B CA 1
ATOM 3027 C C . ILE B 1 169 ? 3.453 -17.094 3.506 1 96.19 169 ILE B C 1
ATOM 3029 O O . ILE B 1 169 ? 2.803 -18.141 3.527 1 96.19 169 ILE B O 1
ATOM 3033 N N . MET B 1 170 ? 3.246 -16.125 2.648 1 93.88 170 MET B N 1
ATOM 3034 C CA . MET B 1 170 ? 2.189 -16.219 1.646 1 93.88 170 MET B CA 1
ATOM 3035 C C . MET B 1 170 ? 2.436 -17.406 0.705 1 93.88 170 MET B C 1
ATOM 3037 O O . MET B 1 170 ? 1.505 -18.125 0.359 1 93.88 170 MET B O 1
ATOM 3041 N N . PHE B 1 171 ? 3.598 -17.594 0.333 1 94.19 171 PHE B N 1
ATOM 3042 C CA . PHE B 1 171 ? 3.967 -18.672 -0.584 1 94.19 171 PHE B CA 1
ATOM 3043 C C . PHE B 1 171 ? 3.738 -20.031 0.056 1 94.19 171 PHE B C 1
ATOM 3045 O O . PHE B 1 171 ? 3.229 -20.953 -0.591 1 94.19 171 PHE B O 1
ATOM 3052 N N . VAL B 1 172 ? 4.141 -20.188 1.277 1 96.12 172 VAL B N 1
ATOM 3053 C CA . VAL B 1 172 ? 3.965 -21.438 1.988 1 96.12 172 VAL B CA 1
ATOM 3054 C C . VAL B 1 172 ? 2.482 -21.797 2.051 1 96.12 172 VAL B C 1
ATOM 3056 O O . VAL B 1 172 ? 2.098 -22.938 1.781 1 96.12 172 VAL B O 1
ATOM 3059 N N . ALA B 1 173 ? 1.686 -20.828 2.434 1 95.81 173 ALA B N 1
ATOM 3060 C CA . ALA B 1 173 ? 0.247 -21.062 2.521 1 95.81 173 ALA B CA 1
ATOM 3061 C C . ALA B 1 173 ? -0.324 -21.484 1.169 1 95.81 173 ALA B C 1
ATOM 3063 O O . ALA B 1 173 ? -1.095 -22.438 1.082 1 95.81 173 ALA B O 1
ATOM 3064 N N . LYS B 1 174 ? 0.079 -20.781 0.141 1 93.25 174 LYS B N 1
ATOM 3065 C CA . LYS B 1 174 ? -0.389 -21.109 -1.204 1 93.25 174 LYS B CA 1
ATOM 3066 C C . LYS B 1 174 ? 0.045 -22.516 -1.619 1 93.25 174 LYS B C 1
ATOM 3068 O O . LYS B 1 174 ? -0.737 -23.25 -2.209 1 93.25 174 LYS B O 1
ATOM 3073 N N . ASP B 1 175 ? 1.269 -22.812 -1.359 1 94.69 175 ASP B N 1
ATOM 3074 C CA . ASP B 1 175 ? 1.817 -24.125 -1.69 1 94.69 175 ASP B CA 1
ATOM 3075 C C . ASP B 1 175 ? 1.062 -25.234 -0.964 1 94.69 175 ASP B C 1
ATOM 3077 O O . ASP B 1 175 ? 0.743 -26.266 -1.559 1 94.69 175 ASP B O 1
ATOM 3081 N N . PHE B 1 176 ? 0.803 -25.031 0.275 1 95.94 176 PHE B N 1
ATOM 3082 C CA . PHE B 1 176 ? 0.122 -26.031 1.079 1 95.94 176 PHE B CA 1
ATOM 3083 C C . PHE B 1 176 ? -1.316 -26.219 0.612 1 95.94 176 PHE B C 1
ATOM 3085 O O . PHE B 1 176 ? -1.844 -27.344 0.633 1 95.94 176 PHE B O 1
ATOM 3092 N N . ILE B 1 177 ? -1.975 -25.172 0.218 1 93.44 177 ILE B N 1
ATOM 3093 C CA . ILE B 1 177 ? -3.312 -25.281 -0.352 1 93.44 177 ILE B CA 1
ATOM 3094 C C . ILE B 1 177 ? -3.262 -26.109 -1.639 1 93.44 177 ILE B C 1
ATOM 3096 O O . ILE B 1 177 ? -4.117 -26.969 -1.869 1 93.44 177 ILE B O 1
ATOM 3100 N N . GLY B 1 178 ? -2.254 -25.938 -2.412 1 91.25 178 GLY B N 1
ATOM 3101 C CA . GLY B 1 178 ? -2.133 -26.609 -3.695 1 91.25 178 GLY B CA 1
ATOM 3102 C C . GLY B 1 178 ? -1.746 -28.062 -3.57 1 91.25 178 GLY B C 1
ATOM 3103 O O . GLY B 1 178 ? -2.262 -28.922 -4.301 1 91.25 178 GLY B O 1
ATOM 3104 N N . ILE B 1 179 ? -0.917 -28.344 -2.697 1 93.56 179 ILE B N 1
ATOM 3105 C CA . ILE B 1 179 ? -0.352 -29.688 -2.592 1 93.56 179 ILE B CA 1
ATOM 3106 C C . ILE B 1 179 ? -1.268 -30.562 -1.744 1 93.56 179 ILE B C 1
ATOM 3108 O O . ILE B 1 179 ? -1.579 -31.688 -2.127 1 93.56 179 ILE B O 1
ATOM 3112 N N . TYR B 1 180 ? -1.741 -30.016 -0.6 1 93.88 180 TYR B N 1
ATOM 3113 C CA . TYR B 1 180 ? -2.434 -30.844 0.372 1 93.88 180 TYR B CA 1
ATOM 3114 C 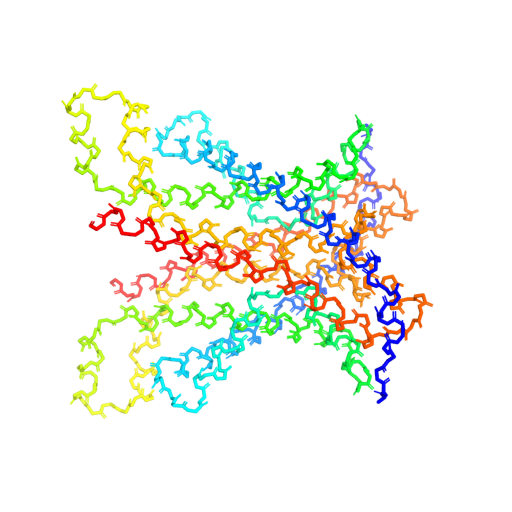C . TYR B 1 180 ? -3.938 -30.609 0.325 1 93.88 180 TYR B C 1
ATOM 3116 O O . TYR B 1 180 ? -4.707 -31.359 0.938 1 93.88 180 TYR B O 1
ATOM 3124 N N . TYR B 1 181 ? -4.316 -29.531 -0.29 1 92 181 TYR B N 1
ATOM 3125 C CA . TYR B 1 181 ? -5.719 -29.172 -0.442 1 92 181 TYR B CA 1
ATOM 3126 C C . TYR B 1 181 ? -6.359 -28.891 0.913 1 92 181 TYR B C 1
ATOM 3128 O O . TYR B 1 181 ? -7.551 -29.125 1.105 1 92 181 TYR B O 1
ATOM 3136 N N . LYS B 1 182 ? -5.52 -28.562 1.885 1 93.81 182 LYS B N 1
ATOM 3137 C CA . LYS B 1 182 ? -5.984 -28.125 3.201 1 93.81 182 LYS B CA 1
ATOM 3138 C C . LYS B 1 182 ? -6.109 -26.609 3.275 1 93.81 182 LYS B C 1
ATOM 3140 O O . LYS B 1 182 ? -5.324 -25.953 3.961 1 93.81 182 LYS B O 1
ATOM 3145 N N . THR B 1 183 ? -7.16 -26.172 2.67 1 93.12 183 THR B N 1
ATOM 3146 C CA . THR B 1 183 ? -7.332 -24.734 2.438 1 93.12 183 THR B CA 1
ATOM 3147 C C . THR B 1 183 ? -7.625 -24.016 3.746 1 93.12 183 THR B C 1
ATOM 3149 O O . THR B 1 183 ? -6.93 -23.047 4.098 1 93.12 183 THR B O 1
ATOM 3152 N N . THR B 1 184 ? -8.586 -24.484 4.551 1 93.5 184 THR B N 1
ATOM 3153 C CA . THR B 1 184 ? -8.992 -23.812 5.781 1 93.5 184 THR B CA 1
ATOM 3154 C C . THR B 1 184 ? -7.848 -23.781 6.785 1 93.5 184 THR B C 1
ATOM 3156 O O . THR B 1 184 ? -7.555 -22.734 7.367 1 93.5 184 THR B O 1
ATOM 3159 N N . GLU B 1 185 ? -7.176 -24.859 6.906 1 96.56 185 GLU B N 1
ATOM 3160 C CA . GLU B 1 185 ? -6.047 -24.953 7.832 1 96.56 185 GLU B CA 1
ATOM 3161 C C . GLU B 1 185 ? -4.914 -24.016 7.418 1 96.56 185 GLU B C 1
ATOM 3163 O O . GLU B 1 185 ? -4.332 -23.328 8.258 1 96.56 185 GLU B O 1
ATOM 3168 N N . SER B 1 186 ? -4.648 -24 6.125 1 96.56 186 SER B N 1
ATOM 3169 C CA . SER B 1 186 ? -3.553 -23.172 5.617 1 96.56 186 SER B CA 1
ATOM 3170 C C . SER B 1 186 ? -3.855 -21.688 5.766 1 96.56 186 SER B C 1
ATOM 3172 O O . SER B 1 186 ? -2.971 -20.906 6.109 1 96.56 186 SER B O 1
ATOM 3174 N N . LEU B 1 187 ? -5.109 -21.344 5.531 1 95.12 187 LEU B N 1
ATOM 3175 C CA . LEU B 1 187 ? -5.508 -19.953 5.668 1 95.12 187 LEU B CA 1
ATOM 3176 C C . LEU B 1 187 ? -5.473 -19.516 7.129 1 95.12 187 LEU B C 1
ATOM 3178 O O . LEU B 1 187 ? -5.098 -18.375 7.434 1 95.12 187 LEU B O 1
ATOM 3182 N N . LEU B 1 188 ? -5.855 -20.328 7.992 1 95.44 188 LEU B N 1
ATOM 3183 C CA . LEU B 1 188 ? -5.789 -20.016 9.414 1 95.44 188 LEU B CA 1
ATOM 3184 C C . LEU B 1 188 ? -4.34 -19.844 9.867 1 95.44 188 LEU B C 1
ATOM 3186 O O . LEU B 1 188 ? -4.02 -18.922 10.609 1 95.44 188 LEU B O 1
ATOM 3190 N N . MET B 1 189 ? -3.506 -20.75 9.422 1 97 189 MET B N 1
ATOM 3191 C CA . MET B 1 189 ? -2.088 -20.656 9.758 1 97 189 MET B CA 1
ATOM 3192 C C . MET B 1 189 ? -1.485 -19.375 9.188 1 97 189 MET B C 1
ATOM 3194 O O . MET B 1 189 ? -0.662 -18.734 9.844 1 97 189 MET B O 1
ATOM 3198 N N . LEU B 1 190 ? -1.862 -19.094 7.961 1 96.56 190 LEU B N 1
ATOM 3199 C CA . LEU B 1 190 ? -1.421 -17.859 7.312 1 96.56 190 LEU B CA 1
ATOM 3200 C C . LEU B 1 190 ? -1.795 -16.641 8.148 1 96.56 190 LEU B C 1
ATOM 3202 O O . LEU B 1 190 ? -0.947 -15.789 8.422 1 96.56 190 LEU B O 1
ATOM 3206 N N . SER B 1 191 ? -3.049 -16.516 8.562 1 95.31 191 SER B N 1
ATOM 3207 C CA . SER B 1 191 ? -3.551 -15.398 9.344 1 95.31 191 SER B CA 1
ATOM 3208 C C . SER B 1 191 ? -2.84 -15.289 10.688 1 95.31 191 SER B C 1
ATOM 3210 O O . SER B 1 191 ? -2.443 -14.203 11.102 1 95.31 191 SER B O 1
ATOM 3212 N N . LEU B 1 192 ? -2.664 -16.375 11.336 1 95.44 192 LEU B N 1
ATOM 3213 C CA . LEU B 1 192 ? -2.018 -16.406 12.641 1 95.44 192 LEU B CA 1
ATOM 3214 C C . LEU B 1 192 ? -0.555 -15.984 12.531 1 95.44 192 LEU B C 1
ATOM 3216 O O . LEU B 1 192 ? -0.051 -15.242 13.383 1 95.44 192 LEU B O 1
ATOM 3220 N N . THR B 1 193 ? 0.103 -16.484 11.539 1 96.81 193 THR B N 1
ATOM 3221 C CA . THR B 1 193 ? 1.518 -16.172 11.375 1 96.81 193 THR B CA 1
ATOM 3222 C C . THR B 1 193 ? 1.711 -14.68 11.078 1 96.81 193 THR B C 1
ATOM 3224 O O . THR B 1 193 ? 2.629 -14.055 11.609 1 96.81 193 THR B O 1
ATOM 3227 N N . TYR B 1 194 ? 0.841 -14.156 10.258 1 95.31 194 TYR B N 1
ATOM 3228 C CA . TYR B 1 194 ? 0.955 -12.727 9.992 1 95.31 194 TYR B CA 1
ATOM 3229 C C . TYR B 1 194 ? 0.607 -11.906 11.234 1 95.31 194 TYR B C 1
ATOM 3231 O O . TYR B 1 194 ? 1.157 -10.82 11.445 1 95.31 194 TYR B O 1
ATOM 3239 N N . LEU B 1 195 ? -0.312 -12.398 11.992 1 93.69 195 LEU B N 1
ATOM 3240 C CA . LEU B 1 195 ? -0.646 -11.727 13.242 1 93.69 195 LEU B CA 1
ATOM 3241 C C . LEU B 1 195 ? 0.563 -11.672 14.172 1 93.69 195 LEU B C 1
ATOM 3243 O O . LEU B 1 195 ? 0.815 -10.648 14.805 1 93.69 195 LEU B O 1
ATOM 3247 N N . ILE B 1 196 ? 1.29 -12.695 14.203 1 95.19 196 ILE B N 1
ATOM 3248 C CA . ILE B 1 196 ? 2.494 -12.781 15.023 1 95.19 196 ILE B CA 1
ATOM 3249 C C . ILE B 1 196 ? 3.537 -11.789 14.516 1 95.19 196 ILE B C 1
ATOM 3251 O O . ILE B 1 196 ? 4.301 -11.227 15.297 1 95.19 196 ILE B O 1
ATOM 3255 N N . ALA B 1 197 ? 3.553 -11.555 13.242 1 94.81 197 ALA B N 1
ATOM 3256 C CA . ALA B 1 197 ? 4.543 -10.664 12.641 1 94.81 197 ALA B CA 1
ATOM 3257 C C . ALA B 1 197 ? 4.133 -9.203 12.805 1 94.81 197 ALA B C 1
ATOM 3259 O O . ALA B 1 197 ? 4.965 -8.352 13.102 1 94.81 197 ALA B O 1
ATOM 3260 N N . LEU B 1 198 ? 2.844 -8.922 12.664 1 93.88 198 LEU B N 1
ATOM 3261 C CA . LEU B 1 198 ? 2.377 -7.543 12.523 1 93.88 198 LEU B CA 1
ATOM 3262 C C . LEU B 1 198 ? 2.033 -6.949 13.883 1 93.88 198 LEU B C 1
ATOM 3264 O O . LEU B 1 198 ? 2.281 -5.77 14.133 1 93.88 198 LEU B O 1
ATOM 3268 N N . LEU B 1 199 ? 1.509 -7.723 14.805 1 90.81 199 LEU B N 1
ATOM 3269 C CA . LEU B 1 199 ? 0.994 -7.215 16.078 1 90.81 199 LEU B CA 1
ATOM 3270 C C . LEU B 1 199 ? 2.121 -6.652 16.938 1 90.81 199 LEU B C 1
ATOM 3272 O O . LEU B 1 199 ? 2.027 -5.523 17.422 1 90.81 199 LEU B O 1
ATOM 3276 N N . PRO B 1 200 ? 3.188 -7.406 17.094 1 91.62 200 PRO B N 1
ATOM 3277 C CA . PRO B 1 200 ? 4.285 -6.844 17.875 1 91.62 200 PRO B CA 1
ATOM 3278 C C . PRO B 1 200 ? 4.859 -5.566 17.266 1 91.62 200 PRO B C 1
ATOM 3280 O O . PRO B 1 200 ? 5.25 -4.652 18 1 91.62 200 PRO B O 1
ATOM 3283 N N . LEU B 1 201 ? 4.918 -5.543 15.992 1 91.19 201 LEU B N 1
ATOM 3284 C CA . LEU B 1 201 ? 5.445 -4.367 15.305 1 91.19 201 LEU B CA 1
ATOM 3285 C C . LEU B 1 201 ? 4.531 -3.164 15.516 1 91.19 201 LEU B C 1
ATOM 3287 O O . LEU B 1 201 ? 5.008 -2.043 15.711 1 91.19 201 LEU B O 1
ATOM 3291 N N . SER B 1 202 ? 3.293 -3.428 15.414 1 89.69 202 SER B N 1
ATOM 3292 C CA . SER B 1 202 ? 2.316 -2.365 15.641 1 89.69 202 SER B CA 1
ATOM 3293 C C . SER B 1 202 ? 2.416 -1.818 17.062 1 89.69 202 SER B C 1
ATOM 3295 O O . SER B 1 202 ? 2.414 -0.602 17.266 1 89.69 202 SER B O 1
ATOM 3297 N N . VAL B 1 203 ? 2.553 -2.658 18.078 1 90.5 203 VAL B N 1
ATOM 3298 C CA . VAL B 1 203 ? 2.666 -2.268 19.484 1 90.5 203 VAL B CA 1
ATOM 3299 C C . VAL B 1 203 ? 3.969 -1.504 19.703 1 90.5 203 VAL B C 1
ATOM 3301 O O . VAL B 1 203 ? 3.99 -0.487 20.391 1 90.5 203 VAL B O 1
ATOM 3304 N N . LEU B 1 204 ? 4.953 -1.954 19.062 1 91.69 204 LEU B N 1
ATOM 3305 C CA . LEU B 1 204 ? 6.258 -1.312 19.172 1 91.69 204 LEU B CA 1
ATOM 3306 C C . LEU B 1 204 ? 6.199 0.136 18.703 1 91.69 204 LEU B C 1
ATOM 3308 O O . LEU B 1 204 ? 6.691 1.038 19.391 1 91.69 204 LEU B O 1
ATOM 3312 N N . PHE B 1 205 ? 5.555 0.404 17.641 1 89.12 205 PHE B N 1
ATOM 3313 C CA . PHE B 1 205 ? 5.578 1.749 17.078 1 89.12 205 PHE B CA 1
ATOM 3314 C C . PHE B 1 205 ? 4.582 2.654 17.797 1 89.12 205 PHE B C 1
ATOM 3316 O O . PHE B 1 205 ? 4.758 3.873 17.828 1 89.12 205 PHE B O 1
ATOM 3323 N N . VAL B 1 206 ? 3.611 2.045 18.438 1 86.5 206 VAL B N 1
ATOM 3324 C CA . VAL B 1 206 ? 2.74 2.832 19.312 1 86.5 206 VAL B CA 1
ATOM 3325 C C . VAL B 1 206 ? 3.521 3.314 20.531 1 86.5 206 VAL B C 1
ATOM 3327 O O . VAL B 1 206 ? 3.412 4.477 20.922 1 86.5 206 VAL B O 1
ATOM 3330 N N . ILE B 1 207 ? 4.297 2.459 21.094 1 90.5 207 ILE B N 1
ATOM 3331 C CA . ILE B 1 207 ? 5.113 2.789 22.25 1 90.5 207 ILE B CA 1
ATOM 3332 C C . ILE B 1 207 ? 6.152 3.842 21.875 1 90.5 207 ILE B C 1
ATOM 3334 O O . ILE B 1 207 ? 6.355 4.816 22.609 1 90.5 207 ILE B O 1
ATOM 3338 N N . LEU B 1 208 ? 6.742 3.691 20.734 1 89.38 208 LEU B N 1
ATOM 3339 C CA . LEU B 1 208 ? 7.746 4.641 20.266 1 89.38 208 LEU B CA 1
ATOM 3340 C C . LEU B 1 208 ? 7.121 6.012 20.016 1 89.38 208 LEU B C 1
ATOM 3342 O O . LEU B 1 208 ? 7.734 7.039 20.312 1 89.38 208 LEU B O 1
ATOM 3346 N N . GLU B 1 209 ? 5.973 5.945 19.422 1 87.75 209 GLU B N 1
ATOM 3347 C CA . GLU B 1 209 ? 5.258 7.191 19.172 1 87.75 209 GLU B CA 1
ATOM 3348 C C . GLU B 1 209 ? 5 7.941 20.484 1 87.75 209 GLU B C 1
ATOM 3350 O O . GLU B 1 209 ? 5.18 9.156 20.547 1 87.75 209 GLU B O 1
ATOM 3355 N N . ARG B 1 210 ? 4.637 7.293 21.547 1 87.62 210 ARG B N 1
ATOM 3356 C CA . ARG B 1 210 ? 4.359 7.891 22.859 1 87.62 210 ARG B CA 1
ATOM 3357 C C . ARG B 1 210 ? 5.637 8.414 23.5 1 87.62 210 ARG B C 1
ATOM 3359 O O . ARG B 1 210 ? 5.633 9.469 24.141 1 87.62 210 ARG B O 1
ATOM 3366 N N . PHE B 1 211 ? 6.605 7.699 23.281 1 88.12 211 PHE B N 1
ATOM 3367 C CA . PHE B 1 211 ? 7.895 8.078 23.844 1 88.12 211 PHE B CA 1
ATOM 3368 C C . PHE B 1 211 ? 8.383 9.391 23.25 1 88.12 211 PHE B C 1
ATOM 3370 O O . PHE B 1 211 ? 8.875 10.258 23.984 1 88.12 211 PHE B O 1
ATOM 3377 N N . PHE B 1 212 ? 8.297 9.562 22.016 1 85.38 212 PHE B N 1
ATOM 3378 C CA . PHE B 1 212 ? 8.805 10.758 21.344 1 85.38 212 PHE B CA 1
ATOM 3379 C C . PHE B 1 212 ? 7.875 11.945 21.562 1 85.38 212 PHE B C 1
ATOM 3381 O O . PHE B 1 212 ? 8.312 13.094 21.547 1 85.38 212 PHE B O 1
ATOM 3388 N N . LYS B 1 213 ? 6.645 11.68 21.734 1 81.19 213 LYS B N 1
ATOM 3389 C CA . LYS B 1 213 ? 5.711 12.75 22.047 1 81.19 213 LYS B CA 1
ATOM 3390 C C . LYS B 1 213 ? 5.988 13.328 23.438 1 81.19 213 LYS B C 1
ATOM 3392 O O . LYS B 1 213 ? 5.891 14.539 23.641 1 81.19 213 LYS B O 1
ATOM 3397 N N . LYS B 1 214 ? 6.371 12.586 24.375 1 77.12 214 LYS B N 1
ATOM 3398 C CA . LYS B 1 214 ? 6.664 13.016 25.734 1 77.12 214 LYS B CA 1
ATOM 3399 C C . LYS B 1 214 ? 7.965 13.805 25.797 1 77.12 214 LYS B C 1
ATOM 3401 O O . LYS B 1 214 ? 8.094 14.742 26.594 1 77.12 214 LYS B O 1
ATOM 3406 N N . LYS B 1 215 ? 8.828 13.484 24.953 1 70.06 215 LYS B N 1
ATOM 3407 C CA . LYS B 1 215 ? 10.117 14.156 24.969 1 70.06 215 LYS B CA 1
ATOM 3408 C C . LYS B 1 215 ? 10 15.594 24.469 1 70.06 215 LYS B C 1
ATOM 3410 O O . LYS B 1 215 ? 10.727 16.484 24.922 1 70.06 215 LYS B O 1
ATOM 3415 N N . VAL B 1 216 ? 9.125 15.797 23.531 1 65.12 216 VAL B N 1
ATOM 3416 C CA . VAL B 1 216 ? 8.977 17.141 23 1 65.12 216 VAL B CA 1
ATOM 3417 C C . VAL B 1 216 ? 7.984 17.938 23.844 1 65.12 216 VAL B C 1
ATOM 3419 O O . VAL B 1 216 ? 8.078 19.156 23.922 1 65.12 216 VAL B O 1
ATOM 3422 N N . ALA B 1 217 ? 7.02 17.422 24.578 1 56.34 217 ALA B N 1
ATOM 3423 C CA . ALA B 1 217 ? 6.164 18.156 25.516 1 56.34 217 ALA B CA 1
ATOM 3424 C C . ALA B 1 217 ? 6.941 18.562 26.766 1 56.34 217 ALA B C 1
ATOM 3426 O O . ALA B 1 217 ? 7.871 17.875 27.188 1 56.34 217 ALA B O 1
#

Sequence (434 aa):
MALDWDFMFHSIPAFFKGLELTLYISFFGILLSLLVGFLCAIVLYFKTRFLSPVVYIYGEIARNTPLLIQLFFLYYGLNEIGLSALECAILALGFLGGGYMSQSFLLGFKSLASIQRESALSLGFSPLKMMYYIILPQSLSVSMPSIGANVIFLLKETSVVGAIALTDIMFVAKDFIGIYYKTTESLLMLSLTYLIALLPLSVLFVILERFFKKKVAMALDWDFMFHSIPAFFKGLELTLYISFFGILLSLLVGFLCAIVLYFKTRFLSPVVYIYGEIARNTPLLIQLFFLYYGLNEIGLSALECAILALGFLGGGYMSQSFLLGFKSLASIQRESALSLGFSPLKMMYYIILPQSLSVSMPSIGANVIFLLKETSVVGAIALTDIMFVAKDFIGIYYKTTESLLMLSLTYLIALLPLSVLFVILERFFKKKVA

Foldseek 3Di:
DDADVVVLVVCVVLLVVLLVLLVVLLVLLLVLLLVLLQVLLLCCLVVDPPVVVVSVVLLCCLQVDQLVVQLVCQCVPCVVVPDDLSRSSSVSSSSNSNSQSNVLQNQLQVVDDPVLVVVCVVVPDDPVRCCVPPRVLRSCLRSLVSSLVSSLVSSVSSLCSCVSVDSHNNNSLVVCCVPVVSNVSSVVSSVVSVCVVRVVSNVVSVVVNVVSNVVND/DDADVVVLVVCVVLLVVLLVLLVVLLVLLLVLLLVLLQVLLLCCLVVDPPVVVVSVVLLCCLQVDQLVVQLVCQCVVCVVVPDDLSRSSSVSSSSNSNSQSNVLLNQLQVPDDPVLVVVCVVVPDDPVRCCVPPRVLRSCLRSLVSSLVSSLVSSVSSLCSCVSVDSHNNNSLVVCCVPVVSNVSSVVSSVVSVCVVRVVSNVVSVVVNVVSNVVND

Nearest PDB structures (foldseek):
  4ymw-assembly1_C  TM=8.654E-01  e=1.914E-09  Caldanaerobacter subterraneus subsp. tengcongensis MB4
  3tuz-assembly2_F  TM=8.369E-01  e=1.269E-04  Escherichia coli K-12
  7ahc-assembly1_B  TM=7.469E-01  e=2.792E-03  Lactococcus lactis subsp. lactis
  8y5f-assembly1_C  TM=6.933E-01  e=2.346E-03  Escherichia coli
  7cad-assembly1_B  TM=7.496E-01  e=2.161E-02  Mycolicibacterium smegmatis MC2 155

Radius of gyration: 23.23 Å; Cα contacts (8 Å, |Δi|>4): 574; chains: 2; bounding box: 58×66×59 Å

Secondary structure (DSSP, 8-state):
----HHHHHHHHHHHHHHHHHHHHHHHHHHHHHHHHHHHHHHHHHHT-TTHHHHHHHHHHHHHTS-HHHHHHHHHHHHGGGT--HHHHHHHHHHHHHHHHHHHHHHHHHHTS-HHHHHHHHHTT--HHHHIIIIIHHHHHHHHHHHHHHHHHHHHHHGGGGGGGT---HHHHHHHHHHHH--HHHHHHHHHHHHHHHHHHHHHHHHHHHHHHHHHH-/----HHHHHHHHHHHHHHHHHHHHHHHHHHHHHHHHHHHHHHHHHHT-TTHHHHHHHHHHHHHTS-HHHHHHHHHHHHGGGT--HHHHHHHHHHHHHHHHHHHHHHHHHHTS-HHHHHHHHHTT--HHHHIIIIIHHHHHHHHHHHHHHHHHHHHHHGGGGGGGT---HHHHHHHHHHHH--HHHHHHHHHHHHHHHHHHHHHHHHHHHHHHHHHH-

pLDDT: mean 92.31, std 6.97, range [56.34, 98.81]